Protein AF-0000000084703469 (afdb_homodimer)

Foldseek 3Di:
DDQALVVVCCQAPPCPRHPLVPDAAPEEAEAQYQYALVSQVVSQVVSVVRNYFYKYWHWDDFPVLQVVLAIAIEIAADPVVCVVCVVVNSSRHVHYDYQYHRSRRNVVVLVVLLVVLLLLVVLLVVQVVCVVVPHPQVVVLVVCCVDPNNDPCSVPVVVCVVVVNFAASPFLLSSLNSLVSSVVVCVVVVHDDVSSVVSSVLSVQLVVVPRRGTYPNSSNVSVCVVVVND/DDQALVVVCCQAPVCPRHPLVPDAAPEEAEAQYQYALVSQVVSQVVSVVRNYWYKYWHWDDFPVLQVVLAIAIEIAADPVVCVVCVVVNNSRHVHYDDQYHRSRRNLVVLVVLLVVLLLLVVLLVVQVVCVVVPHPQVVVLVVCCVDPNNDPCSVPVVVCVVVVNFAASPFLLSSLNSLVSSVVVCVVVVHDDVSSVVSSVLSVQLVVVPRRGTYPNSSNVSVCVVVVND

Secondary structure (DSSP, 8-state):
--SSHHHHHHHHH-TTTSHHHHPPTT-EEEE-S---HHHHHHHHHHHHTTT-EEEE--EESHHHHHHHT-EEEEEES-HHHHHHHHHHHHHHEEEEEEEESTTHHHHHHHHHHHHHHHHHHHHHHHHHHHHHTT--HHHHHHHHHTTTT-BHHHHHHHHHHHTT----SSBHHHHHHHHHHHHHHHHHTT---HHHHHHHHHHHHHHHTT-TTSBGGGHHHHHHHHTT--/--SSHHHHHHHHH-TTTSHHHHPPTT-EEEE-S---HHHHHHHHHHHHTTT-EEEE--EESHHHHHHHT-EEEEEES-HHHHHHHHHHHHHHEEEEEEEESTTHHHHHHHHHHHHHHHHHHHHHHHHHHHHHTT--HHHHHHHHHTTTT-BHHHHHHHHHHHTT----SSBHHHHHHHHHHHHHHHHHTT---HHHHHHHHHHHHHHHTT-TTSBGGGHHHHHHHHTT--

Organism: Hyaloperonospora arabidopsidis (strain Emoy2) (NCBI:txid559515)

Structure (mmCIF, N/CA/C/O backbone):
data_AF-0000000084703469-model_v1
#
loop_
_entity.id
_entity.type
_entity.pdbx_description
1 polymer '3-hydroxyisobutyrate dehydrogenase-like NAD-binding domain-containing protein'
#
loop_
_atom_site.group_PDB
_atom_site.id
_atom_site.type_symbol
_atom_site.label_atom_id
_atom_site.label_alt_id
_atom_site.label_comp_id
_atom_site.label_asym_id
_atom_site.label_entity_id
_atom_site.label_seq_id
_atom_site.pdbx_PDB_ins_code
_atom_site.Cartn_x
_atom_site.Cartn_y
_atom_site.Cartn_z
_atom_site.occupancy
_atom_site.B_iso_or_equiv
_atom_site.auth_seq_id
_atom_site.auth_comp_id
_atom_site.auth_asym_id
_atom_site.auth_atom_id
_atom_site.pdbx_PDB_model_num
ATOM 1 N N . MET A 1 1 ? -10.734 -20.391 -14.977 1 87.81 1 MET A N 1
ATOM 2 C CA . MET A 1 1 ? -10.188 -20.234 -13.633 1 87.81 1 MET A CA 1
ATOM 3 C C . MET A 1 1 ? -11.07 -20.922 -12.602 1 87.81 1 MET A C 1
ATOM 5 O O . MET A 1 1 ? -12.297 -20.75 -12.617 1 87.81 1 MET A O 1
ATOM 9 N N . VAL A 1 2 ? -10.492 -21.797 -11.867 1 88.62 2 VAL A N 1
ATOM 10 C CA . VAL A 1 2 ? -11.25 -22.422 -10.797 1 88.62 2 VAL A CA 1
ATOM 11 C C . VAL A 1 2 ? -10.852 -21.828 -9.453 1 88.62 2 VAL A C 1
ATOM 13 O O . VAL A 1 2 ? -10.008 -20.922 -9.391 1 88.62 2 VAL A O 1
ATOM 16 N N . GLY A 1 3 ? -11.477 -22.234 -8.359 1 87.69 3 GLY A N 1
ATOM 17 C CA . GLY A 1 3 ? -11.453 -21.469 -7.125 1 87.69 3 GLY A CA 1
ATOM 18 C C . GLY A 1 3 ? -10.25 -21.766 -6.254 1 87.69 3 GLY A C 1
ATOM 19 O O . GLY A 1 3 ? -9.602 -20.859 -5.73 1 87.69 3 GLY A O 1
ATOM 20 N N . TYR A 1 4 ? -9.938 -23.062 -6.125 1 94.44 4 TYR A N 1
ATOM 21 C CA . TYR A 1 4 ? -8.945 -23.484 -5.141 1 94.44 4 TYR A CA 1
ATOM 22 C C . TYR A 1 4 ? -7.918 -24.422 -5.77 1 94.44 4 TYR A C 1
ATOM 24 O O . TYR A 1 4 ? -8.172 -25.016 -6.812 1 94.44 4 TYR A O 1
ATOM 32 N N . PRO A 1 5 ? -6.785 -24.484 -5.129 1 96.56 5 PRO A N 1
ATOM 33 C CA . PRO A 1 5 ? -5.758 -25.406 -5.617 1 96.56 5 PRO A CA 1
ATOM 34 C C . PRO A 1 5 ? -6.281 -26.844 -5.781 1 96.56 5 PRO A C 1
ATOM 36 O O . PRO A 1 5 ? -5.922 -27.516 -6.746 1 96.56 5 PRO A O 1
ATOM 39 N N . SER A 1 6 ? -7.141 -27.25 -4.926 1 96.69 6 SER A N 1
ATOM 40 C CA . SER A 1 6 ? -7.699 -28.594 -5.016 1 96.69 6 SER A CA 1
ATOM 41 C C . SER A 1 6 ? -8.523 -28.781 -6.289 1 96.69 6 SER A C 1
ATOM 43 O O . SER A 1 6 ? -8.539 -29.859 -6.883 1 96.69 6 SER A O 1
ATOM 45 N N . ASP A 1 7 ? -9.203 -27.75 -6.688 1 96.75 7 ASP A N 1
ATOM 46 C CA . ASP A 1 7 ? -9.969 -27.781 -7.934 1 96.75 7 ASP A CA 1
ATOM 47 C C . ASP A 1 7 ? -9.039 -27.906 -9.141 1 96.75 7 ASP A C 1
ATOM 49 O O . ASP A 1 7 ? -9.32 -28.672 -10.07 1 96.75 7 ASP A O 1
ATOM 53 N N . VAL A 1 8 ? -7.969 -27.172 -9.102 1 97.44 8 VAL A N 1
ATOM 54 C CA . VAL A 1 8 ? -6.984 -27.219 -10.172 1 97.44 8 VAL A CA 1
ATOM 55 C C . VAL A 1 8 ? -6.426 -28.641 -10.289 1 97.44 8 VAL A C 1
ATOM 57 O O . VAL A 1 8 ? -6.359 -29.203 -11.391 1 97.44 8 VAL A O 1
ATOM 60 N N . LYS A 1 9 ? -6.039 -29.188 -9.172 1 97.38 9 LYS A N 1
ATOM 61 C CA . LYS A 1 9 ? -5.488 -30.531 -9.141 1 97.38 9 LYS A CA 1
ATOM 62 C C . LYS A 1 9 ? -6.461 -31.531 -9.758 1 97.38 9 LYS A C 1
ATOM 64 O O . LYS A 1 9 ? -6.078 -32.344 -10.602 1 97.38 9 LYS A O 1
ATOM 69 N N . SER A 1 10 ? -7.672 -31.438 -9.352 1 97.12 10 SER A N 1
ATOM 70 C CA . SER A 1 10 ? -8.688 -32.375 -9.828 1 97.12 10 SER A CA 1
ATOM 71 C C . SER A 1 10 ? -8.953 -32.188 -11.32 1 97.12 10 SER A C 1
ATOM 73 O O . SER A 1 10 ? -8.969 -33.156 -12.078 1 97.12 10 SER A O 1
ATOM 75 N N . VAL A 1 11 ? -9.156 -30.969 -11.758 1 97.44 11 VAL A N 1
ATOM 76 C CA . VAL A 1 11 ? -9.539 -30.641 -13.133 1 97.44 11 VAL A CA 1
ATOM 77 C C . VAL A 1 11 ? -8.406 -31.047 -14.086 1 97.44 11 VAL A C 1
ATOM 79 O O . VAL A 1 11 ? -8.664 -31.469 -15.211 1 97.44 11 VAL A O 1
ATOM 82 N N . VAL A 1 12 ? -7.188 -31.047 -13.641 1 97.56 12 VAL A N 1
ATOM 83 C CA . VAL A 1 12 ? -6.07 -31.281 -14.547 1 97.56 12 VAL A CA 1
ATOM 84 C C . VAL A 1 12 ? -5.582 -32.719 -14.406 1 97.56 12 VAL A C 1
ATOM 86 O O . VAL A 1 12 ? -5.352 -33.406 -15.406 1 97.56 12 VAL A O 1
ATOM 89 N N . LEU A 1 13 ? -5.555 -33.281 -13.156 1 97.25 13 LEU A N 1
ATOM 90 C CA . LEU A 1 13 ? -4.75 -34.469 -12.922 1 97.25 13 LEU A CA 1
ATOM 91 C C . LEU A 1 13 ? -5.637 -35.688 -12.664 1 97.25 13 LEU A C 1
ATOM 93 O O . LEU A 1 13 ? -5.148 -36.812 -12.617 1 97.25 13 LEU A O 1
ATOM 97 N N . ASP A 1 14 ? -6.926 -35.406 -12.398 1 96.56 14 ASP A N 1
ATOM 98 C CA . ASP A 1 14 ? -7.762 -36.562 -12.172 1 96.56 14 ASP A CA 1
ATOM 99 C C . ASP A 1 14 ? -7.52 -37.625 -13.242 1 96.56 14 ASP A C 1
ATOM 101 O O . ASP A 1 14 ? -7.574 -37.344 -14.438 1 96.56 14 ASP A O 1
ATOM 105 N N . PRO A 1 15 ? -7.277 -38.844 -12.836 1 94.19 15 PRO A N 1
ATOM 106 C CA . PRO A 1 15 ? -6.895 -39.875 -13.812 1 94.19 15 PRO A CA 1
ATOM 107 C C . PRO A 1 15 ? -8.031 -40.219 -14.773 1 94.19 15 PRO A C 1
ATOM 109 O O . PRO A 1 15 ? -7.777 -40.656 -15.906 1 94.19 15 PRO A O 1
ATOM 112 N N . ASP A 1 16 ? -9.25 -40.031 -14.344 1 94.88 16 ASP A N 1
ATOM 113 C CA . ASP A 1 16 ? -10.383 -40.469 -15.148 1 94.88 16 ASP A CA 1
AT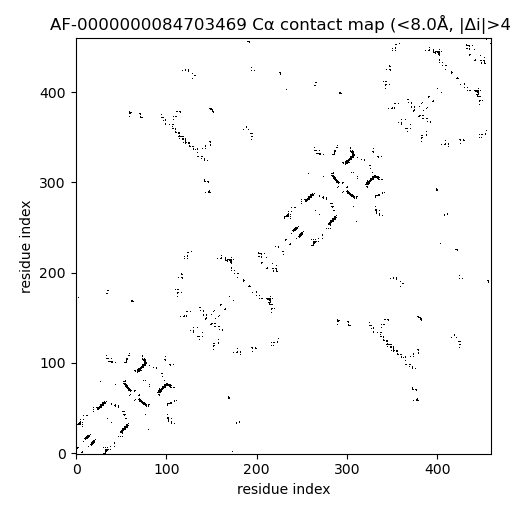OM 114 C C . ASP A 1 16 ? -11.023 -39.312 -15.883 1 94.88 16 ASP A C 1
ATOM 116 O O . ASP A 1 16 ? -11.438 -39.438 -17.047 1 94.88 16 ASP A O 1
ATOM 120 N N . SER A 1 17 ? -11.047 -38.188 -15.242 1 94.94 17 SER A N 1
ATOM 121 C CA . SER A 1 17 ? -11.836 -37.094 -15.805 1 94.94 17 SER A CA 1
ATOM 122 C C . SER A 1 17 ? -10.977 -35.844 -16.031 1 94.94 17 SER A C 1
ATOM 124 O O . SER A 1 17 ? -11.445 -34.844 -16.578 1 94.94 17 SER A O 1
ATOM 126 N N . GLY A 1 18 ? -9.734 -35.875 -15.633 1 96 18 GLY A N 1
ATOM 127 C CA . GLY A 1 18 ? -8.875 -34.719 -15.742 1 96 18 GLY A CA 1
ATOM 128 C C . GLY A 1 18 ? -8.508 -34.375 -17.172 1 96 18 GLY A C 1
ATOM 129 O O . GLY A 1 18 ? -8.555 -35.219 -18.047 1 96 18 GLY A O 1
ATOM 130 N N . LEU A 1 19 ? -8.125 -33.156 -17.406 1 97 19 LEU A N 1
ATOM 131 C CA . LEU A 1 19 ? -7.75 -32.688 -18.719 1 97 19 LEU A CA 1
ATOM 132 C C . LEU A 1 19 ? -6.605 -33.5 -19.312 1 97 19 LEU A C 1
ATOM 134 O O . LEU A 1 19 ? -6.621 -33.844 -20.484 1 97 19 LEU A O 1
ATOM 138 N N . LEU A 1 20 ? -5.625 -33.875 -18.516 1 95.62 20 LEU A N 1
ATOM 139 C CA . LEU A 1 20 ? -4.43 -34.562 -19 1 95.62 20 LEU A CA 1
ATOM 140 C C . LEU A 1 20 ? -4.773 -35.938 -19.531 1 95.62 20 LEU A C 1
ATOM 142 O O . LEU A 1 20 ? -4.109 -36.469 -20.438 1 95.62 20 LEU A O 1
ATOM 146 N N . SER A 1 21 ? -5.816 -36.531 -18.906 1 94.19 21 SER A N 1
ATOM 147 C CA . SER A 1 21 ? -6.191 -37.875 -19.328 1 94.19 21 SER A CA 1
ATOM 148 C C . SER A 1 21 ? -6.809 -37.875 -20.719 1 94.19 21 SER A C 1
ATOM 150 O O . SER A 1 21 ? -6.844 -38.906 -21.406 1 94.19 21 SER A O 1
ATOM 152 N N . ARG A 1 22 ? -7.172 -36.75 -21.188 1 94.06 22 ARG A N 1
ATOM 153 C CA . ARG A 1 22 ? -7.914 -36.688 -22.438 1 94.06 22 ARG A CA 1
ATOM 154 C C . ARG A 1 22 ? -7.164 -35.875 -23.484 1 94.06 22 ARG A C 1
ATOM 156 O O . ARG A 1 22 ? -7.535 -35.844 -24.656 1 94.06 22 ARG A O 1
ATOM 163 N N . MET A 1 23 ? -6.16 -35.219 -23.125 1 94.69 23 MET A N 1
ATOM 164 C CA . MET A 1 23 ? -5.438 -34.312 -24.016 1 94.69 23 MET A CA 1
ATOM 165 C C . MET A 1 23 ? -4.441 -35.062 -24.875 1 94.69 23 MET A C 1
ATOM 167 O O . MET A 1 23 ? -3.852 -36.062 -24.422 1 94.69 23 MET A O 1
ATOM 171 N N . LYS A 1 24 ? -4.273 -34.656 -26.109 1 95.25 24 LYS A N 1
ATOM 172 C CA . LYS A 1 24 ? -3.291 -35.219 -27.016 1 95.25 24 LYS A CA 1
ATOM 173 C C . LYS A 1 24 ? -1.94 -34.531 -26.875 1 95.25 24 LYS A C 1
ATOM 175 O O . LYS A 1 24 ? -1.877 -33.344 -26.516 1 95.25 24 LYS A O 1
ATOM 180 N N . ALA A 1 25 ? -0.906 -35.281 -27.25 1 96.56 25 ALA A N 1
ATOM 181 C CA . ALA A 1 25 ? 0.425 -34.688 -27.297 1 96.56 25 ALA A CA 1
ATOM 182 C C . ALA A 1 25 ? 0.429 -33.438 -28.172 1 96.56 25 ALA A C 1
ATOM 184 O O . ALA A 1 25 ? -0.226 -33.406 -29.219 1 96.56 25 ALA A O 1
ATOM 185 N N . GLY A 1 26 ? 1.101 -32.438 -27.656 1 97 26 GLY A N 1
ATOM 186 C CA . GLY A 1 26 ? 1.162 -31.172 -28.391 1 97 26 GLY A CA 1
ATOM 187 C C . GLY A 1 26 ? 0.208 -30.125 -27.844 1 97 26 GLY A C 1
ATOM 188 O O . GLY A 1 26 ? 0.34 -28.938 -28.156 1 97 26 GLY A O 1
ATOM 189 N N . GLY A 1 27 ? -0.707 -30.5 -27 1 97.62 27 GLY A N 1
ATOM 190 C CA . GLY A 1 27 ? -1.644 -29.578 -26.391 1 97.62 27 GLY A CA 1
ATOM 191 C C . GLY A 1 27 ? -1.009 -28.688 -25.344 1 97.62 27 GLY A C 1
ATOM 192 O O . GLY A 1 27 ? 0.115 -28.938 -24.906 1 97.62 27 GLY A O 1
ATOM 193 N N . ILE A 1 28 ? -1.686 -27.547 -25.031 1 98.31 28 ILE A N 1
ATOM 194 C CA . ILE A 1 28 ? -1.233 -26.609 -24 1 98.31 28 ILE A CA 1
ATOM 195 C C . ILE A 1 28 ? -2.361 -26.359 -23 1 98.31 28 ILE A C 1
ATOM 197 O O . ILE A 1 28 ? -3.477 -26.016 -23.391 1 98.31 28 ILE A O 1
ATOM 201 N N . ILE A 1 29 ? -2.107 -26.609 -21.734 1 98 29 ILE A N 1
ATOM 202 C CA . ILE A 1 29 ? -3.027 -26.266 -20.656 1 98 29 ILE A CA 1
ATOM 203 C C . ILE A 1 29 ? -2.561 -24.969 -19.969 1 98 29 ILE A C 1
ATOM 205 O O . ILE A 1 29 ? -1.396 -24.859 -19.578 1 98 29 ILE A O 1
ATOM 209 N N . VAL A 1 30 ? -3.428 -24.016 -19.891 1 98.44 30 VAL A N 1
ATOM 210 C CA . VAL A 1 30 ? -3.135 -22.766 -19.172 1 98.44 30 VAL A CA 1
ATOM 211 C C . VAL A 1 30 ? -4 -22.672 -17.922 1 98.44 30 VAL A C 1
ATOM 213 O O . VAL A 1 30 ? -5.227 -22.594 -18.016 1 98.44 30 VAL A O 1
ATOM 216 N N . ASP A 1 31 ? -3.357 -22.719 -16.766 1 98.19 31 ASP A N 1
ATOM 217 C CA . ASP A 1 31 ? -4.039 -22.531 -15.492 1 98.19 31 ASP A CA 1
ATOM 218 C C . ASP A 1 31 ? -3.945 -21.078 -15.031 1 98.19 31 ASP A C 1
ATOM 220 O O . ASP A 1 31 ? -2.861 -20.594 -14.695 1 98.19 31 ASP A O 1
ATOM 224 N N . MET A 1 32 ? -5.066 -20.391 -14.93 1 97.56 32 MET A N 1
ATOM 225 C CA . MET A 1 32 ? -5.043 -18.969 -14.547 1 97.56 32 MET A CA 1
ATOM 226 C C . MET A 1 32 ? -5.52 -18.797 -13.109 1 97.56 32 MET A C 1
ATOM 228 O O . MET A 1 32 ? -5.766 -17.672 -12.672 1 97.56 32 MET A O 1
ATOM 232 N N . THR A 1 33 ? -5.73 -19.922 -12.414 1 97.12 33 THR A N 1
ATOM 233 C CA . THR A 1 33 ? -6.121 -19.891 -11.008 1 97.12 33 THR A CA 1
ATOM 234 C C . THR A 1 33 ? -4.926 -19.547 -10.117 1 97.12 33 THR A C 1
ATOM 236 O O . THR A 1 33 ? -3.807 -20 -10.375 1 97.12 33 THR A O 1
ATOM 239 N N . THR A 1 34 ? -5.191 -18.641 -9.133 1 97 34 THR A N 1
ATOM 240 C CA . THR A 1 34 ? -4.176 -18.484 -8.102 1 97 34 THR A CA 1
ATOM 241 C C . THR A 1 34 ? -4.074 -19.734 -7.242 1 97 34 THR A C 1
ATOM 243 O O . THR A 1 34 ? -5.02 -20.094 -6.539 1 97 34 THR A O 1
ATOM 246 N N . SER A 1 35 ? -2.969 -20.406 -7.383 1 97.38 35 SER A N 1
ATOM 247 C CA . SER A 1 35 ? -2.715 -21.672 -6.691 1 97.38 35 SER A CA 1
ATOM 248 C C . SER A 1 35 ? -1.275 -21.734 -6.191 1 97.38 35 SER A C 1
ATOM 250 O O . SER A 1 35 ? -0.545 -20.75 -6.234 1 97.38 35 SER A O 1
ATOM 252 N N . GLU A 1 36 ? -0.898 -22.906 -5.648 1 98.31 36 GLU A N 1
ATOM 253 C CA . GLU A 1 36 ? 0.437 -23.078 -5.086 1 98.31 36 GLU A CA 1
ATOM 254 C C . GLU A 1 36 ? 1.481 -23.25 -6.184 1 98.31 36 GLU A C 1
ATOM 256 O O . GLU A 1 36 ? 1.266 -24 -7.145 1 98.31 36 GLU A O 1
ATOM 261 N N . PRO A 1 37 ? 2.648 -22.562 -6.02 1 98.69 37 PRO A N 1
ATOM 262 C CA . PRO A 1 37 ? 3.732 -22.766 -6.98 1 98.69 37 PRO A CA 1
ATOM 263 C C . PRO A 1 37 ? 4.113 -24.234 -7.137 1 98.69 37 PRO A C 1
ATOM 265 O O . PRO A 1 37 ? 4.367 -24.688 -8.25 1 98.69 37 PRO A O 1
ATOM 268 N N . ALA A 1 38 ? 4.109 -24.969 -6.09 1 98.31 38 ALA A N 1
ATOM 269 C CA . ALA A 1 38 ? 4.465 -26.391 -6.125 1 98.31 38 ALA A CA 1
ATOM 270 C C . ALA A 1 38 ? 3.465 -27.188 -6.957 1 98.31 38 ALA A C 1
ATOM 272 O O . ALA A 1 38 ? 3.834 -28.156 -7.625 1 98.31 38 ALA A O 1
ATOM 273 N N . LEU A 1 39 ? 2.205 -26.828 -6.875 1 98.5 39 LEU A N 1
ATOM 274 C CA . LEU A 1 39 ? 1.194 -27.5 -7.68 1 98.5 39 LEU A CA 1
ATOM 275 C C . LEU A 1 39 ? 1.434 -27.266 -9.164 1 98.5 39 LEU A C 1
ATOM 277 O O . LEU A 1 39 ? 1.283 -28.172 -9.977 1 98.5 39 LEU A O 1
ATOM 281 N N . ALA A 1 40 ? 1.776 -26.031 -9.539 1 98.69 40 ALA A N 1
ATOM 282 C CA . ALA A 1 40 ? 2.098 -25.719 -10.93 1 98.69 40 ALA A CA 1
ATOM 283 C C . ALA A 1 40 ? 3.246 -26.594 -11.43 1 98.69 40 ALA A C 1
ATOM 285 O O . ALA A 1 40 ? 3.207 -27.094 -12.555 1 98.69 40 ALA A O 1
ATOM 286 N N . LYS A 1 41 ? 4.254 -26.781 -10.609 1 98.69 41 LYS A N 1
ATOM 287 C CA . LYS A 1 41 ? 5.395 -27.625 -10.977 1 98.69 41 LYS A CA 1
ATOM 288 C C . LYS A 1 41 ? 4.977 -29.078 -11.117 1 98.69 41 LYS A C 1
ATOM 290 O O . LYS A 1 41 ? 5.422 -29.766 -12.039 1 98.69 41 LYS A O 1
ATOM 295 N N . LYS A 1 42 ? 4.18 -29.516 -10.172 1 98.56 42 LYS A N 1
ATOM 296 C CA . LYS A 1 42 ? 3.684 -30.891 -10.234 1 98.56 42 LYS A CA 1
ATOM 297 C C . LYS A 1 42 ? 2.92 -31.141 -11.523 1 98.56 42 LYS A C 1
ATOM 299 O O . LYS A 1 42 ? 3.111 -32.188 -12.172 1 98.56 42 LYS A O 1
ATOM 304 N N . ILE A 1 43 ? 2.074 -30.25 -11.844 1 98.5 43 ILE A N 1
ATOM 305 C CA . ILE A 1 43 ? 1.276 -30.359 -13.062 1 98.5 43 ILE A CA 1
ATOM 306 C C . ILE A 1 43 ? 2.193 -30.344 -14.281 1 98.5 43 ILE A C 1
ATOM 308 O O . ILE A 1 43 ? 2.012 -31.125 -15.211 1 98.5 43 ILE A O 1
ATOM 312 N N . TYR A 1 44 ? 3.139 -29.453 -14.273 1 98.62 44 TYR A N 1
ATOM 313 C CA . TYR A 1 44 ? 4.125 -29.359 -15.352 1 98.62 44 TYR A CA 1
ATOM 314 C C . TYR A 1 44 ? 4.824 -30.688 -15.562 1 98.62 44 TYR A C 1
ATOM 316 O O . TYR A 1 44 ? 4.91 -31.188 -16.688 1 98.62 44 TYR A O 1
ATOM 324 N N . ASP A 1 45 ? 5.305 -31.297 -14.492 1 98.62 45 ASP A N 1
ATOM 325 C CA . ASP A 1 45 ? 6.039 -32.562 -14.562 1 98.62 45 ASP A CA 1
ATOM 326 C C . ASP A 1 45 ? 5.152 -33.688 -15.094 1 98.62 45 ASP A C 1
ATOM 328 O O . ASP A 1 45 ? 5.582 -34.469 -15.938 1 98.62 45 ASP A O 1
ATOM 332 N N . ALA A 1 46 ? 3.955 -33.75 -14.641 1 98.19 46 ALA A N 1
ATOM 333 C CA . ALA A 1 46 ? 3.02 -34.781 -15.078 1 98.19 46 ALA A CA 1
ATOM 334 C C . ALA A 1 46 ? 2.668 -34.594 -16.562 1 98.19 46 ALA A C 1
ATOM 336 O O . ALA A 1 46 ? 2.586 -35.594 -17.297 1 98.19 46 ALA A O 1
ATOM 337 N N . ALA A 1 47 ? 2.434 -33.406 -16.953 1 98.38 47 ALA A N 1
ATOM 338 C CA . ALA A 1 47 ? 2.035 -33.094 -18.328 1 98.38 47 ALA A CA 1
ATOM 339 C C . ALA A 1 47 ? 3.172 -33.406 -19.297 1 98.38 47 ALA A C 1
ATOM 341 O O . ALA A 1 47 ? 2.938 -33.875 -20.422 1 98.38 47 ALA A O 1
ATOM 342 N N . LYS A 1 48 ? 4.34 -33.031 -18.875 1 97.38 48 LYS A N 1
ATOM 343 C CA . LYS A 1 48 ? 5.512 -33.281 -19.719 1 97.38 48 LYS A CA 1
ATOM 344 C C . LYS A 1 48 ? 5.633 -34.75 -20.109 1 97.38 48 LYS A C 1
ATOM 346 O O . LYS A 1 48 ? 6.02 -35.062 -21.234 1 97.38 48 LYS A O 1
ATOM 351 N N . LEU A 1 49 ? 5.297 -35.625 -19.219 1 96.81 49 LEU A N 1
ATOM 352 C CA . LEU A 1 49 ? 5.355 -37.062 -19.469 1 96.81 49 LEU A CA 1
ATOM 353 C C . LEU A 1 49 ? 4.391 -37.469 -20.578 1 96.81 49 LEU A C 1
ATOM 355 O O . LEU A 1 49 ? 4.586 -38.5 -21.25 1 96.81 49 LEU A O 1
ATOM 359 N N . LYS A 1 50 ? 3.422 -36.656 -20.859 1 96.25 50 LYS A N 1
ATOM 360 C CA . LYS A 1 50 ? 2.4 -36.969 -21.859 1 96.25 50 LYS A CA 1
ATOM 361 C C . LYS A 1 50 ? 2.594 -36.125 -23.109 1 96.25 50 LYS A C 1
ATOM 363 O O . LYS A 1 50 ? 1.742 -36.125 -24 1 96.25 50 LYS A O 1
ATOM 368 N N . GLY A 1 51 ? 3.662 -35.312 -23.078 1 97.69 51 GLY A N 1
ATOM 369 C CA . GLY A 1 51 ? 3.922 -34.438 -24.219 1 97.69 51 GLY A CA 1
ATOM 370 C C . GLY A 1 51 ? 2.988 -33.25 -24.281 1 97.69 51 GLY A C 1
ATOM 371 O O . GLY A 1 51 ? 2.723 -32.719 -25.359 1 97.69 51 GLY A O 1
ATOM 372 N N . VAL A 1 52 ? 2.406 -32.906 -23.172 1 98.38 52 VAL A N 1
ATOM 373 C CA . VAL A 1 52 ? 1.519 -31.75 -23.062 1 98.38 52 VAL A CA 1
ATOM 374 C C . VAL A 1 52 ? 2.236 -30.625 -22.328 1 98.38 52 VAL A C 1
ATOM 376 O O . VAL A 1 52 ? 2.953 -30.859 -21.359 1 98.38 52 VAL A O 1
ATOM 379 N N . SER A 1 53 ? 2.107 -29.359 -22.828 1 98.56 53 SER A N 1
ATOM 380 C CA . SER A 1 53 ? 2.682 -28.203 -22.172 1 98.56 53 SER A CA 1
ATOM 381 C C . SER A 1 53 ? 1.7 -27.594 -21.172 1 98.56 53 SER A C 1
ATOM 383 O O . SER A 1 53 ? 0.484 -27.703 -21.344 1 98.56 53 SER A O 1
ATOM 385 N N . THR A 1 54 ? 2.232 -27.031 -20.125 1 98.62 54 THR A N 1
ATOM 386 C CA . THR A 1 54 ? 1.385 -26.344 -19.156 1 98.62 54 THR A CA 1
ATOM 387 C C . THR A 1 54 ? 1.984 -25 -18.766 1 98.62 54 THR A C 1
ATOM 389 O O . THR A 1 54 ? 3.207 -24.844 -18.75 1 98.62 54 THR A O 1
ATOM 392 N N . LEU A 1 55 ? 1.106 -24 -18.531 1 98.81 55 LEU A N 1
ATOM 393 C CA . LEU A 1 55 ? 1.462 -22.672 -18.047 1 98.81 55 LEU A CA 1
ATOM 394 C C . LEU A 1 55 ? 0.647 -22.312 -16.812 1 98.81 55 LEU A C 1
ATOM 396 O O . LEU A 1 55 ? -0.557 -22.562 -16.766 1 98.81 55 LEU A O 1
ATOM 400 N N . ASP A 1 56 ? 1.309 -21.891 -15.75 1 98.81 56 ASP A N 1
ATOM 401 C CA . ASP A 1 56 ? 0.597 -21.141 -14.719 1 98.81 56 ASP A CA 1
ATOM 402 C C . ASP A 1 56 ? 0.596 -19.641 -15.031 1 98.81 56 ASP A C 1
ATOM 404 O O . ASP A 1 56 ? 1.657 -19.031 -15.156 1 98.81 56 ASP A O 1
ATOM 408 N N . ALA A 1 57 ? -0.608 -19.031 -15.078 1 98.62 57 ALA A N 1
ATOM 409 C CA . ALA A 1 57 ? -0.736 -17.656 -15.578 1 98.62 57 ALA A CA 1
ATOM 410 C C . ALA A 1 57 ? -1.76 -16.875 -14.773 1 98.62 57 ALA A C 1
ATOM 412 O O . ALA A 1 57 ? -2.73 -16.344 -15.328 1 98.62 57 ALA A O 1
ATOM 413 N N . PRO A 1 58 ? -1.446 -16.734 -13.477 1 98.5 58 PRO A N 1
ATOM 414 C CA . PRO A 1 58 ? -2.377 -15.922 -12.688 1 98.5 58 PRO A CA 1
ATOM 415 C C . PRO A 1 58 ? -2.434 -14.469 -13.156 1 98.5 58 PRO A C 1
ATOM 417 O O . PRO A 1 58 ? -1.583 -14.039 -13.938 1 98.5 58 PRO A O 1
ATOM 420 N N . VAL A 1 59 ? -3.523 -13.781 -12.711 1 97.44 59 VAL A N 1
ATOM 421 C CA . VAL A 1 59 ? -3.795 -12.461 -13.266 1 97.44 59 VAL A CA 1
ATOM 422 C C . VAL A 1 59 ? -3.986 -11.453 -12.133 1 97.44 59 VAL A C 1
ATOM 424 O O . VAL A 1 59 ? -4.211 -11.844 -10.977 1 97.44 59 VAL A O 1
ATOM 427 N N . SER A 1 60 ? -3.824 -10.203 -12.438 1 97.06 60 SER A N 1
ATOM 428 C CA . SER A 1 60 ? -4.129 -9.07 -11.562 1 97.06 60 SER A CA 1
ATOM 429 C C . SER A 1 60 ? -4.855 -7.965 -12.32 1 97.06 60 SER A C 1
ATOM 431 O O . SER A 1 60 ? -4.715 -7.848 -13.539 1 97.06 60 SER A O 1
ATOM 433 N N . GLY A 1 61 ? -5.672 -7.195 -11.648 1 92.81 61 GLY A N 1
ATOM 434 C CA . GLY A 1 61 ? -6.422 -6.113 -12.258 1 92.81 61 GLY A CA 1
ATOM 435 C C . GLY A 1 61 ? -7.875 -6.07 -11.82 1 92.81 61 GLY A C 1
ATOM 436 O O . GLY A 1 61 ? -8.586 -5.109 -12.117 1 92.81 61 GLY A O 1
ATOM 437 N N . GLY A 1 62 ? -8.289 -7.094 -11.125 1 85.31 62 GLY A N 1
ATOM 438 C CA . GLY A 1 62 ? -9.633 -7.137 -10.594 1 85.31 62 GLY A CA 1
ATOM 439 C C . GLY A 1 62 ? -10.695 -7.305 -11.664 1 85.31 62 GLY A C 1
ATOM 440 O O . GLY A 1 62 ? -10.383 -7.609 -12.812 1 85.31 62 GLY A O 1
ATOM 441 N N . ASP A 1 63 ? -11.938 -7.121 -11.188 1 86.25 63 ASP A N 1
ATOM 442 C CA . ASP A 1 63 ? -13.078 -7.273 -12.086 1 86.25 63 ASP A CA 1
ATOM 443 C C . ASP A 1 63 ? -13.078 -6.195 -13.164 1 86.25 63 ASP A C 1
ATOM 445 O O . ASP A 1 63 ? -13.438 -6.461 -14.312 1 86.25 63 ASP A O 1
ATOM 449 N N . VAL A 1 64 ? -12.57 -5.059 -12.812 1 84.88 64 VAL A N 1
ATOM 450 C CA . VAL A 1 64 ? -12.492 -3.957 -13.773 1 84.88 64 VAL A CA 1
ATOM 451 C C . VAL A 1 64 ? -11.484 -4.297 -14.867 1 84.88 64 VAL A C 1
ATOM 453 O O . VAL A 1 64 ? -11.781 -4.141 -16.062 1 84.88 64 VAL A O 1
ATOM 456 N N . GLY A 1 65 ? -10.32 -4.766 -14.492 1 89.56 65 GLY A N 1
ATOM 457 C CA . GLY A 1 65 ? -9.328 -5.168 -15.477 1 89.56 65 GLY A CA 1
ATOM 458 C C . GLY A 1 65 ? -9.805 -6.273 -16.391 1 89.56 65 GLY A C 1
ATOM 459 O O . GLY A 1 65 ? -9.516 -6.266 -17.594 1 89.56 65 GLY A O 1
ATOM 460 N N . ALA A 1 66 ? -10.539 -7.227 -15.828 1 89.81 66 ALA A N 1
ATOM 461 C CA . ALA A 1 66 ? -11.078 -8.328 -16.625 1 89.81 66 ALA A CA 1
ATOM 462 C C . ALA A 1 66 ? -12.086 -7.824 -17.656 1 89.81 66 ALA A C 1
ATOM 464 O O . ALA A 1 66 ? -12.039 -8.211 -18.828 1 89.81 66 ALA A O 1
ATOM 465 N N . ARG A 1 67 ? -13.008 -6.926 -17.156 1 91.44 67 ARG A N 1
ATOM 466 C CA . ARG A 1 67 ? -14.047 -6.375 -18.031 1 91.44 67 ARG A CA 1
ATOM 467 C C . ARG A 1 67 ? -13.438 -5.559 -19.156 1 91.44 67 ARG A C 1
ATOM 469 O O . ARG A 1 67 ? -13.891 -5.633 -20.312 1 91.44 67 ARG A O 1
ATOM 476 N N . ASP A 1 68 ? -12.312 -4.863 -18.859 1 94.38 68 ASP A N 1
ATOM 477 C CA . ASP A 1 68 ? -11.727 -3.918 -19.812 1 94.38 68 ASP A CA 1
ATOM 478 C C . ASP A 1 68 ? -10.602 -4.562 -20.609 1 94.38 68 ASP A C 1
ATOM 480 O O . ASP A 1 68 ? -9.969 -3.91 -21.438 1 94.38 68 ASP A O 1
ATOM 484 N N . ALA A 1 69 ? -10.336 -5.797 -20.375 1 96.38 69 ALA A N 1
ATOM 485 C CA . ALA A 1 69 ? -9.281 -6.551 -21.047 1 96.38 69 ALA A CA 1
ATOM 486 C C . ALA A 1 69 ? -7.922 -5.891 -20.844 1 96.38 69 ALA A C 1
ATOM 488 O O . ALA A 1 69 ? -7.16 -5.711 -21.797 1 96.38 69 ALA A O 1
ATOM 489 N N . THR A 1 70 ? -7.695 -5.488 -19.594 1 96 70 THR A N 1
ATOM 490 C CA . THR A 1 70 ? -6.449 -4.809 -19.266 1 96 70 THR A CA 1
ATOM 491 C C . THR A 1 70 ? -5.727 -5.527 -18.125 1 96 70 THR A C 1
ATOM 493 O O . THR A 1 70 ? -5.016 -4.902 -17.344 1 96 70 THR A O 1
ATOM 496 N N . LEU A 1 71 ? -5.918 -6.789 -18.031 1 97.06 71 LEU A N 1
ATOM 497 C CA . LEU A 1 71 ? -5.32 -7.562 -16.938 1 97.06 71 LEU A CA 1
ATOM 498 C C . LEU A 1 71 ? -3.799 -7.566 -17.047 1 97.06 71 LEU A C 1
ATOM 500 O O . LEU A 1 71 ? -3.25 -7.406 -18.141 1 97.06 71 LEU A O 1
ATOM 504 N N . SER A 1 72 ? -3.172 -7.637 -15.914 1 98.25 72 SER A N 1
ATOM 505 C CA . SER A 1 72 ? -1.77 -8.031 -15.828 1 98.25 72 SER A CA 1
ATOM 506 C C . SER A 1 72 ? -1.631 -9.539 -15.656 1 98.25 72 SER A C 1
ATOM 508 O O . SER A 1 72 ? -2.135 -10.109 -14.68 1 98.25 72 SER A O 1
ATOM 510 N N . ILE A 1 73 ? -0.978 -10.195 -16.594 1 98.62 73 ILE A N 1
ATOM 511 C CA . ILE A 1 73 ? -0.895 -11.648 -16.594 1 98.62 73 ILE A CA 1
ATOM 512 C C . ILE A 1 73 ? 0.552 -12.086 -16.375 1 98.62 73 ILE A C 1
ATOM 514 O O . ILE A 1 73 ? 1.456 -11.648 -17.094 1 98.62 73 ILE A O 1
ATOM 518 N N . MET A 1 74 ? 0.843 -12.898 -15.375 1 98.75 74 MET A N 1
ATOM 519 C CA . MET A 1 74 ? 2.148 -13.406 -14.969 1 98.75 74 MET A CA 1
ATOM 520 C C . MET A 1 74 ? 2.299 -14.875 -15.344 1 98.75 74 MET A C 1
ATOM 522 O O . MET A 1 74 ? 1.668 -15.75 -14.742 1 98.75 74 MET A O 1
ATOM 526 N N . VAL A 1 75 ? 3.191 -15.141 -16.266 1 98.81 75 VAL A N 1
ATOM 527 C CA . VAL A 1 75 ? 3.146 -16.469 -16.859 1 98.81 75 VAL A CA 1
ATOM 528 C C . VAL A 1 75 ? 4.398 -17.25 -16.469 1 98.81 75 VAL A C 1
ATOM 530 O O . VAL A 1 75 ? 5.52 -16.797 -16.703 1 98.81 75 VAL A O 1
ATOM 533 N N . GLY A 1 76 ? 4.219 -18.391 -15.875 1 98.81 76 GLY A N 1
ATOM 534 C CA . GLY A 1 76 ? 5.285 -19.359 -15.641 1 98.81 76 GLY A CA 1
ATOM 535 C C . GLY A 1 76 ? 5.199 -20.578 -16.531 1 98.81 76 GLY A C 1
ATOM 536 O O . GLY A 1 76 ? 4.105 -21.078 -16.812 1 98.81 76 GLY A O 1
ATOM 537 N N . GLY A 1 77 ? 6.289 -21.109 -16.984 1 98.75 77 GLY A N 1
ATOM 538 C CA . GLY A 1 77 ? 6.367 -22.266 -17.859 1 98.75 77 GLY A CA 1
ATOM 539 C C . GLY A 1 77 ? 7.426 -22.125 -18.938 1 98.75 77 GLY A C 1
ATOM 540 O O . GLY A 1 77 ? 8.211 -21.172 -18.922 1 98.75 77 GLY A O 1
ATOM 541 N N . ASP A 1 78 ? 7.43 -23.078 -19.859 1 98.69 78 ASP A N 1
ATOM 542 C CA . ASP A 1 78 ? 8.422 -23.078 -20.922 1 98.69 78 ASP A CA 1
ATOM 543 C C . ASP A 1 78 ? 8.148 -21.938 -21.906 1 98.69 78 ASP A C 1
ATOM 545 O O . ASP A 1 78 ? 6.996 -21.594 -22.156 1 98.69 78 ASP A O 1
ATOM 549 N N . VAL A 1 79 ? 9.188 -21.453 -22.547 1 98.31 79 VAL A N 1
ATOM 550 C CA . VAL A 1 79 ? 9.148 -20.266 -23.391 1 98.31 79 VAL A CA 1
ATOM 551 C C . VAL A 1 79 ? 8.289 -20.531 -24.625 1 98.31 79 VAL A C 1
ATOM 553 O O . VAL A 1 79 ? 7.508 -19.672 -25.047 1 98.31 79 VAL A O 1
ATOM 556 N N . ASP A 1 80 ? 8.398 -21.672 -25.188 1 98.25 80 ASP A N 1
ATOM 557 C CA . ASP A 1 80 ? 7.715 -21.953 -26.453 1 98.25 80 ASP A CA 1
ATOM 558 C C . ASP A 1 80 ? 6.199 -21.875 -26.297 1 98.25 80 ASP A C 1
ATOM 560 O O . ASP A 1 80 ? 5.531 -21.141 -27.031 1 98.25 80 ASP A O 1
ATOM 564 N N . PRO A 1 81 ? 5.637 -22.625 -25.312 1 98.5 81 PRO A N 1
ATOM 565 C CA . PRO A 1 81 ? 4.191 -22.484 -25.156 1 98.5 81 PRO A CA 1
ATOM 566 C C . PRO A 1 81 ? 3.77 -21.062 -24.766 1 98.5 81 PRO A C 1
ATOM 568 O O . PRO A 1 81 ? 2.66 -20.641 -25.094 1 98.5 81 PRO A O 1
ATOM 571 N N . VAL A 1 82 ? 4.625 -20.344 -24.062 1 98.56 82 VAL A N 1
ATOM 572 C CA . VAL A 1 82 ? 4.312 -18.953 -23.75 1 98.56 82 VAL A CA 1
ATOM 573 C C . VAL A 1 82 ? 4.164 -18.156 -25.047 1 98.56 82 VAL A C 1
ATOM 575 O O . VAL A 1 82 ? 3.209 -17.391 -25.203 1 98.56 82 VAL A O 1
ATOM 578 N N . TYR A 1 83 ? 5.062 -18.344 -25.938 1 97.75 83 TYR A N 1
ATOM 579 C CA . TYR A 1 83 ? 5.023 -17.656 -27.219 1 97.75 83 TYR A CA 1
ATOM 580 C C . TYR A 1 83 ? 3.762 -18.016 -28 1 97.75 83 TYR A C 1
ATOM 582 O O . TYR A 1 83 ? 3.104 -17.141 -28.562 1 97.75 83 TYR A O 1
ATOM 590 N N . VAL A 1 84 ? 3.451 -19.234 -28 1 97.81 84 VAL A N 1
ATOM 591 C CA . VAL A 1 84 ? 2.301 -19.75 -28.734 1 97.81 84 VAL A CA 1
ATOM 592 C C . VAL A 1 84 ? 1.016 -19.156 -28.172 1 97.81 84 VAL A C 1
ATOM 594 O O . VAL A 1 84 ? 0.074 -18.859 -28.922 1 97.81 84 VAL A O 1
ATOM 597 N N . THR A 1 85 ? 0.95 -18.969 -26.906 1 98.25 85 THR A N 1
ATOM 598 C CA . THR A 1 85 ? -0.288 -18.562 -26.234 1 98.25 85 THR A CA 1
ATOM 599 C C . THR A 1 85 ? -0.381 -17.047 -26.125 1 98.25 85 THR A C 1
ATOM 601 O O . THR A 1 85 ? -1.424 -16.516 -25.734 1 98.25 85 THR A O 1
ATOM 604 N N . MET A 1 86 ? 0.64 -16.281 -26.5 1 98 86 MET A N 1
ATOM 605 C CA . MET A 1 86 ? 0.741 -14.844 -26.297 1 98 86 MET A CA 1
ATOM 606 C C . MET A 1 86 ? -0.425 -14.117 -26.953 1 98 86 MET A C 1
ATOM 608 O O . MET A 1 86 ? -1.01 -13.203 -26.375 1 98 86 MET A O 1
ATOM 612 N N . PRO A 1 87 ? -0.86 -14.484 -28.203 1 97.88 87 PRO A N 1
ATOM 613 C CA . PRO A 1 87 ? -1.99 -13.789 -28.812 1 97.88 87 PRO A CA 1
ATOM 614 C C . PRO A 1 87 ? -3.279 -13.922 -28.016 1 97.88 87 PRO A C 1
ATOM 616 O O . PRO A 1 87 ? -4.105 -13.008 -28.016 1 97.88 87 PRO A O 1
ATOM 619 N N . PHE A 1 88 ? -3.398 -15.039 -27.344 1 97.62 88 PHE A N 1
ATOM 620 C CA . PHE A 1 88 ? -4.59 -15.258 -26.531 1 97.62 88 PHE A CA 1
ATOM 621 C C . PHE A 1 88 ? -4.523 -14.461 -25.234 1 97.62 88 PHE A C 1
ATOM 623 O O . PHE A 1 88 ? -5.527 -13.898 -24.797 1 97.62 88 PHE A O 1
ATOM 630 N N . PHE A 1 89 ? -3.311 -14.406 -24.609 1 98.06 89 PHE A N 1
ATOM 631 C CA . PHE A 1 89 ? -3.123 -13.57 -23.422 1 98.06 89 PHE A CA 1
ATOM 632 C C . PHE A 1 89 ? -3.393 -12.109 -23.75 1 98.06 89 PHE A C 1
ATOM 634 O O . PHE A 1 89 ? -3.996 -11.391 -22.953 1 98.06 89 PHE A O 1
ATOM 641 N N . SER A 1 90 ? -3.029 -11.656 -24.906 1 96.81 90 SER A N 1
ATOM 642 C CA . SER A 1 90 ? -3.074 -10.25 -25.297 1 96.81 90 SER A CA 1
ATOM 643 C C . SER A 1 90 ? -4.512 -9.766 -25.453 1 96.81 90 SER A C 1
ATOM 645 O O . SER A 1 90 ? -4.785 -8.57 -25.344 1 96.81 90 SER A O 1
ATOM 647 N N . VAL A 1 91 ? -5.441 -10.664 -25.688 1 96.88 91 VAL A N 1
ATOM 648 C CA . VAL A 1 91 ? -6.84 -10.281 -25.828 1 96.88 91 VAL A CA 1
ATOM 649 C C . VAL A 1 91 ? -7.457 -10.047 -24.453 1 96.88 91 VAL A C 1
ATOM 651 O O . VAL A 1 91 ? -8.469 -9.352 -24.328 1 96.88 91 VAL A O 1
ATOM 654 N N . MET A 1 92 ? -6.793 -10.562 -23.406 1 96.5 92 MET A N 1
ATOM 655 C CA . MET A 1 92 ? -7.352 -10.508 -22.062 1 96.5 92 MET A CA 1
ATOM 656 C C . MET A 1 92 ? -6.625 -9.469 -21.203 1 96.5 92 MET A C 1
ATOM 658 O O . MET A 1 92 ? -7.18 -8.969 -20.219 1 96.5 92 MET A O 1
ATOM 662 N N . GLY A 1 93 ? -5.344 -9.242 -21.609 1 96.75 93 GLY A N 1
ATOM 663 C CA . GLY A 1 93 ? -4.512 -8.406 -20.75 1 96.75 93 GLY A CA 1
ATOM 664 C C . GLY A 1 93 ? -3.668 -7.414 -21.531 1 96.75 93 GLY A C 1
ATOM 665 O O . GLY A 1 93 ? -3.398 -7.613 -22.719 1 96.75 93 GLY A O 1
ATOM 666 N N . LYS A 1 94 ? -3.305 -6.305 -20.844 1 96.06 94 LYS A N 1
ATOM 667 C CA . LYS A 1 94 ? -2.457 -5.281 -21.453 1 96.06 94 LYS A CA 1
ATOM 668 C C . LYS A 1 94 ? -0.986 -5.52 -21.125 1 96.06 94 LYS A C 1
ATOM 670 O O . LYS A 1 94 ? -0.104 -5.152 -21.906 1 96.06 94 LYS A O 1
ATOM 675 N N . THR A 1 95 ? -0.757 -6.121 -20.016 1 97.62 95 THR A N 1
ATOM 676 C CA . THR A 1 95 ? 0.597 -6.465 -19.594 1 97.62 95 THR A CA 1
ATOM 677 C C . THR A 1 95 ? 0.727 -7.969 -19.375 1 97.62 95 THR A C 1
ATOM 679 O O . THR A 1 95 ? 0.105 -8.523 -18.469 1 97.62 95 THR A O 1
ATOM 682 N N . VAL A 1 96 ? 1.481 -8.648 -20.25 1 97.94 96 VAL A N 1
ATOM 683 C CA . VAL A 1 96 ? 1.74 -10.078 -20.156 1 97.94 96 VAL A CA 1
ATOM 684 C C . VAL A 1 96 ? 3.244 -10.328 -20.078 1 97.94 96 VAL A C 1
ATOM 686 O O . VAL A 1 96 ? 3.996 -9.93 -20.969 1 97.94 96 VAL A O 1
ATOM 689 N N . ARG A 1 97 ? 3.682 -10.969 -19.031 1 97.81 97 ARG A N 1
ATOM 690 C CA . ARG A 1 97 ? 5.117 -11.18 -18.875 1 97.81 97 ARG A CA 1
ATOM 691 C C . ARG A 1 97 ? 5.422 -12.641 -18.547 1 97.81 97 ARG A C 1
ATOM 693 O O . ARG A 1 97 ? 4.707 -13.273 -17.781 1 97.81 97 ARG A O 1
ATOM 700 N N . HIS A 1 98 ? 6.457 -13.164 -19.25 1 98.62 98 HIS A N 1
ATOM 701 C CA . HIS A 1 98 ? 7.016 -14.469 -18.891 1 98.62 98 HIS A CA 1
ATOM 702 C C . HIS A 1 98 ? 7.914 -14.359 -17.656 1 98.62 98 HIS A C 1
ATOM 704 O O . HIS A 1 98 ? 8.93 -13.664 -17.688 1 98.62 98 HIS A O 1
ATOM 710 N N . MET A 1 99 ? 7.594 -15.133 -16.609 1 98.69 99 MET A N 1
ATOM 711 C CA . MET A 1 99 ? 8.219 -14.922 -15.312 1 98.69 99 MET A CA 1
ATOM 712 C C . MET A 1 99 ? 9.266 -15.992 -15.023 1 98.69 99 MET A C 1
ATOM 714 O O . MET A 1 99 ? 10 -15.898 -14.039 1 98.69 99 MET A O 1
ATOM 718 N N . GLY A 1 100 ? 9.297 -17 -15.812 1 98.5 100 GLY A N 1
ATOM 719 C CA . GLY A 1 100 ? 10.227 -18.094 -15.578 1 98.5 100 GLY A CA 1
ATOM 720 C C . GLY A 1 100 ? 9.594 -19.453 -15.75 1 98.5 100 GLY A C 1
ATOM 721 O O . GLY A 1 100 ? 8.633 -19.609 -16.516 1 98.5 100 GLY A O 1
ATOM 722 N N . HIS A 1 101 ? 10.188 -20.484 -15.156 1 98.31 101 HIS A N 1
ATOM 723 C CA . HIS A 1 101 ? 9.734 -21.859 -15.289 1 98.31 101 HIS A CA 1
ATOM 724 C C . HIS A 1 101 ? 8.422 -22.078 -14.547 1 98.31 101 HIS A C 1
ATOM 726 O O . HIS A 1 101 ? 7.91 -21.172 -13.898 1 98.31 101 HIS A O 1
ATOM 732 N N . ALA A 1 102 ? 7.875 -23.297 -14.68 1 98.75 102 ALA A N 1
ATOM 733 C CA . ALA A 1 102 ? 6.621 -23.641 -14.016 1 98.75 102 ALA A CA 1
ATOM 734 C C . ALA A 1 102 ? 6.66 -23.266 -12.539 1 98.75 102 ALA A C 1
ATOM 736 O O . ALA A 1 102 ? 7.617 -23.594 -11.828 1 98.75 102 ALA A O 1
ATOM 737 N N . GLY A 1 103 ? 5.676 -22.594 -12.086 1 98.81 103 GLY A N 1
ATOM 738 C CA . GLY A 1 103 ? 5.605 -22.109 -10.719 1 98.81 103 GLY A CA 1
ATOM 739 C C . GLY A 1 103 ? 5.93 -20.641 -10.586 1 98.81 103 GLY A C 1
ATOM 740 O O . GLY A 1 103 ? 5.473 -19.969 -9.648 1 98.81 103 GLY A O 1
ATOM 741 N N . ALA A 1 104 ? 6.613 -20.062 -11.516 1 98.88 104 ALA A N 1
ATOM 742 C CA . ALA A 1 104 ? 7.062 -18.672 -11.422 1 98.88 104 ALA A CA 1
ATOM 743 C C . ALA A 1 104 ? 5.887 -17.703 -11.523 1 98.88 104 ALA A C 1
ATOM 745 O O . ALA A 1 104 ? 5.891 -16.641 -10.898 1 98.88 104 ALA A O 1
ATOM 746 N N . GLY A 1 105 ? 4.918 -18.031 -12.367 1 98.88 105 GLY A N 1
ATOM 747 C CA . GLY A 1 105 ? 3.711 -17.219 -12.391 1 98.88 105 GLY A CA 1
ATOM 748 C C . GLY A 1 105 ? 3.025 -17.141 -11.047 1 98.88 105 GLY A C 1
ATOM 749 O O . GLY A 1 105 ? 2.627 -16.047 -10.617 1 98.88 105 GLY A O 1
ATOM 750 N N . GLN A 1 106 ? 2.959 -18.25 -10.367 1 98.88 106 GLN A N 1
ATOM 751 C CA . GLN A 1 106 ? 2.324 -18.312 -9.055 1 98.88 106 GLN A CA 1
ATOM 752 C C . GLN A 1 106 ? 3.152 -17.562 -8.008 1 98.88 106 GLN A C 1
ATOM 754 O O . GLN A 1 106 ? 2.602 -16.875 -7.148 1 98.88 106 GLN A O 1
ATOM 759 N N . HIS A 1 107 ? 4.484 -17.688 -8.047 1 98.94 107 HIS A N 1
ATOM 760 C CA . HIS A 1 107 ? 5.324 -16.922 -7.133 1 98.94 107 HIS A CA 1
ATOM 761 C C . HIS A 1 107 ? 5.129 -15.422 -7.332 1 98.94 107 HIS A C 1
ATOM 763 O O . HIS A 1 107 ? 5.082 -14.664 -6.359 1 98.94 107 HIS A O 1
ATOM 769 N N . THR A 1 108 ? 5.031 -15.016 -8.586 1 98.94 108 THR A N 1
ATOM 770 C CA . THR A 1 108 ? 4.812 -13.602 -8.867 1 98.94 108 THR A CA 1
ATOM 771 C C . THR A 1 108 ? 3.467 -13.141 -8.32 1 98.94 108 THR A C 1
ATOM 773 O O . THR A 1 108 ? 3.352 -12.039 -7.781 1 98.94 108 THR A O 1
ATOM 776 N N . LYS A 1 109 ? 2.477 -13.977 -8.477 1 98.88 109 LYS A N 1
ATOM 777 C CA . LYS A 1 109 ? 1.159 -13.664 -7.934 1 98.88 109 LYS A CA 1
ATOM 778 C C . LYS A 1 109 ? 1.213 -13.516 -6.418 1 98.88 109 LYS A C 1
ATOM 780 O O . LYS A 1 109 ? 0.501 -12.688 -5.844 1 98.88 109 LYS A O 1
ATOM 785 N N . MET A 1 110 ? 2.006 -14.375 -5.754 1 98.94 110 MET A N 1
ATOM 786 C CA . MET A 1 110 ? 2.141 -14.242 -4.305 1 98.94 110 MET A CA 1
ATOM 787 C C . MET A 1 110 ? 2.754 -12.898 -3.936 1 98.94 110 MET A C 1
ATOM 789 O O . MET A 1 110 ? 2.318 -12.25 -2.979 1 98.94 110 MET A O 1
ATOM 793 N N . MET A 1 111 ? 3.773 -12.461 -4.68 1 98.94 111 MET A N 1
ATOM 794 C CA . MET A 1 111 ? 4.312 -11.117 -4.477 1 98.94 111 MET A CA 1
ATOM 795 C C . MET A 1 111 ? 3.221 -10.062 -4.641 1 98.94 111 MET A C 1
ATOM 797 O O . MET A 1 111 ? 3.119 -9.141 -3.83 1 98.94 111 MET A O 1
ATOM 801 N N . ASN A 1 112 ? 2.449 -10.234 -5.684 1 98.88 112 ASN A N 1
ATOM 802 C CA . ASN A 1 112 ? 1.337 -9.336 -5.965 1 98.88 112 ASN A CA 1
ATOM 803 C C . ASN A 1 112 ? 0.379 -9.242 -4.777 1 98.88 112 ASN A C 1
ATOM 805 O O . ASN A 1 112 ? -0.027 -8.148 -4.387 1 98.88 112 ASN A O 1
ATOM 809 N N . GLN A 1 113 ? 0.049 -10.367 -4.211 1 98.88 113 GLN A N 1
ATOM 810 C CA . GLN A 1 113 ? -0.92 -10.422 -3.123 1 98.88 113 GLN A CA 1
ATOM 811 C C . GLN A 1 113 ? -0.335 -9.836 -1.839 1 98.88 113 GLN A C 1
ATOM 813 O O . GLN A 1 113 ? -1.056 -9.234 -1.037 1 98.88 113 GLN A O 1
ATOM 818 N N . ILE A 1 114 ? 0.972 -10.047 -1.607 1 98.94 114 ILE A N 1
ATOM 819 C CA . ILE A 1 114 ? 1.656 -9.438 -0.474 1 98.94 114 ILE A CA 1
ATOM 820 C C . ILE A 1 114 ? 1.526 -7.918 -0.553 1 98.94 114 ILE A C 1
ATOM 822 O O . ILE A 1 114 ? 1.181 -7.266 0.436 1 98.94 114 ILE A O 1
ATOM 826 N N . LEU A 1 115 ? 1.735 -7.344 -1.73 1 98.94 115 LEU A N 1
ATOM 827 C CA . LEU A 1 115 ? 1.642 -5.91 -1.966 1 98.94 115 LEU A CA 1
ATOM 828 C C . LEU A 1 115 ? 0.229 -5.406 -1.691 1 98.94 115 LEU A C 1
ATOM 830 O O . LEU A 1 115 ? 0.046 -4.406 -0.99 1 98.94 115 LEU A O 1
ATOM 834 N N . ILE A 1 116 ? -0.762 -6.105 -2.18 1 98.81 116 ILE A N 1
ATOM 835 C CA . ILE A 1 116 ? -2.148 -5.668 -2.064 1 98.81 116 ILE A CA 1
ATOM 836 C C . ILE A 1 116 ? -2.594 -5.742 -0.606 1 98.81 116 ILE A C 1
ATOM 838 O O . ILE A 1 116 ? -3.279 -4.844 -0.114 1 98.81 116 ILE A O 1
ATOM 842 N N . ALA A 1 117 ? -2.164 -6.773 0.094 1 98.81 117 ALA A N 1
ATOM 843 C CA . ALA A 1 117 ? -2.656 -7.059 1.439 1 98.81 117 ALA A CA 1
ATOM 844 C C . ALA A 1 117 ? -2.264 -5.953 2.414 1 98.81 117 ALA A C 1
ATOM 846 O O . ALA A 1 117 ? -3.117 -5.398 3.107 1 98.81 117 ALA A O 1
ATOM 847 N N . THR A 1 118 ? -1.001 -5.605 2.43 1 98.62 118 THR A N 1
ATOM 848 C CA . THR A 1 118 ? -0.534 -4.586 3.361 1 98.62 118 THR A CA 1
ATOM 849 C C . THR A 1 118 ? -1.031 -3.205 2.943 1 98.62 118 THR A C 1
ATOM 851 O O . THR A 1 118 ? -1.335 -2.365 3.795 1 98.62 118 THR A O 1
ATOM 854 N N . ASN A 1 119 ? -1.097 -2.969 1.657 1 98.81 119 ASN A N 1
ATOM 855 C CA . ASN A 1 119 ? -1.607 -1.696 1.157 1 98.81 119 ASN A CA 1
ATOM 856 C C . ASN A 1 119 ? -3.051 -1.46 1.597 1 98.81 119 ASN A C 1
ATOM 858 O O . ASN A 1 119 ? -3.416 -0.341 1.96 1 98.81 119 ASN A O 1
ATOM 862 N N . MET A 1 120 ? -3.863 -2.49 1.612 1 98.88 120 MET A N 1
ATOM 863 C CA . MET A 1 120 ? -5.27 -2.361 1.982 1 98.88 120 MET A CA 1
ATOM 864 C C . MET A 1 120 ? -5.414 -1.988 3.453 1 98.88 120 MET A C 1
ATOM 866 O O . MET A 1 120 ? -6.328 -1.253 3.826 1 98.88 120 MET A O 1
ATOM 870 N N . ILE A 1 121 ? -4.492 -2.523 4.297 1 98.88 121 ILE A N 1
ATOM 871 C CA . ILE A 1 121 ? -4.508 -2.094 5.691 1 98.88 121 ILE A CA 1
ATOM 872 C C . ILE A 1 121 ? -4.387 -0.574 5.766 1 98.88 121 ILE A C 1
ATOM 874 O O . ILE A 1 121 ? -5.164 0.084 6.457 1 98.88 121 ILE A O 1
ATOM 878 N N . GLY A 1 122 ? -3.395 -0.042 4.996 1 98.88 122 GLY A N 1
ATOM 879 C CA . GLY A 1 122 ? -3.178 1.396 4.996 1 98.88 122 GLY A CA 1
ATOM 880 C C . GLY A 1 122 ? -4.371 2.178 4.473 1 98.88 122 GLY A C 1
ATOM 881 O O . GLY A 1 122 ? -4.723 3.223 5.02 1 98.88 122 GLY A O 1
ATOM 882 N N . VAL A 1 123 ? -5.016 1.658 3.424 1 98.94 123 VAL A N 1
ATOM 883 C CA . VAL A 1 123 ? -6.18 2.314 2.84 1 98.94 123 VAL A CA 1
ATOM 884 C C . VAL A 1 123 ? -7.285 2.434 3.887 1 98.94 123 VAL A C 1
ATOM 886 O O . VAL A 1 123 ? -7.809 3.525 4.125 1 98.94 123 VAL A O 1
ATOM 889 N N . VAL A 1 124 ? -7.586 1.394 4.562 1 98.94 124 VAL A N 1
ATOM 890 C CA . VAL A 1 124 ? -8.695 1.358 5.512 1 98.94 124 VAL A CA 1
ATOM 891 C C . VAL A 1 124 ? -8.344 2.203 6.738 1 98.94 124 VAL A C 1
ATOM 893 O O . VAL A 1 124 ? -9.164 2.998 7.203 1 98.94 124 VAL A O 1
ATOM 896 N N . GLU A 1 125 ? -7.102 2.053 7.254 1 98.94 125 GLU A N 1
ATOM 897 C CA . GLU A 1 125 ? -6.68 2.846 8.406 1 98.94 125 GLU A CA 1
ATOM 898 C C . GLU A 1 125 ? -6.652 4.336 8.078 1 98.94 125 GLU A C 1
ATOM 900 O O . GLU A 1 125 ? -7.027 5.168 8.898 1 98.94 125 GLU A O 1
ATOM 905 N N . GLY A 1 126 ? -6.137 4.637 6.852 1 98.94 126 GLY A N 1
ATOM 906 C CA . GLY A 1 126 ? -6.148 6.023 6.418 1 98.94 126 GLY A CA 1
ATOM 907 C C . GLY A 1 126 ? -7.539 6.621 6.359 1 98.94 126 GLY A C 1
ATOM 908 O O . GLY A 1 126 ? -7.75 7.758 6.785 1 98.94 126 GLY A O 1
ATOM 909 N N . LEU A 1 127 ? -8.5 5.859 5.871 1 98.88 127 LEU A N 1
ATOM 910 C CA . LEU A 1 127 ? -9.875 6.324 5.77 1 98.88 127 LEU A CA 1
ATOM 911 C C . LEU A 1 127 ? -10.492 6.5 7.152 1 98.88 127 LEU A C 1
ATOM 913 O O . LEU A 1 127 ? -11.227 7.461 7.387 1 98.88 127 LEU A O 1
ATOM 917 N N . LEU A 1 128 ? -10.234 5.551 8.055 1 98.81 128 LEU A N 1
ATOM 918 C CA . LEU A 1 128 ? -10.727 5.68 9.422 1 98.81 128 LEU A CA 1
ATOM 919 C C . LEU A 1 128 ? -10.18 6.945 10.078 1 98.81 128 LEU A C 1
ATOM 921 O O . LEU A 1 128 ? -10.922 7.684 10.727 1 98.81 128 LEU A O 1
ATOM 925 N N . TYR A 1 129 ? -8.906 7.207 9.898 1 98.94 129 TYR A N 1
ATOM 926 C CA . TYR A 1 129 ? -8.273 8.406 10.445 1 98.94 129 TYR A CA 1
ATOM 927 C C . TYR A 1 129 ? -8.922 9.664 9.883 1 98.94 129 TYR A C 1
ATOM 929 O O . TYR A 1 129 ? -9.242 10.594 10.633 1 98.94 129 TYR A O 1
ATOM 937 N N . ALA A 1 130 ? -9.039 9.656 8.539 1 98.75 130 ALA A N 1
ATOM 938 C CA . ALA A 1 130 ? -9.617 10.82 7.871 1 98.75 130 ALA A CA 1
ATOM 939 C C . ALA A 1 130 ? -11.023 11.109 8.398 1 98.75 130 ALA A C 1
ATOM 941 O O . ALA A 1 130 ? -11.359 12.258 8.688 1 98.75 130 ALA A O 1
ATOM 942 N N . ARG A 1 131 ? -11.781 10.086 8.547 1 97.81 131 ARG A N 1
ATOM 943 C CA . ARG A 1 131 ? -13.148 10.234 9.047 1 97.81 131 ARG A CA 1
ATOM 944 C C . ARG A 1 131 ? -13.156 10.781 10.469 1 97.81 131 ARG A C 1
ATOM 946 O O . ARG A 1 131 ? -13.867 11.742 10.766 1 97.81 131 ARG A O 1
ATOM 953 N N . LYS A 1 132 ? -12.383 10.203 11.305 1 98 132 LYS A N 1
ATOM 954 C CA . LYS A 1 132 ? -12.367 10.578 12.719 1 98 132 LYS A CA 1
ATOM 955 C C . LYS A 1 132 ? -11.82 11.992 12.906 1 98 132 LYS A C 1
ATOM 957 O O . LYS A 1 132 ? -12.203 12.68 13.852 1 98 132 LYS A O 1
ATOM 962 N N . SER A 1 133 ? -10.945 12.406 11.992 1 98.12 133 SER A N 1
ATOM 963 C CA . SER A 1 133 ? -10.328 13.719 12.102 1 98.12 133 SER A CA 1
ATOM 964 C C . SER A 1 133 ? -11.195 14.805 11.469 1 98.12 133 SER A C 1
ATOM 966 O O . SER A 1 133 ? -10.828 15.977 11.461 1 98.12 133 SER A O 1
ATOM 968 N N . GLY A 1 134 ? -12.273 14.43 10.82 1 97.75 134 GLY A N 1
ATOM 969 C CA . GLY A 1 134 ? -13.242 15.398 10.32 1 97.75 134 GLY A CA 1
ATOM 970 C C . GLY A 1 134 ? -12.93 15.883 8.922 1 97.75 134 GLY A C 1
ATOM 971 O O . GLY A 1 134 ? -13.469 16.906 8.477 1 97.75 134 GLY A 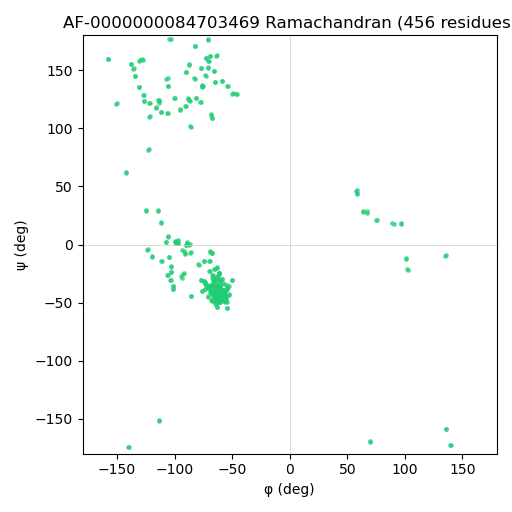O 1
ATOM 972 N N . LEU A 1 135 ? -12.156 15.188 8.242 1 98.56 135 LEU A N 1
ATOM 973 C CA . LEU A 1 135 ? -11.805 15.57 6.875 1 98.56 135 LEU A CA 1
ATOM 974 C C . LEU A 1 135 ? -12.938 15.242 5.91 1 98.56 135 LEU A C 1
ATOM 976 O O . LEU A 1 135 ? -13.742 14.344 6.176 1 98.56 135 LEU A O 1
ATOM 980 N N . ASP A 1 136 ? -13.008 16.031 4.812 1 97.88 136 ASP A N 1
ATOM 981 C CA . ASP A 1 136 ? -13.742 15.555 3.641 1 97.88 136 ASP A CA 1
ATOM 982 C C . ASP A 1 136 ? -13.047 14.367 2.992 1 97.88 136 ASP A C 1
ATOM 984 O O . ASP A 1 136 ? -12.039 14.531 2.293 1 97.88 136 ASP A O 1
ATOM 988 N N . ILE A 1 137 ? -13.656 13.281 3.15 1 97.88 137 ILE A N 1
ATOM 989 C CA . ILE A 1 137 ? -12.969 12.031 2.84 1 97.88 137 ILE A CA 1
ATOM 990 C C . ILE A 1 137 ? -12.719 11.938 1.336 1 97.88 137 ILE A C 1
ATOM 992 O O . ILE A 1 137 ? -11.656 11.492 0.904 1 97.88 137 ILE A O 1
ATOM 996 N N . GLU A 1 138 ? -13.656 12.32 0.537 1 97.12 138 GLU A N 1
ATOM 997 C CA . GLU A 1 138 ? -13.492 12.258 -0.913 1 97.12 138 GLU A CA 1
ATOM 998 C C . GLU A 1 138 ? -12.391 13.203 -1.387 1 97.12 138 GLU A C 1
ATOM 1000 O O . GLU A 1 138 ? -11.594 12.836 -2.254 1 97.12 138 GLU A O 1
ATOM 1005 N N . GLU A 1 139 ? -12.344 14.391 -0.824 1 97.25 139 GLU A N 1
ATOM 1006 C CA . GLU A 1 139 ? -11.273 15.32 -1.149 1 97.25 139 GLU A CA 1
ATOM 1007 C C . GLU A 1 139 ? -9.914 14.781 -0.701 1 97.25 139 GLU A C 1
ATOM 1009 O O . GLU A 1 139 ? -8.914 14.953 -1.396 1 97.25 139 GLU A O 1
ATOM 1014 N N . ALA A 1 140 ? -9.945 14.172 0.475 1 98.62 140 ALA A N 1
ATOM 1015 C CA . ALA A 1 140 ? -8.711 13.578 0.987 1 98.62 140 ALA A CA 1
ATOM 1016 C C . ALA A 1 140 ? -8.203 12.477 0.064 1 98.62 140 ALA A C 1
ATOM 1018 O O . ALA A 1 140 ? -7.008 12.414 -0.244 1 98.62 140 ALA A O 1
ATOM 1019 N N . ILE A 1 141 ? -9.109 11.609 -0.43 1 98.69 141 ILE A N 1
ATOM 1020 C CA . ILE A 1 141 ? -8.742 10.531 -1.349 1 98.69 141 ILE A CA 1
ATOM 1021 C C . ILE A 1 141 ? -8.125 11.133 -2.615 1 98.69 141 ILE A C 1
ATOM 1023 O O . ILE A 1 141 ? -7.094 10.656 -3.092 1 98.69 141 ILE A O 1
ATOM 1027 N N . ARG A 1 142 ? -8.695 12.164 -3.133 1 97.56 142 ARG A N 1
ATOM 1028 C CA . ARG A 1 142 ? -8.227 12.789 -4.367 1 97.56 142 ARG A CA 1
ATOM 1029 C C . ARG A 1 142 ? -6.805 13.305 -4.215 1 97.56 142 ARG A C 1
ATOM 1031 O O . ARG A 1 142 ? -5.949 13.047 -5.062 1 97.56 142 ARG A O 1
ATOM 1038 N N . VAL A 1 143 ? -6.566 14.016 -3.17 1 98.19 143 VAL A N 1
ATOM 1039 C CA . VAL A 1 143 ? -5.285 14.695 -3.039 1 98.19 143 VAL A CA 1
ATOM 1040 C C . VAL A 1 143 ? -4.188 13.688 -2.727 1 98.19 143 VAL A C 1
ATOM 1042 O O . VAL A 1 143 ? -3.076 13.781 -3.252 1 98.19 143 VAL A O 1
ATOM 1045 N N . VAL A 1 144 ? -4.453 12.648 -1.882 1 98.5 144 VAL A N 1
ATOM 1046 C CA . VAL A 1 144 ? -3.408 11.695 -1.524 1 98.5 144 VAL A CA 1
ATOM 1047 C C . VAL A 1 144 ? -3.123 10.773 -2.707 1 98.5 144 VAL A C 1
ATOM 1049 O O . VAL A 1 144 ? -1.988 10.328 -2.898 1 98.5 144 VAL A O 1
ATOM 1052 N N . SER A 1 145 ? -4.176 10.461 -3.527 1 98.25 145 SER A N 1
ATOM 1053 C CA . SER A 1 145 ? -4.016 9.594 -4.691 1 98.25 145 SER A CA 1
ATOM 1054 C C . SER A 1 145 ? -3.102 10.234 -5.734 1 98.25 145 SER A C 1
ATOM 1056 O O . SER A 1 145 ? -2.494 9.539 -6.547 1 98.25 145 SER A O 1
ATOM 1058 N N . ALA A 1 146 ? -2.941 11.547 -5.688 1 97 146 ALA A N 1
ATOM 1059 C CA . ALA A 1 146 ? -2.184 12.281 -6.695 1 97 146 ALA A CA 1
ATOM 1060 C C . ALA A 1 146 ? -0.718 12.414 -6.289 1 97 146 ALA A C 1
ATOM 1062 O O . ALA A 1 146 ? 0.115 12.859 -7.086 1 97 146 ALA A O 1
ATOM 1063 N N . GLY A 1 147 ? -0.375 12.023 -5.098 1 96.69 147 GLY A N 1
ATOM 1064 C CA . GLY A 1 147 ? 0.982 12.133 -4.586 1 96.69 147 GLY A CA 1
ATOM 1065 C C . GLY A 1 147 ? 1.636 10.789 -4.344 1 96.69 147 GLY A C 1
ATOM 1066 O O . GLY A 1 147 ? 1.312 9.805 -5.016 1 96.69 147 GLY A O 1
ATOM 1067 N N . ALA A 1 148 ? 2.561 10.719 -3.387 1 96.75 148 ALA A N 1
ATOM 1068 C CA . ALA A 1 148 ? 3.387 9.539 -3.133 1 96.75 148 ALA A CA 1
ATOM 1069 C C . ALA A 1 148 ? 2.582 8.445 -2.438 1 96.75 148 ALA A C 1
ATOM 1071 O O . ALA A 1 148 ? 3.008 7.293 -2.391 1 96.75 148 ALA A O 1
ATOM 1072 N N . ALA A 1 149 ? 1.415 8.773 -1.922 1 98.38 149 ALA A N 1
ATOM 1073 C CA . ALA A 1 149 ? 0.558 7.785 -1.274 1 98.38 149 ALA A CA 1
ATOM 1074 C C . ALA A 1 149 ? -0.345 7.094 -2.291 1 98.38 149 ALA A C 1
ATOM 1076 O O . ALA A 1 149 ? -1.122 6.203 -1.936 1 98.38 149 ALA A O 1
ATOM 1077 N N . GLY A 1 150 ? -0.214 7.484 -3.537 1 98.25 150 GLY A N 1
ATOM 1078 C CA . GLY A 1 150 ? -1.068 6.945 -4.586 1 98.25 150 GLY A CA 1
ATOM 1079 C C . GLY A 1 150 ? -0.866 5.461 -4.812 1 98.25 150 GLY A C 1
ATOM 1080 O O . GLY A 1 150 ? 0.263 4.969 -4.773 1 98.25 150 GLY A O 1
ATOM 1081 N N . SER A 1 151 ? -1.962 4.77 -5.027 1 98.5 151 SER A N 1
ATOM 1082 C CA . SER A 1 151 ? -1.998 3.352 -5.367 1 98.5 151 SER A CA 1
ATOM 1083 C C . SER A 1 151 ? -3.303 2.984 -6.066 1 98.5 151 SER A C 1
ATOM 1085 O O . SER A 1 151 ? -4.281 3.732 -6 1 98.5 151 SER A O 1
ATOM 1087 N N . TRP A 1 152 ? -3.277 1.871 -6.773 1 97.5 152 TRP A N 1
ATOM 1088 C CA . TRP A 1 152 ? -4.508 1.335 -7.348 1 97.5 152 TRP A CA 1
ATOM 1089 C C . TRP A 1 152 ? -5.59 1.193 -6.281 1 97.5 152 TRP A C 1
ATOM 1091 O O . TRP A 1 152 ? -6.742 1.561 -6.504 1 97.5 152 TRP A O 1
ATOM 1101 N N . SER A 1 153 ? -5.234 0.7 -5.105 1 98 153 SER A N 1
ATOM 1102 C CA . SER A 1 153 ? -6.18 0.38 -4.039 1 98 153 SER A CA 1
ATOM 1103 C C . SER A 1 153 ? -6.887 1.633 -3.535 1 98 153 SER A C 1
ATOM 1105 O O . SER A 1 153 ? -8.109 1.649 -3.408 1 98 153 SER A O 1
ATOM 1107 N N . ILE A 1 154 ? -6.148 2.717 -3.23 1 98.69 154 ILE A N 1
ATOM 1108 C CA . ILE A 1 154 ? -6.805 3.914 -2.719 1 98.69 154 ILE A CA 1
ATOM 1109 C C . ILE A 1 154 ? -7.656 4.547 -3.816 1 98.69 154 ILE A C 1
AT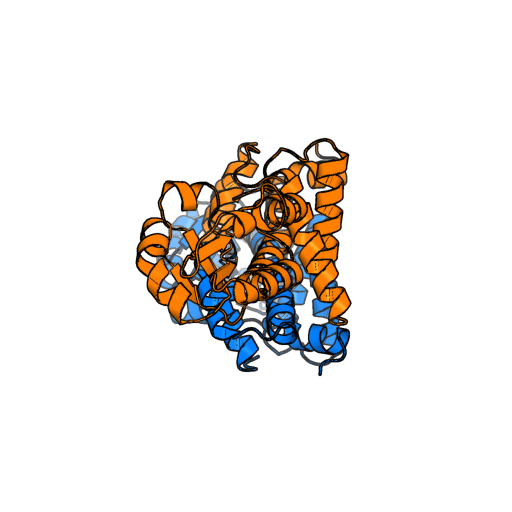OM 1111 O O . ILE A 1 154 ? -8.766 5.027 -3.553 1 98.69 154 ILE A O 1
ATOM 1115 N N . SER A 1 155 ? -7.191 4.48 -5.027 1 97.12 155 SER A N 1
ATOM 1116 C CA . SER A 1 155 ? -7.887 5.117 -6.141 1 97.12 155 SER A CA 1
ATOM 1117 C C . SER A 1 155 ? -9.148 4.344 -6.52 1 97.12 155 SER A C 1
ATOM 1119 O O . SER A 1 155 ? -10.148 4.941 -6.91 1 97.12 155 SER A O 1
ATOM 1121 N N . ASN A 1 156 ? -9.125 3.043 -6.387 1 94.25 156 ASN A N 1
ATOM 1122 C CA . ASN A 1 156 ? -10.234 2.242 -6.891 1 94.25 156 ASN A CA 1
ATOM 1123 C C . ASN A 1 156 ? -11.141 1.762 -5.762 1 94.25 156 ASN A C 1
ATOM 1125 O O . ASN A 1 156 ? -12.344 1.588 -5.953 1 94.25 156 ASN A O 1
ATOM 1129 N N . MET A 1 157 ? -10.531 1.564 -4.602 1 96.62 157 MET A N 1
ATOM 1130 C CA . MET A 1 157 ? -11.305 0.975 -3.514 1 96.62 157 MET A CA 1
ATOM 1131 C C . MET A 1 157 ? -11.711 2.037 -2.496 1 96.62 157 MET A C 1
ATOM 1133 O O . MET A 1 157 ? -12.672 1.851 -1.744 1 96.62 157 MET A O 1
ATOM 1137 N N . GLY A 1 158 ? -10.977 3.162 -2.422 1 97.75 158 GLY A N 1
ATOM 1138 C CA . GLY A 1 158 ? -11.258 4.199 -1.442 1 97.75 158 GLY A CA 1
ATOM 1139 C C . GLY A 1 158 ? -12.695 4.688 -1.494 1 97.75 158 GLY A C 1
ATOM 1140 O O . GLY A 1 158 ? -13.414 4.637 -0.491 1 97.75 158 GLY A O 1
ATOM 1141 N N . SER A 1 159 ? -13.094 5.102 -2.686 1 96.31 159 SER A N 1
ATOM 1142 C CA . SER A 1 159 ? -14.445 5.645 -2.844 1 96.31 159 SER A CA 1
ATOM 1143 C C . SER A 1 159 ? -15.5 4.574 -2.596 1 96.31 159 SER A C 1
ATOM 1145 O O . SER A 1 159 ? -16.578 4.867 -2.066 1 96.31 159 SER A O 1
ATOM 1147 N N . ARG A 1 160 ? -15.258 3.32 -3.01 1 96.5 160 ARG A N 1
ATOM 1148 C CA . ARG A 1 160 ? -16.188 2.223 -2.756 1 96.5 160 ARG A CA 1
ATOM 1149 C C . ARG A 1 160 ? -16.422 2.037 -1.261 1 96.5 160 ARG A C 1
ATOM 1151 O O . ARG A 1 160 ? -17.547 1.843 -0.824 1 96.5 160 ARG A O 1
ATOM 1158 N N . ILE A 1 161 ? -15.352 2.102 -0.539 1 98.5 161 ILE A N 1
ATOM 1159 C CA . ILE A 1 161 ? -15.422 1.915 0.906 1 98.5 161 ILE A CA 1
ATOM 1160 C C . ILE A 1 161 ? -16.266 3.029 1.528 1 98.5 161 ILE A C 1
ATOM 1162 O O . ILE A 1 161 ? -17.125 2.77 2.375 1 98.5 161 ILE A O 1
ATOM 1166 N N . VAL A 1 162 ? -16.016 4.273 1.105 1 97.56 162 VAL A N 1
ATOM 1167 C CA . VAL A 1 162 ? -16.719 5.438 1.635 1 97.56 162 VAL A CA 1
ATOM 1168 C C . VAL A 1 162 ? -18.219 5.305 1.371 1 97.56 162 VAL A C 1
ATOM 1170 O O . VAL A 1 162 ? -19.047 5.676 2.215 1 97.56 162 VAL A O 1
ATOM 1173 N N . LYS A 1 163 ? -18.562 4.711 0.24 1 97.75 163 LYS A N 1
ATOM 1174 C CA . LYS A 1 163 ? -19.969 4.551 -0.162 1 97.75 163 LYS A CA 1
ATOM 1175 C C . LYS A 1 163 ? -20.547 3.252 0.383 1 97.75 163 LYS A C 1
ATOM 1177 O O . LYS A 1 163 ? -21.672 2.881 0.043 1 97.75 163 LYS A O 1
ATOM 1182 N N . ARG A 1 164 ? -19.812 2.5 1.121 1 97.94 164 ARG A N 1
ATOM 1183 C CA . ARG A 1 164 ? -20.219 1.233 1.73 1 97.94 164 ARG A CA 1
ATOM 1184 C C . ARG A 1 164 ? -20.547 0.192 0.667 1 97.94 164 ARG A C 1
ATOM 1186 O O . ARG A 1 164 ? -21.484 -0.594 0.827 1 97.94 164 ARG A O 1
ATOM 1193 N N . ASP A 1 165 ? -19.891 0.381 -0.446 1 98.06 165 ASP A N 1
ATOM 1194 C CA . ASP A 1 165 ? -19.969 -0.625 -1.501 1 98.06 165 ASP A CA 1
ATOM 1195 C C . ASP A 1 165 ? -18.922 -1.723 -1.294 1 98.06 165 ASP A C 1
ATOM 1197 O O . ASP A 1 165 ? -17.766 -1.555 -1.655 1 98.06 165 ASP A O 1
ATOM 1201 N N . PHE A 1 166 ? -19.406 -2.91 -0.765 1 98.19 166 PHE A N 1
ATOM 1202 C CA . PHE A 1 166 ? -18.484 -4.012 -0.468 1 98.19 166 PHE A CA 1
ATOM 1203 C C . PHE A 1 166 ? -18.734 -5.184 -1.413 1 98.19 166 PHE A C 1
ATOM 1205 O O . PHE A 1 166 ? -18.344 -6.316 -1.119 1 98.19 166 PHE A O 1
ATOM 1212 N N . ASP A 1 167 ? -19.422 -4.891 -2.561 1 96.5 167 ASP A N 1
ATOM 1213 C CA . ASP A 1 167 ? -19.578 -5.918 -3.586 1 96.5 167 ASP A CA 1
ATOM 1214 C C . ASP A 1 167 ? -18.219 -6.414 -4.078 1 96.5 167 ASP A C 1
ATOM 1216 O O . ASP A 1 167 ? -17.297 -5.621 -4.262 1 96.5 167 ASP A O 1
ATOM 1220 N N . PRO A 1 168 ? -18.172 -7.707 -4.301 1 94.81 168 PRO A N 1
ATOM 1221 C CA . PRO A 1 168 ? -16.859 -8.289 -4.547 1 94.81 168 PRO A CA 1
ATOM 1222 C C . PRO A 1 168 ? -16.391 -8.102 -5.992 1 94.81 168 PRO A C 1
ATOM 1224 O O . PRO A 1 168 ? -17.156 -8.352 -6.926 1 94.81 168 PRO A O 1
ATOM 1227 N N . GLY A 1 169 ? -15.281 -7.566 -6.152 1 89.94 169 GLY A N 1
ATOM 1228 C CA . GLY A 1 169 ? -14.453 -7.832 -7.312 1 89.94 169 GLY A CA 1
ATOM 1229 C C . GLY A 1 169 ? -13.461 -8.961 -7.09 1 89.94 169 GLY A C 1
ATOM 1230 O O . GLY A 1 169 ? -13 -9.586 -8.047 1 89.94 169 GLY A O 1
ATOM 1231 N N . PHE A 1 170 ? -13.172 -9.125 -5.898 1 93.69 170 PHE A N 1
ATOM 1232 C CA . PHE A 1 170 ? -12.305 -10.164 -5.344 1 93.69 170 PHE A CA 1
ATOM 1233 C C . PHE A 1 170 ? -12.734 -10.516 -3.924 1 93.69 170 PHE A C 1
ATOM 1235 O O . PHE A 1 170 ? -12.703 -9.672 -3.029 1 93.69 170 PHE A O 1
ATOM 1242 N N . PHE A 1 171 ? -13.062 -11.789 -3.691 1 96.81 171 PHE A N 1
ATOM 1243 C CA . PHE A 1 171 ? -13.641 -12.219 -2.422 1 96.81 171 PHE A CA 1
ATOM 1244 C C . PHE A 1 171 ? -12.578 -12.234 -1.325 1 96.81 171 PHE A C 1
ATOM 1246 O O . PHE A 1 171 ? -11.438 -12.617 -1.562 1 96.81 171 PHE A O 1
ATOM 1253 N N . VAL A 1 172 ? -13.039 -11.898 -0.112 1 98.62 172 VAL A N 1
ATOM 1254 C CA . VAL A 1 172 ? -12.203 -12.023 1.079 1 98.62 172 VAL A CA 1
ATOM 1255 C C . VAL A 1 172 ? -11.727 -13.461 1.224 1 98.62 172 VAL A C 1
ATOM 1257 O O . VAL A 1 172 ? -10.547 -13.711 1.5 1 98.62 172 VAL A O 1
ATOM 1260 N N . ASP A 1 173 ? -12.602 -14.422 0.993 1 98.44 173 ASP A N 1
ATOM 1261 C CA . ASP A 1 173 ? -12.242 -15.828 1.121 1 98.44 173 ASP A CA 1
ATOM 1262 C C . ASP A 1 173 ? -11.094 -16.188 0.182 1 98.44 173 ASP A C 1
ATOM 1264 O O . ASP A 1 173 ? -10.172 -16.922 0.569 1 98.44 173 ASP A O 1
ATOM 1268 N N . HIS A 1 174 ? -11.164 -15.734 -1.021 1 97.75 174 HIS A N 1
ATOM 1269 C CA . HIS A 1 174 ? -10.109 -16.016 -1.985 1 97.75 174 HIS A CA 1
ATOM 1270 C C . HIS A 1 174 ? -8.82 -15.297 -1.609 1 97.75 174 HIS A C 1
ATOM 1272 O O . HIS A 1 174 ? -7.723 -15.828 -1.82 1 97.75 174 HIS A O 1
ATOM 1278 N N . PHE A 1 175 ? -8.984 -14.117 -1.067 1 98.62 175 PHE A N 1
ATOM 1279 C CA . PHE A 1 175 ? -7.812 -13.352 -0.651 1 98.62 175 PHE A CA 1
ATOM 1280 C C . PHE A 1 175 ? -7.109 -14.039 0.517 1 98.62 175 PHE A C 1
ATOM 1282 O O . PHE A 1 175 ? -5.879 -14.078 0.572 1 98.62 175 PHE A O 1
ATOM 1289 N N . LEU A 1 176 ? -7.918 -14.531 1.439 1 98.81 176 LEU A N 1
ATOM 1290 C CA . LEU A 1 176 ? -7.371 -15.305 2.551 1 98.81 176 LEU A CA 1
ATOM 1291 C C . LEU A 1 176 ? -6.613 -16.531 2.043 1 98.81 176 LEU A C 1
ATOM 1293 O O . LEU A 1 176 ? -5.531 -16.844 2.539 1 98.81 176 LEU A O 1
ATOM 1297 N N . LYS A 1 177 ? -7.176 -17.188 1.085 1 98.44 177 LYS A N 1
ATOM 1298 C CA . LYS A 1 177 ? -6.492 -18.312 0.454 1 98.44 177 LYS A CA 1
ATOM 1299 C C . LYS A 1 177 ? -5.145 -17.891 -0.123 1 98.44 177 LYS A C 1
ATOM 1301 O O . LYS A 1 177 ? -4.129 -18.547 0.104 1 98.44 177 LYS A O 1
ATOM 1306 N N . ASP A 1 178 ? -5.105 -16.812 -0.853 1 98.69 178 ASP A N 1
ATOM 1307 C CA . ASP A 1 178 ? -3.877 -16.344 -1.489 1 98.69 178 ASP A CA 1
ATOM 1308 C C . ASP A 1 178 ? -2.828 -15.969 -0.446 1 98.69 178 ASP A C 1
ATOM 1310 O O . ASP A 1 178 ? -1.655 -16.328 -0.582 1 98.69 178 ASP A O 1
ATOM 1314 N N . MET A 1 179 ? -3.268 -15.234 0.573 1 98.88 179 MET A N 1
ATOM 1315 C CA . MET A 1 179 ? -2.332 -14.867 1.632 1 98.88 179 MET A CA 1
ATOM 1316 C C . MET A 1 179 ? -1.799 -16.109 2.344 1 98.88 179 MET A C 1
ATOM 1318 O O . MET A 1 179 ? -0.63 -16.141 2.732 1 98.88 179 MET A O 1
ATOM 1322 N N . GLY A 1 180 ? -2.688 -17.047 2.529 1 98.81 180 GLY A N 1
ATOM 1323 C CA . GLY A 1 180 ? -2.256 -18.297 3.117 1 98.81 180 GLY A CA 1
ATOM 1324 C C . GLY A 1 180 ? -1.19 -19.016 2.299 1 98.81 180 GLY A C 1
ATOM 1325 O O . GLY A 1 180 ? -0.208 -19.516 2.852 1 98.81 180 GLY A O 1
ATOM 1326 N N . ILE A 1 181 ? -1.322 -19.078 1.011 1 98.81 181 ILE A N 1
ATOM 1327 C CA . ILE A 1 181 ? -0.331 -19.672 0.12 1 98.81 181 ILE A CA 1
ATOM 1328 C C . ILE A 1 181 ? 0.988 -18.906 0.235 1 98.81 181 ILE A C 1
ATOM 1330 O O . ILE A 1 181 ? 2.055 -19.516 0.355 1 98.81 181 ILE A O 1
ATOM 1334 N N . ALA A 1 182 ? 0.924 -17.578 0.229 1 98.88 182 ALA A N 1
ATOM 1335 C CA . ALA A 1 182 ? 2.127 -16.75 0.328 1 98.88 182 ALA A CA 1
ATOM 1336 C C . ALA A 1 182 ? 2.861 -17.016 1.641 1 98.88 182 ALA A C 1
ATOM 1338 O O . ALA A 1 182 ? 4.09 -17.141 1.658 1 98.88 182 ALA A O 1
ATOM 1339 N N . LEU A 1 183 ? 2.105 -17.094 2.736 1 98.94 183 LEU A N 1
ATOM 1340 C CA . LEU A 1 183 ? 2.709 -17.328 4.043 1 98.94 183 LEU A CA 1
ATOM 1341 C C . LEU A 1 183 ? 3.32 -18.719 4.113 1 98.94 183 LEU A C 1
ATOM 1343 O O . LEU A 1 183 ? 4.395 -18.906 4.691 1 98.94 183 LEU A O 1
ATOM 1347 N N . LYS A 1 184 ? 2.639 -19.688 3.559 1 98.81 184 LYS A N 1
ATOM 1348 C CA . LYS A 1 184 ? 3.17 -21.047 3.516 1 98.81 184 LYS A CA 1
ATOM 1349 C C . LYS A 1 184 ? 4.48 -21.109 2.732 1 98.81 184 LYS A C 1
ATOM 1351 O O . LYS A 1 184 ? 5.445 -21.734 3.17 1 98.81 184 LYS A O 1
ATOM 1356 N N . GLU A 1 185 ? 4.523 -20.5 1.563 1 98.75 185 GLU A N 1
ATOM 1357 C CA . GLU A 1 185 ? 5.738 -20.453 0.759 1 98.75 185 GLU A CA 1
ATOM 1358 C C . GLU A 1 185 ? 6.852 -19.719 1.489 1 98.75 185 GLU A C 1
ATOM 1360 O O . GLU A 1 185 ? 8.016 -20.125 1.444 1 98.75 185 GLU A O 1
ATOM 1365 N N . ALA A 1 186 ? 6.508 -18.609 2.127 1 98.81 186 ALA A N 1
ATOM 1366 C CA . ALA A 1 186 ? 7.488 -17.859 2.906 1 98.81 186 ALA A CA 1
ATOM 1367 C C . ALA A 1 186 ? 8.094 -18.719 4.008 1 98.81 186 ALA A C 1
ATOM 1369 O O . ALA A 1 186 ? 9.312 -18.688 4.227 1 98.81 186 ALA A O 1
ATOM 1370 N N . LYS A 1 187 ? 7.27 -19.453 4.672 1 98.5 187 LYS A N 1
ATOM 1371 C CA . LYS A 1 187 ? 7.746 -20.344 5.719 1 98.5 187 LYS A CA 1
ATOM 1372 C C . LYS A 1 187 ? 8.734 -21.375 5.16 1 98.5 187 LYS A C 1
ATOM 1374 O O . LYS A 1 187 ? 9.789 -21.609 5.758 1 98.5 187 LYS A O 1
ATOM 1379 N N . LYS A 1 188 ? 8.406 -21.922 4.016 1 98.06 188 LYS A N 1
ATOM 1380 C CA . LYS A 1 188 ? 9.289 -22.875 3.363 1 98.06 188 LYS A CA 1
ATOM 1381 C C . LYS A 1 188 ? 10.656 -22.266 3.078 1 98.06 188 LYS A C 1
ATOM 1383 O O . LYS A 1 188 ? 11.68 -22.953 3.107 1 98.06 188 LYS A O 1
ATOM 1388 N N . MET A 1 189 ? 10.672 -21.031 2.883 1 97.62 189 MET A N 1
ATOM 1389 C CA . MET A 1 189 ? 11.898 -20.312 2.508 1 97.62 189 MET A CA 1
ATOM 1390 C C . MET A 1 189 ? 12.547 -19.672 3.727 1 97.62 189 MET A C 1
ATOM 1392 O O . MET A 1 189 ? 13.5 -18.906 3.592 1 97.62 189 MET A O 1
ATOM 1396 N N . ASN A 1 190 ? 12.016 -19.875 4.938 1 97.88 190 ASN A N 1
ATOM 1397 C CA . ASN A 1 190 ? 12.492 -19.266 6.176 1 97.88 190 ASN A CA 1
ATOM 1398 C C . ASN A 1 190 ? 12.461 -17.75 6.094 1 97.88 190 ASN A C 1
ATOM 1400 O O . ASN A 1 190 ? 13.445 -17.078 6.406 1 97.88 190 ASN A O 1
ATOM 1404 N N . LEU A 1 191 ? 11.359 -17.266 5.625 1 98.5 191 LEU A N 1
ATOM 1405 C CA . LEU A 1 191 ? 11.156 -15.828 5.434 1 98.5 191 LEU A CA 1
ATOM 1406 C C . LEU A 1 191 ? 10.031 -15.312 6.328 1 98.5 191 LEU A C 1
ATOM 1408 O O . LEU A 1 191 ? 8.891 -15.766 6.215 1 98.5 191 LEU A O 1
ATOM 1412 N N . SER A 1 192 ? 10.367 -14.414 7.238 1 98.69 192 SER A N 1
ATOM 1413 C CA . SER A 1 192 ? 9.383 -13.766 8.102 1 98.69 192 SER A CA 1
ATOM 1414 C C . SER A 1 192 ? 8.789 -12.531 7.426 1 98.69 192 SER A C 1
ATOM 1416 O O . SER A 1 192 ? 9.523 -11.641 6.996 1 98.69 192 SER A O 1
ATOM 1418 N N . LEU A 1 193 ? 7.469 -12.516 7.301 1 98.81 193 LEU A N 1
ATOM 1419 C CA . LEU A 1 193 ? 6.742 -11.398 6.695 1 98.81 193 LEU A CA 1
ATOM 1420 C C . LEU A 1 193 ? 5.715 -10.828 7.664 1 98.81 193 LEU A C 1
ATOM 1422 O O . LEU A 1 193 ? 4.52 -11.125 7.559 1 98.81 193 LEU A O 1
ATOM 1426 N N . PRO A 1 194 ? 6.129 -9.961 8.594 1 98.88 194 PRO A N 1
ATOM 1427 C CA . PRO A 1 194 ? 5.219 -9.461 9.625 1 98.88 194 PRO A CA 1
ATOM 1428 C C . PRO A 1 194 ? 4.051 -8.664 9.039 1 98.88 194 PRO A C 1
ATOM 1430 O O . PRO A 1 194 ? 2.936 -8.727 9.562 1 98.88 194 PRO A O 1
ATOM 1433 N N . GLY A 1 195 ? 4.262 -7.906 7.988 1 98.88 195 GLY A N 1
ATOM 1434 C CA . GLY A 1 195 ? 3.182 -7.168 7.359 1 98.88 195 GLY A CA 1
ATOM 1435 C C . GLY A 1 195 ? 2.096 -8.062 6.793 1 98.88 195 GLY A C 1
ATOM 1436 O O . GLY A 1 195 ? 0.91 -7.852 7.062 1 98.88 195 GLY A O 1
ATOM 1437 N N . LEU A 1 196 ? 2.51 -9.07 6.016 1 98.94 196 LEU A N 1
ATOM 1438 C CA . LEU A 1 196 ? 1.55 -10.016 5.457 1 98.94 196 LEU A CA 1
ATOM 1439 C C . LEU A 1 196 ? 0.823 -10.773 6.566 1 98.94 196 LEU A C 1
ATOM 1441 O O . LEU A 1 196 ? -0.375 -11.047 6.453 1 98.94 196 LEU A O 1
ATOM 1445 N N . SER A 1 197 ? 1.565 -11.156 7.598 1 98.94 197 SER A N 1
ATOM 1446 C CA . SER A 1 197 ? 0.97 -11.867 8.719 1 98.94 197 SER A CA 1
ATOM 1447 C C . SER A 1 197 ? -0.125 -11.039 9.383 1 98.94 197 SER A C 1
ATOM 1449 O O . SER A 1 197 ? -1.185 -11.57 9.734 1 98.94 197 SER A O 1
ATOM 1451 N N . LEU A 1 198 ? 0.121 -9.789 9.578 1 98.94 198 LEU A N 1
ATOM 1452 C CA . LEU A 1 198 ? -0.889 -8.914 10.156 1 98.94 198 LEU A CA 1
ATOM 1453 C C . LEU A 1 198 ? -2.111 -8.812 9.25 1 98.94 198 LEU A C 1
ATOM 1455 O O . LEU A 1 198 ? -3.248 -8.891 9.719 1 98.94 198 LEU A O 1
ATOM 1459 N N . ALA A 1 199 ? -1.887 -8.617 7.977 1 98.94 199 ALA A N 1
ATOM 1460 C CA . ALA A 1 199 ? -2.998 -8.539 7.031 1 98.94 199 ALA A CA 1
ATOM 1461 C C . ALA A 1 199 ? -3.854 -9.805 7.086 1 98.94 199 ALA A C 1
ATOM 1463 O O . ALA A 1 199 ? -5.082 -9.727 7.141 1 98.94 199 ALA A O 1
ATOM 1464 N N . HIS A 1 200 ? -3.158 -10.938 7.051 1 98.94 200 HIS A N 1
ATOM 1465 C CA . HIS A 1 200 ? -3.854 -12.219 7.09 1 98.94 200 HIS A CA 1
ATOM 1466 C C . HIS A 1 200 ? -4.754 -12.32 8.32 1 98.94 200 HIS A C 1
ATOM 1468 O O . HIS A 1 200 ? -5.91 -12.727 8.211 1 98.94 200 HIS A O 1
ATOM 1474 N N . GLN A 1 201 ? -4.277 -11.914 9.477 1 98.88 201 GLN A N 1
ATOM 1475 C CA . GLN A 1 201 ? -5.051 -11.992 10.711 1 98.88 201 GLN A CA 1
ATOM 1476 C C . GLN A 1 201 ? -6.254 -11.055 10.672 1 98.88 201 GLN A C 1
ATOM 1478 O O . GLN A 1 201 ? -7.332 -11.398 11.164 1 98.88 201 GLN A O 1
ATOM 1483 N N . LEU A 1 202 ? -6.082 -9.891 10.141 1 98.94 202 LEU A N 1
ATOM 1484 C CA . LEU A 1 202 ? -7.184 -8.938 10.047 1 98.94 202 LEU A CA 1
ATOM 1485 C C . LEU A 1 202 ? -8.266 -9.445 9.102 1 98.94 202 LEU A C 1
ATOM 1487 O O . LEU A 1 202 ? -9.461 -9.258 9.359 1 98.94 202 LEU A O 1
ATOM 1491 N N . TYR A 1 203 ? -7.859 -10.094 8.039 1 98.94 203 TYR A N 1
ATOM 1492 C CA . TYR A 1 203 ? -8.852 -10.633 7.117 1 98.94 203 TYR A CA 1
ATOM 1493 C C . TYR A 1 203 ? -9.523 -11.875 7.699 1 98.94 203 TYR A C 1
ATOM 1495 O O . TYR A 1 203 ? -10.68 -12.164 7.391 1 98.94 203 TYR A O 1
ATOM 1503 N N . VAL A 1 204 ? -8.781 -12.641 8.516 1 98.88 204 VAL A N 1
ATOM 1504 C CA . VAL A 1 204 ? -9.438 -13.711 9.266 1 98.88 204 VAL A CA 1
ATOM 1505 C C . VAL A 1 204 ? -10.578 -13.141 10.102 1 98.88 204 VAL A C 1
ATOM 1507 O O . VAL A 1 204 ? -11.648 -13.742 10.203 1 98.88 204 VAL A O 1
ATOM 1510 N N . ALA A 1 205 ? -10.344 -12 10.656 1 98.81 205 ALA A N 1
ATOM 1511 C CA . ALA A 1 205 ? -11.391 -11.328 11.43 1 98.81 205 ALA A CA 1
ATOM 1512 C C . ALA A 1 205 ? -12.586 -10.984 10.555 1 98.81 205 ALA A C 1
ATOM 1514 O O . ALA A 1 205 ? -13.734 -11.125 10.977 1 98.81 205 ALA A O 1
ATOM 1515 N N . VAL A 1 206 ? -12.344 -10.484 9.328 1 98.88 206 VAL A N 1
ATOM 1516 C CA . VAL A 1 206 ? -13.43 -10.18 8.406 1 98.88 206 VAL A CA 1
ATOM 1517 C C . VAL A 1 206 ? -14.289 -11.43 8.18 1 98.88 206 VAL A C 1
ATOM 1519 O O . VAL A 1 206 ? -15.516 -11.367 8.258 1 98.88 206 VAL A O 1
ATOM 1522 N N . LYS A 1 207 ? -13.609 -12.531 7.887 1 98.81 207 LYS A N 1
ATOM 1523 C CA . LYS A 1 207 ? -14.305 -13.789 7.652 1 98.81 207 LYS A CA 1
ATOM 1524 C C . LYS A 1 207 ? -15.055 -14.25 8.898 1 98.81 207 LYS A C 1
ATOM 1526 O O . LYS A 1 207 ? -16.203 -14.695 8.805 1 98.81 207 LYS A O 1
ATOM 1531 N N . ALA A 1 208 ? -14.43 -14.125 10.07 1 98.56 208 ALA A N 1
ATOM 1532 C CA . ALA A 1 208 ? -15.039 -14.531 11.336 1 98.56 208 ALA A CA 1
ATOM 1533 C C . ALA A 1 208 ? -16.312 -13.742 11.609 1 98.56 208 ALA A C 1
ATOM 1535 O O . ALA A 1 208 ? -17.234 -14.242 12.258 1 98.56 208 ALA A O 1
ATOM 1536 N N . GLN A 1 209 ? -16.438 -12.625 11.078 1 98.38 209 GLN A N 1
ATOM 1537 C CA . GLN A 1 209 ? -17.594 -11.75 11.258 1 98.38 209 GLN A CA 1
ATOM 1538 C C . GLN A 1 209 ? -18.656 -12.023 10.211 1 98.38 209 GLN A C 1
ATOM 1540 O O . GLN A 1 209 ? -19.672 -11.328 10.156 1 98.38 209 GLN A O 1
ATOM 1545 N N . GLY A 1 210 ? -18.406 -12.969 9.312 1 98.44 210 GLY A N 1
ATOM 1546 C CA . GLY A 1 210 ? -19.422 -13.43 8.375 1 98.44 210 GLY A CA 1
ATOM 1547 C C . GLY A 1 210 ? -19.328 -12.758 7.02 1 98.44 210 GLY A C 1
ATOM 1548 O O . GLY A 1 210 ? -20.281 -12.797 6.238 1 98.44 210 GLY A O 1
ATOM 1549 N N . HIS A 1 211 ? -18.141 -12.133 6.727 1 98.62 211 HIS A N 1
ATOM 1550 C CA . HIS A 1 211 ? -18.062 -11.312 5.52 1 98.62 211 HIS A CA 1
ATOM 1551 C C . HIS A 1 211 ? -17.094 -11.914 4.512 1 98.62 211 HIS A C 1
ATOM 1553 O O . HIS A 1 211 ? -16.438 -11.188 3.766 1 98.62 211 HIS A O 1
ATOM 1559 N N . GLY A 1 212 ? -16.938 -13.242 4.52 1 98.56 212 GLY A N 1
ATOM 1560 C CA . GLY A 1 212 ? -16.016 -13.945 3.645 1 98.56 212 GLY A CA 1
ATOM 1561 C C . GLY A 1 212 ? -16.344 -13.781 2.172 1 98.56 212 GLY A C 1
ATOM 1562 O O . GLY A 1 212 ? -15.445 -13.836 1.323 1 98.56 212 GLY A O 1
ATOM 1563 N N . ARG A 1 213 ? -17.625 -13.531 1.811 1 98.19 213 ARG A N 1
ATOM 1564 C CA . ARG A 1 213 ? -18.031 -13.469 0.414 1 98.19 213 ARG A CA 1
ATOM 1565 C C . ARG A 1 213 ? -18.125 -12.023 -0.064 1 98.19 213 ARG A C 1
ATOM 1567 O O . ARG A 1 213 ? -18.516 -11.773 -1.205 1 98.19 213 ARG A O 1
ATOM 1574 N N . LEU A 1 214 ? -17.781 -11.055 0.81 1 98.5 214 LEU A N 1
ATOM 1575 C CA . LEU A 1 214 ? -17.672 -9.664 0.397 1 98.5 214 LEU A CA 1
ATOM 1576 C C . LEU A 1 214 ? -16.312 -9.391 -0.255 1 98.5 214 LEU A C 1
ATOM 1578 O O . LEU A 1 214 ? -15.453 -10.281 -0.302 1 98.5 214 LEU A O 1
ATOM 1582 N N . GLY A 1 215 ? -16.203 -8.195 -0.833 1 97.81 215 GLY A N 1
ATOM 1583 C CA . GLY A 1 215 ? -14.945 -7.781 -1.416 1 97.81 215 GLY A CA 1
ATOM 1584 C C . GLY A 1 215 ? -13.867 -7.512 -0.379 1 97.81 215 GLY A C 1
ATOM 1585 O O . GLY A 1 215 ? -14.172 -7.332 0.803 1 97.81 215 GLY A O 1
ATOM 1586 N N . THR A 1 216 ? -12.648 -7.488 -0.808 1 98 216 THR A N 1
ATOM 1587 C CA . THR A 1 216 ? -11.516 -7.336 0.092 1 98 216 THR A CA 1
ATOM 1588 C C . THR A 1 216 ? -11.586 -6.008 0.839 1 98 216 THR A C 1
ATOM 1590 O O . THR A 1 216 ? -11.07 -5.883 1.949 1 98 216 THR A O 1
ATOM 1593 N N . GLN A 1 217 ? -12.273 -5.004 0.27 1 98.31 217 GLN A N 1
ATOM 1594 C CA . GLN A 1 217 ? -12.414 -3.703 0.917 1 98.31 217 GLN A CA 1
ATOM 1595 C C . GLN A 1 217 ? -13.305 -3.801 2.156 1 98.31 217 GLN A C 1
ATOM 1597 O O . GLN A 1 217 ? -13.375 -2.859 2.949 1 98.31 217 GLN A O 1
ATOM 1602 N N . ALA A 1 218 ? -13.914 -4.961 2.414 1 98.75 218 ALA A N 1
ATOM 1603 C CA . ALA A 1 218 ? -14.711 -5.199 3.617 1 98.75 218 ALA A CA 1
ATOM 1604 C C . ALA A 1 218 ? -13.828 -5.215 4.863 1 98.75 218 ALA A C 1
ATOM 1606 O O . ALA A 1 218 ? -14.328 -5.227 5.988 1 98.75 218 ALA A O 1
ATOM 1607 N N . LEU A 1 219 ? -12.547 -5.172 4.66 1 98.88 219 LEU A N 1
ATOM 1608 C CA . LEU A 1 219 ? -11.633 -4.984 5.781 1 98.88 219 LEU A CA 1
ATOM 1609 C C . LEU A 1 219 ? -12.055 -3.799 6.641 1 98.88 219 LEU A C 1
ATOM 1611 O O . LEU A 1 219 ? -11.867 -3.811 7.859 1 98.88 219 LEU A O 1
ATOM 1615 N N . MET A 1 220 ? -12.664 -2.805 6.055 1 98.88 220 MET A N 1
ATOM 1616 C CA . MET A 1 220 ? -13.172 -1.633 6.766 1 98.88 220 MET A CA 1
ATOM 1617 C C . MET A 1 220 ? -14.133 -2.043 7.875 1 98.88 220 MET A C 1
ATOM 1619 O O . MET A 1 220 ? -14.078 -1.502 8.984 1 98.88 220 MET A O 1
ATOM 1623 N N . ILE A 1 221 ? -14.992 -3.062 7.586 1 98.5 221 ILE A N 1
ATOM 1624 C CA . ILE A 1 221 ? -15.992 -3.506 8.555 1 98.5 221 ILE A CA 1
ATOM 1625 C C . ILE A 1 221 ? -15.297 -4.062 9.797 1 98.5 221 ILE A C 1
ATOM 1627 O O . ILE A 1 221 ? -15.656 -3.723 10.922 1 98.5 221 ILE A O 1
ATOM 1631 N N . ALA A 1 222 ? -14.273 -4.84 9.594 1 98.38 222 ALA A N 1
ATOM 1632 C CA . ALA A 1 222 ? -13.555 -5.453 10.703 1 98.38 222 ALA A CA 1
ATOM 1633 C C . ALA A 1 222 ? -12.82 -4.398 11.531 1 98.38 222 ALA A C 1
ATOM 1635 O O . ALA A 1 222 ? -12.797 -4.477 12.758 1 98.38 222 ALA A O 1
ATOM 1636 N N . LEU A 1 223 ? -12.242 -3.414 10.859 1 98.62 223 LEU A N 1
ATOM 1637 C CA . LEU A 1 223 ? -11.477 -2.416 11.594 1 98.62 223 LEU A CA 1
ATOM 1638 C C . LEU A 1 223 ?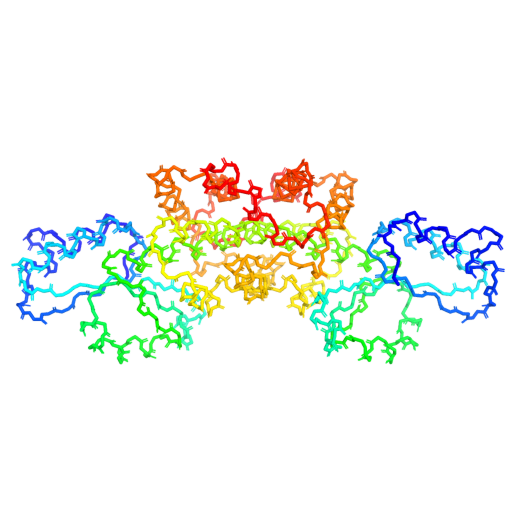 -12.398 -1.423 12.289 1 98.62 223 LEU A C 1
ATOM 1640 O O . LEU A 1 223 ? -12.062 -0.893 13.352 1 98.62 223 LEU A O 1
ATOM 1644 N N . GLU A 1 224 ? -13.562 -1.173 11.719 1 98.44 224 GLU A N 1
ATOM 1645 C CA . GLU A 1 224 ? -14.57 -0.393 12.43 1 98.44 224 GLU A CA 1
ATOM 1646 C C . GLU A 1 224 ? -15 -1.092 13.719 1 98.44 224 GLU A C 1
ATOM 1648 O O . GLU A 1 224 ? -15.148 -0.448 14.758 1 98.44 224 GLU A O 1
ATOM 1653 N N . GLN A 1 225 ? -15.195 -2.41 13.609 1 97.94 225 GLN A N 1
ATOM 1654 C CA . GLN A 1 225 ? -15.562 -3.182 14.789 1 97.94 225 GLN A CA 1
ATOM 1655 C C . GLN A 1 225 ? -14.445 -3.162 15.828 1 97.94 225 GLN A C 1
ATOM 1657 O O . GLN A 1 225 ? -14.711 -2.996 17.016 1 97.94 225 GLN A O 1
ATOM 1662 N N . LEU A 1 226 ? -13.258 -3.32 15.359 1 97.5 226 LEU A N 1
ATOM 1663 C CA . LEU A 1 226 ? -12.094 -3.271 16.234 1 97.5 226 LEU A CA 1
ATOM 1664 C C . LEU A 1 226 ? -12.031 -1.94 16.984 1 97.5 226 LEU A C 1
ATOM 1666 O O . LEU A 1 226 ? -11.641 -1.893 18.141 1 97.5 226 LEU A O 1
ATOM 1670 N N . ASN A 1 227 ? -12.492 -0.848 16.312 1 98 227 ASN A N 1
ATOM 1671 C CA . ASN A 1 227 ? -12.367 0.498 16.859 1 98 227 ASN A CA 1
ATOM 1672 C C . ASN A 1 227 ? -13.672 0.956 17.516 1 98 227 ASN A C 1
ATOM 1674 O O . ASN A 1 227 ? -13.781 2.104 17.953 1 98 227 ASN A O 1
ATOM 1678 N N . GLY A 1 228 ? -14.695 0.13 17.547 1 96.31 228 GLY A N 1
ATOM 1679 C CA . GLY A 1 228 ? -15.961 0.428 18.203 1 96.31 228 GLY A CA 1
ATOM 1680 C C . GLY A 1 228 ? -16.734 1.537 17.531 1 96.31 228 GLY A C 1
ATOM 1681 O O . GLY A 1 228 ? -17.406 2.328 18.188 1 96.31 228 GLY A O 1
ATOM 1682 N N . THR A 1 229 ? -16.594 1.726 16.266 1 90.38 229 THR A N 1
ATOM 1683 C CA . THR A 1 229 ? -17.25 2.828 15.586 1 90.38 229 THR A CA 1
ATOM 1684 C C . THR A 1 229 ? -18.469 2.326 14.812 1 90.38 229 THR A C 1
ATOM 1686 O O . THR A 1 229 ? -19.281 3.121 14.336 1 90.38 229 THR A O 1
ATOM 1689 N N . LYS A 1 230 ? -18.516 1.107 14.57 1 77.81 230 LYS A N 1
ATOM 1690 C CA . LYS A 1 230 ? -19.719 0.511 14.008 1 77.81 230 LYS A CA 1
ATOM 1691 C C . LYS A 1 230 ? -19.953 -0.889 14.562 1 77.81 230 LYS A C 1
ATOM 1693 O O . LYS A 1 230 ? -19.016 -1.591 14.914 1 77.81 230 LYS A O 1
ATOM 1698 N N . MET B 1 1 ? 10.234 25.172 4.508 1 88.31 1 MET B N 1
ATOM 1699 C CA . MET B 1 1 ? 9.922 23.984 5.293 1 88.31 1 MET B CA 1
ATOM 1700 C C . MET B 1 1 ? 11.016 23.703 6.316 1 88.31 1 MET B C 1
ATOM 1702 O O . MET B 1 1 ? 12.203 23.734 5.984 1 88.31 1 MET B O 1
ATOM 1706 N N . VAL B 1 2 ? 10.625 23.641 7.531 1 88.94 2 VAL B N 1
ATOM 1707 C CA . VAL B 1 2 ? 11.594 23.281 8.562 1 88.94 2 VAL B CA 1
ATOM 1708 C C . VAL B 1 2 ? 11.367 21.844 9.008 1 88.94 2 VAL B C 1
ATOM 1710 O O . VAL B 1 2 ? 10.484 21.156 8.484 1 88.94 2 VAL B O 1
ATOM 1713 N N . GLY B 1 3 ? 12.195 21.312 9.898 1 87.88 3 GLY B N 1
ATOM 1714 C CA . GLY B 1 3 ? 12.305 19.875 10.086 1 87.88 3 GLY B CA 1
ATOM 1715 C C . GLY B 1 3 ? 11.281 19.312 11.062 1 87.88 3 GLY B C 1
ATOM 1716 O O . GLY B 1 3 ? 10.664 18.281 10.789 1 87.88 3 GLY B O 1
ATOM 1717 N N . TYR B 1 4 ? 11.102 20.016 12.18 1 94.44 4 TYR B N 1
ATOM 1718 C CA . TYR B 1 4 ? 10.312 19.469 13.273 1 94.44 4 TYR B CA 1
ATOM 1719 C C . TYR B 1 4 ? 9.266 20.469 13.758 1 94.44 4 TYR B C 1
ATOM 1721 O O . TYR B 1 4 ? 9.398 21.672 13.523 1 94.44 4 TYR B O 1
ATOM 1729 N N . PRO B 1 5 ? 8.258 19.938 14.398 1 96.5 5 PRO B N 1
ATOM 1730 C CA . PRO B 1 5 ? 7.242 20.828 14.953 1 96.5 5 PRO B CA 1
ATOM 1731 C C . PRO B 1 5 ? 7.836 21.906 15.867 1 96.5 5 PRO B C 1
ATOM 1733 O O . PRO B 1 5 ? 7.387 23.047 15.844 1 96.5 5 PRO B O 1
ATOM 1736 N N . SER B 1 6 ? 8.844 21.578 16.578 1 96.62 6 SER B N 1
ATOM 1737 C CA . SER B 1 6 ? 9.484 22.547 17.469 1 96.62 6 SER B CA 1
ATOM 1738 C C . SER B 1 6 ? 10.109 23.688 16.672 1 96.62 6 SER B C 1
ATOM 1740 O O . SER B 1 6 ? 10.117 24.844 17.125 1 96.62 6 SER B O 1
ATOM 1742 N N . ASP B 1 7 ? 10.633 23.391 15.523 1 96.81 7 ASP B N 1
ATOM 1743 C CA . ASP B 1 7 ? 11.188 24.422 14.656 1 96.81 7 ASP B CA 1
ATOM 1744 C C . ASP B 1 7 ? 10.102 25.359 14.148 1 96.81 7 ASP B C 1
ATOM 1746 O O . ASP B 1 7 ? 10.289 26.578 14.117 1 96.81 7 ASP B O 1
ATOM 1750 N N . VAL B 1 8 ? 8.992 24.781 13.781 1 97.44 8 VAL B N 1
ATOM 1751 C CA . VAL B 1 8 ? 7.863 25.562 13.305 1 97.44 8 VAL B CA 1
ATOM 1752 C C . VAL B 1 8 ? 7.402 26.516 14.406 1 97.44 8 VAL B C 1
ATOM 1754 O O . VAL B 1 8 ? 7.211 27.719 14.156 1 97.44 8 VAL B O 1
ATOM 1757 N N . LYS B 1 9 ? 7.242 25.984 15.594 1 97.38 9 LYS B N 1
ATOM 1758 C CA . LYS B 1 9 ? 6.805 26.781 16.734 1 97.38 9 LYS B CA 1
ATOM 1759 C C . LYS B 1 9 ? 7.742 27.969 16.953 1 97.38 9 LYS B C 1
ATOM 1761 O O . LYS B 1 9 ? 7.293 29.109 17.109 1 97.38 9 LYS B O 1
ATOM 1766 N N . SER B 1 10 ? 8.984 27.672 16.938 1 97.12 10 SER B N 1
ATOM 1767 C CA . SER B 1 10 ? 9.984 28.719 17.203 1 97.12 10 SER B CA 1
ATOM 1768 C C . SER B 1 10 ? 10 29.75 16.078 1 97.12 10 SER B C 1
ATOM 1770 O O . SER B 1 10 ? 9.969 30.953 16.359 1 97.12 10 SER B O 1
ATOM 1772 N N . VAL B 1 11 ? 10.039 29.328 14.844 1 97.44 11 VAL B N 1
ATOM 1773 C CA . VAL B 1 11 ? 10.172 30.203 13.688 1 97.44 11 VAL B CA 1
ATOM 1774 C C . VAL B 1 11 ? 8.945 31.094 13.57 1 97.44 11 VAL B C 1
ATOM 1776 O O . VAL B 1 11 ? 9.047 32.25 13.141 1 97.44 11 VAL B O 1
ATOM 1779 N N . VAL B 1 12 ? 7.809 30.672 14.039 1 97.62 12 VAL B N 1
ATOM 1780 C CA . VAL B 1 12 ? 6.582 31.438 13.828 1 97.62 12 VAL B CA 1
ATOM 1781 C C . VAL B 1 12 ? 6.23 32.219 15.102 1 97.62 12 VAL B C 1
ATOM 1783 O O . VAL B 1 12 ? 5.898 33.406 15.039 1 97.62 12 VAL B O 1
ATOM 1786 N N . LEU B 1 13 ? 6.445 31.625 16.312 1 97.25 13 LEU B N 1
ATOM 1787 C CA . LEU B 1 13 ? 5.773 32.156 17.5 1 97.25 13 LEU B CA 1
ATOM 1788 C C . LEU B 1 13 ? 6.777 32.781 18.453 1 97.25 13 LEU B C 1
ATOM 1790 O O . LEU B 1 13 ? 6.387 33.438 19.422 1 97.25 13 LEU B O 1
ATOM 1794 N N . ASP B 1 14 ? 8.07 32.469 18.188 1 96.5 14 ASP B N 1
ATOM 1795 C CA . ASP B 1 14 ? 9.016 33.125 19.094 1 96.5 14 ASP B CA 1
ATOM 1796 C C . ASP B 1 14 ? 8.688 34.594 19.281 1 96.5 14 ASP B C 1
ATOM 1798 O O . ASP B 1 14 ? 8.523 35.344 18.312 1 96.5 14 ASP B O 1
ATOM 1802 N N . PRO B 1 15 ? 8.602 35.062 20.516 1 94.12 15 PRO B N 1
ATOM 1803 C CA . PRO B 1 15 ? 8.141 36.438 20.75 1 94.12 15 PRO B CA 1
ATOM 1804 C C . PRO B 1 15 ? 9.133 37.469 20.234 1 94.12 15 PRO B C 1
ATOM 1806 O O . PRO B 1 15 ? 8.734 38.594 19.906 1 94.12 15 PRO B O 1
ATOM 1809 N N . ASP B 1 16 ? 10.391 37.094 20.172 1 94.81 16 ASP B N 1
ATOM 1810 C CA . ASP B 1 16 ? 11.414 38.094 19.828 1 94.81 16 ASP B CA 1
ATOM 1811 C C . ASP B 1 16 ? 11.844 37.969 18.359 1 94.81 16 ASP B C 1
ATOM 1813 O 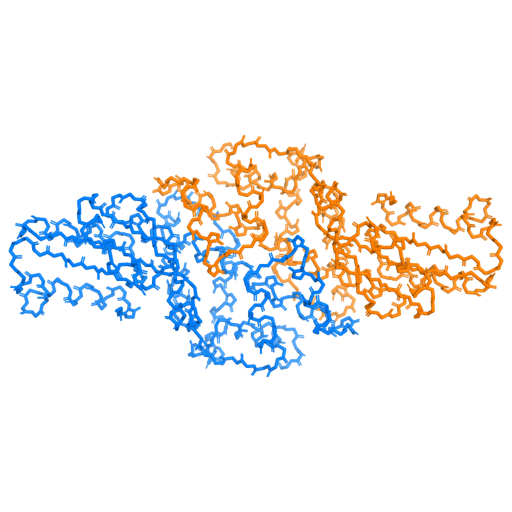O . ASP B 1 16 ? 12.078 38.969 17.688 1 94.81 16 ASP B O 1
ATOM 1817 N N . SER B 1 17 ? 11.883 36.75 17.891 1 94.88 17 SER B N 1
ATOM 1818 C CA . SER B 1 17 ? 12.492 36.531 16.578 1 94.88 17 SER B CA 1
ATOM 1819 C C . SER B 1 17 ? 11.516 35.844 15.633 1 94.88 17 SER B C 1
ATOM 1821 O O . SER B 1 17 ? 11.82 35.656 14.453 1 94.88 17 SER B O 1
ATOM 1823 N N . GLY B 1 18 ? 10.359 35.469 16.094 1 95.94 18 GLY B N 1
ATOM 1824 C CA . GLY B 1 18 ? 9.406 34.719 15.273 1 95.94 18 GLY B CA 1
ATOM 1825 C C . GLY B 1 18 ? 8.789 35.594 14.18 1 95.94 18 GLY B C 1
ATOM 1826 O O . GLY B 1 18 ? 8.766 36.812 14.289 1 95.94 18 GLY B O 1
ATOM 1827 N N . LEU B 1 19 ? 8.305 34.969 13.172 1 97.06 19 LEU B N 1
ATOM 1828 C CA . LEU B 1 19 ? 7.695 35.656 12.031 1 97.06 19 LEU B CA 1
ATOM 1829 C C . LEU B 1 19 ? 6.539 36.531 12.477 1 97.06 19 LEU B C 1
ATOM 1831 O O . LEU B 1 19 ? 6.395 37.656 12 1 97.06 19 LEU B O 1
ATOM 1835 N N . LEU B 1 20 ? 5.719 36.125 13.406 1 95.62 20 LEU B N 1
ATOM 1836 C CA . LEU B 1 20 ? 4.516 36.812 13.82 1 95.62 20 LEU B CA 1
ATOM 1837 C C . LEU B 1 20 ? 4.879 38.156 14.492 1 95.62 20 LEU B C 1
ATOM 1839 O O . LEU B 1 20 ? 4.121 39.125 14.414 1 95.62 20 LEU B O 1
ATOM 1843 N N . SER B 1 21 ? 6.035 38.125 15.172 1 94.06 21 SER B N 1
ATOM 1844 C CA . SER B 1 21 ? 6.438 39.344 15.883 1 94.06 21 SER B CA 1
ATOM 1845 C C . SER B 1 21 ? 6.828 40.438 14.906 1 94.06 21 SER B C 1
ATOM 1847 O O . SER B 1 21 ? 6.84 41.625 15.266 1 94.06 21 SER B O 1
ATOM 1849 N N . ARG B 1 22 ? 7.031 40.094 13.695 1 93.94 22 ARG B N 1
ATOM 1850 C CA . ARG B 1 22 ? 7.562 41.062 12.75 1 93.94 22 ARG B CA 1
ATOM 1851 C C . ARG B 1 22 ? 6.598 41.281 11.594 1 93.94 22 ARG B C 1
ATOM 1853 O O . ARG B 1 22 ? 6.777 42.219 10.797 1 93.94 22 ARG B O 1
ATOM 1860 N N . MET B 1 23 ? 5.625 40.5 11.469 1 94.62 23 MET B N 1
ATOM 1861 C CA . MET B 1 23 ? 4.703 40.562 10.336 1 94.62 23 MET B CA 1
ATOM 1862 C C . MET B 1 23 ? 3.646 41.625 10.539 1 94.62 23 MET B C 1
ATOM 1864 O O . MET B 1 23 ? 3.207 41.875 11.664 1 94.62 23 MET B O 1
ATOM 1868 N N . LYS B 1 24 ? 3.268 42.312 9.492 1 95.25 24 LYS B N 1
ATOM 1869 C CA . LYS B 1 24 ? 2.199 43.312 9.516 1 95.25 24 LYS B CA 1
ATOM 1870 C C . LYS B 1 24 ? 0.839 42.656 9.273 1 95.25 24 LYS B C 1
ATOM 1872 O O . LYS B 1 24 ? 0.747 41.625 8.617 1 95.25 24 LYS B O 1
ATOM 1877 N N . ALA B 1 25 ? -0.179 43.344 9.805 1 96.5 25 ALA B N 1
ATOM 1878 C CA . ALA B 1 25 ? -1.542 42.906 9.523 1 96.5 25 ALA B CA 1
ATOM 1879 C C . ALA B 1 25 ? -1.778 42.781 8.023 1 96.5 25 ALA B C 1
ATOM 1881 O O . ALA B 1 25 ? -1.301 43.594 7.238 1 96.5 25 ALA B O 1
ATOM 1882 N N . GLY B 1 26 ? -2.434 41.688 7.676 1 97 26 GLY B N 1
ATOM 1883 C CA . GLY B 1 26 ? -2.703 41.438 6.27 1 97 26 GLY B CA 1
ATOM 1884 C C . GLY B 1 26 ? -1.759 40.438 5.648 1 97 26 GLY B C 1
ATOM 1885 O O . GLY B 1 26 ? -2.029 39.906 4.566 1 97 26 GLY B O 1
ATOM 1886 N N . GLY B 1 27 ? -0.695 40.094 6.32 1 97.62 27 GLY B N 1
ATOM 1887 C CA . GLY B 1 27 ? 0.25 39.094 5.832 1 97.62 27 GLY B CA 1
ATOM 1888 C C . GLY B 1 27 ? -0.279 37.688 5.906 1 97.62 27 GLY B C 1
ATOM 1889 O O . GLY B 1 27 ? -1.299 37.438 6.551 1 97.62 27 GLY B O 1
ATOM 1890 N N . ILE B 1 28 ? 0.355 36.781 5.113 1 98.31 28 ILE B N 1
ATOM 1891 C CA . ILE B 1 28 ? -0.001 35.344 5.117 1 98.31 28 ILE B CA 1
ATOM 1892 C C . ILE B 1 28 ? 1.246 34.5 5.367 1 98.31 28 ILE B C 1
ATOM 1894 O O . ILE B 1 28 ? 2.258 34.656 4.68 1 98.31 28 ILE B O 1
ATOM 1898 N N . ILE B 1 29 ? 1.207 33.688 6.387 1 98 29 ILE B N 1
ATOM 1899 C CA . ILE B 1 29 ? 2.254 32.688 6.652 1 98 29 ILE B CA 1
ATOM 1900 C C . ILE B 1 29 ? 1.806 31.312 6.168 1 98 29 ILE B C 1
ATOM 1902 O O . ILE B 1 29 ? 0.71 30.859 6.504 1 98 29 ILE B O 1
ATOM 1906 N N . VAL B 1 30 ? 2.602 30.688 5.348 1 98.44 30 VAL B N 1
ATOM 1907 C CA . VAL B 1 30 ? 2.33 29.328 4.883 1 98.44 30 VAL B CA 1
ATOM 1908 C C . VAL B 1 30 ? 3.369 28.375 5.457 1 98.44 30 VAL B C 1
ATOM 1910 O O . VAL B 1 30 ? 4.559 28.484 5.156 1 98.44 30 VAL B O 1
ATOM 1913 N N . ASP B 1 31 ? 2.922 27.484 6.301 1 98.25 31 ASP B N 1
ATOM 1914 C CA . ASP B 1 31 ? 3.775 26.438 6.852 1 98.25 31 ASP B CA 1
ATOM 1915 C C . ASP B 1 31 ? 3.645 25.141 6.047 1 98.25 31 ASP B C 1
ATOM 1917 O O . ASP B 1 31 ? 2.592 24.5 6.062 1 98.25 31 ASP B O 1
ATOM 1921 N N . MET B 1 32 ? 4.711 24.703 5.402 1 97.56 32 MET B N 1
ATOM 1922 C CA . MET B 1 32 ? 4.645 23.5 4.57 1 97.56 32 MET B CA 1
ATOM 1923 C C . MET B 1 32 ? 5.328 22.328 5.254 1 97.56 32 MET B C 1
ATOM 1925 O O . MET B 1 32 ? 5.566 21.297 4.629 1 97.56 32 MET B O 1
ATOM 1929 N N . THR B 1 33 ? 5.719 22.516 6.508 1 97.25 33 THR B N 1
ATOM 1930 C CA . THR B 1 33 ? 6.32 21.469 7.309 1 97.25 33 THR B CA 1
ATOM 1931 C C . THR B 1 33 ? 5.258 20.484 7.789 1 97.25 33 THR B C 1
ATOM 1933 O O . THR B 1 33 ? 4.145 20.875 8.141 1 97.25 33 THR B O 1
ATOM 1936 N N . THR B 1 34 ? 5.609 19.156 7.676 1 97.06 34 THR B N 1
ATOM 1937 C CA . THR B 1 34 ? 4.754 18.188 8.352 1 97.06 34 THR B CA 1
ATOM 1938 C C . THR B 1 34 ? 4.883 18.328 9.867 1 97.06 34 THR B C 1
ATOM 1940 O O . THR B 1 34 ? 5.953 18.078 10.43 1 97.06 34 THR B O 1
ATOM 1943 N N . SER B 1 35 ? 3.824 18.766 10.461 1 97.44 35 SER B N 1
ATOM 1944 C CA . SER B 1 35 ? 3.775 19.016 11.898 1 97.44 35 SER B CA 1
ATOM 1945 C C . SER B 1 35 ? 2.441 18.578 12.492 1 97.44 35 SER B C 1
ATOM 1947 O O . SER B 1 35 ? 1.643 17.922 11.82 1 97.44 35 SER B O 1
ATOM 1949 N N . GLU B 1 36 ? 2.244 18.875 13.781 1 98.31 36 GLU B N 1
ATOM 1950 C CA . GLU B 1 36 ? 1.027 18.453 14.477 1 98.31 36 GLU B CA 1
ATOM 1951 C C . GLU B 1 36 ? -0.156 19.344 14.078 1 98.31 36 GLU B C 1
ATOM 1953 O O . GLU B 1 36 ? -0.034 20.562 14.016 1 98.31 36 GLU B O 1
ATOM 1958 N N . PRO B 1 37 ? -1.326 18.688 13.836 1 98.69 37 PRO B N 1
ATOM 1959 C CA . PRO B 1 37 ? -2.525 19.484 13.562 1 98.69 37 PRO B CA 1
ATOM 1960 C C . PRO B 1 37 ? -2.811 20.516 14.648 1 98.69 37 PRO B C 1
ATOM 1962 O O . PRO B 1 37 ? -3.199 21.641 14.344 1 98.69 37 PRO B O 1
ATOM 1965 N N . ALA B 1 38 ? -2.598 20.203 15.875 1 98.31 38 ALA B N 1
ATOM 1966 C CA . ALA B 1 38 ? -2.844 21.109 16.984 1 98.31 38 ALA B CA 1
ATOM 1967 C C . ALA B 1 38 ? -1.925 22.312 16.922 1 98.31 38 ALA B C 1
ATOM 1969 O O . ALA B 1 38 ? -2.316 23.422 17.312 1 98.31 38 ALA B O 1
ATOM 1970 N N . LEU B 1 39 ? -0.707 22.109 16.484 1 98.5 39 LEU B N 1
ATOM 1971 C CA . LEU B 1 39 ? 0.215 23.234 16.344 1 98.5 39 LEU B CA 1
ATOM 1972 C C . LEU B 1 39 ? -0.27 24.203 15.273 1 98.5 39 LEU B C 1
ATOM 1974 O O . LEU B 1 39 ? -0.177 25.422 15.445 1 98.5 39 LEU B O 1
ATOM 1978 N N . ALA B 1 40 ? -0.756 23.672 14.156 1 98.69 40 ALA B N 1
ATOM 1979 C CA . ALA B 1 40 ? -1.313 24.516 13.102 1 98.69 40 ALA B CA 1
ATOM 1980 C C . ALA B 1 40 ? -2.457 25.375 13.641 1 98.69 40 ALA B C 1
ATOM 1982 O O . ALA B 1 40 ? -2.557 26.562 13.312 1 98.69 40 ALA B O 1
ATOM 1983 N N . LYS B 1 41 ? -3.303 24.812 14.461 1 98.69 41 LYS B N 1
ATOM 1984 C CA . LYS B 1 41 ? -4.418 25.531 15.055 1 98.69 41 LYS B CA 1
ATOM 1985 C C . LYS B 1 41 ? -3.92 26.609 16.016 1 98.69 41 LYS B C 1
ATOM 1987 O O . LYS B 1 41 ? -4.449 27.719 16.047 1 98.69 41 LYS B O 1
ATOM 1992 N N . LYS B 1 42 ? -2.965 26.219 16.828 1 98.56 42 LYS B N 1
ATOM 1993 C CA . LYS B 1 42 ? -2.377 27.172 17.766 1 98.56 42 LYS B CA 1
ATOM 1994 C C . LYS B 1 42 ? -1.808 28.391 17.031 1 98.56 42 LYS B C 1
ATOM 1996 O O . LYS B 1 42 ? -2.016 29.531 17.453 1 98.56 42 LYS B O 1
ATOM 2001 N N . ILE B 1 43 ? -1.092 28.109 16 1 98.5 43 ILE B N 1
ATOM 2002 C CA . ILE B 1 43 ? -0.488 29.172 15.203 1 98.5 43 ILE B CA 1
ATOM 2003 C C . ILE B 1 43 ? -1.583 30.031 14.57 1 98.5 43 ILE B C 1
ATOM 2005 O O . ILE B 1 43 ? -1.488 31.266 14.57 1 98.5 43 ILE B O 1
ATOM 2009 N N . TYR B 1 44 ? -2.576 29.406 14.047 1 98.69 44 TYR B N 1
ATOM 2010 C CA . TYR B 1 44 ? -3.719 30.094 13.461 1 98.69 44 TYR B CA 1
ATOM 2011 C C . TYR B 1 44 ? -4.34 31.062 14.461 1 98.69 44 TYR B C 1
ATOM 2013 O O . TYR B 1 44 ? -4.562 32.219 14.148 1 98.69 44 TYR B O 1
ATOM 2021 N N . ASP B 1 45 ? -4.605 30.578 15.672 1 98.62 45 ASP B N 1
ATOM 2022 C CA . ASP B 1 45 ? -5.242 31.391 16.703 1 98.62 45 ASP B CA 1
ATOM 2023 C C . ASP B 1 45 ? -4.367 32.594 17.094 1 98.62 45 ASP B C 1
ATOM 2025 O O . ASP B 1 45 ? -4.863 33.688 17.25 1 98.62 45 ASP B O 1
ATOM 2029 N N . ALA B 1 46 ? -3.115 32.344 17.234 1 98.19 46 ALA B N 1
ATOM 2030 C CA . ALA B 1 46 ? -2.182 33.406 17.609 1 98.19 46 ALA B CA 1
ATOM 2031 C C . ALA B 1 46 ? -2.082 34.469 16.5 1 98.19 46 ALA B C 1
ATOM 2033 O O . ALA B 1 46 ? -2.043 35.656 16.766 1 98.19 46 ALA B O 1
ATOM 2034 N N . ALA B 1 47 ? -2.004 34 15.297 1 98.38 47 ALA B N 1
ATOM 2035 C CA . ALA B 1 47 ? -1.849 34.906 14.148 1 98.38 47 ALA B CA 1
ATOM 2036 C C . ALA B 1 47 ? -3.1 35.75 13.938 1 98.38 47 ALA B C 1
ATOM 2038 O O . ALA B 1 47 ? -3.008 36.938 13.562 1 98.38 47 ALA B O 1
ATOM 2039 N N . LYS B 1 48 ? -4.203 35.125 14.125 1 97.44 48 LYS B N 1
ATOM 2040 C CA . LYS B 1 48 ? -5.477 35.812 13.961 1 97.44 48 LYS B CA 1
ATOM 2041 C C . LYS B 1 48 ? -5.543 37.062 14.859 1 97.44 48 LYS B C 1
ATOM 2043 O O . LYS B 1 48 ? -6.078 38.094 14.453 1 97.44 48 LYS B O 1
ATOM 2048 N N . LEU B 1 49 ? -5.008 36.969 16.047 1 96.81 49 LEU B N 1
ATOM 2049 C CA . LEU B 1 49 ? -4.996 38.062 17 1 96.81 49 LEU B CA 1
ATOM 2050 C C . LEU B 1 49 ? -4.191 39.25 16.453 1 96.81 49 LEU B C 1
ATOM 2052 O O . LEU B 1 49 ? -4.418 40.406 16.844 1 96.81 49 LEU B O 1
ATOM 2056 N N . LYS B 1 50 ? -3.35 39.031 15.516 1 96.25 50 LYS B N 1
ATOM 2057 C CA . LYS B 1 50 ? -2.479 40.062 14.961 1 96.25 50 LYS B CA 1
ATOM 2058 C C . LYS B 1 50 ? -2.93 40.469 13.555 1 96.25 50 LYS B C 1
ATOM 2060 O O . LYS B 1 50 ? -2.234 41.219 12.867 1 96.25 50 LYS B O 1
ATOM 2065 N N . GLY B 1 51 ? -4.035 39.844 13.133 1 97.69 51 GLY B N 1
ATOM 2066 C CA . GLY B 1 51 ? -4.531 40.156 11.797 1 97.69 51 GLY B CA 1
ATOM 2067 C C . GLY B 1 51 ? -3.711 39.5 10.703 1 97.69 51 GLY B C 1
ATOM 2068 O O . GLY B 1 51 ? -3.658 40 9.578 1 97.69 51 GLY B O 1
ATOM 2069 N N . VAL B 1 52 ? -2.992 38.469 11.031 1 98.38 52 VAL B N 1
ATOM 2070 C CA . VAL B 1 52 ? -2.186 37.719 10.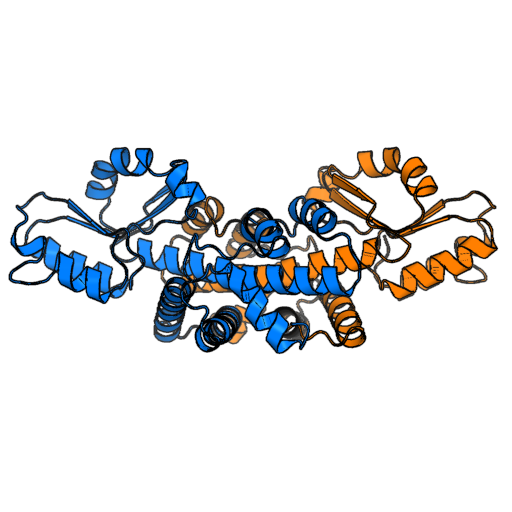078 1 98.38 52 VAL B CA 1
ATOM 2071 C C . VAL B 1 52 ? -2.863 36.375 9.773 1 98.38 52 VAL B C 1
ATOM 2073 O O . VAL B 1 52 ? -3.393 35.719 10.68 1 98.38 52 VAL B O 1
ATOM 2076 N N . SER B 1 53 ? -2.906 35.969 8.484 1 98.56 53 SER B N 1
ATOM 2077 C CA . SER B 1 53 ? -3.455 34.656 8.094 1 98.56 53 SER B CA 1
ATOM 2078 C C . SER B 1 53 ? -2.379 33.594 8.094 1 98.56 53 SER B C 1
ATOM 2080 O O . SER B 1 53 ? -1.2 33.875 7.879 1 98.56 53 SER B O 1
ATOM 2082 N N . THR B 1 54 ? -2.779 32.375 8.398 1 98.62 54 THR B N 1
ATOM 2083 C CA . THR B 1 54 ? -1.844 31.266 8.344 1 98.62 54 THR B CA 1
ATOM 2084 C C . THR B 1 54 ? -2.475 30.078 7.648 1 98.62 54 THR B C 1
ATOM 2086 O O . THR B 1 54 ? -3.688 29.859 7.727 1 98.62 54 THR B O 1
ATOM 2089 N N . LEU B 1 55 ? -1.648 29.328 6.898 1 98.81 55 LEU B N 1
ATOM 2090 C CA . LEU B 1 55 ? -2.023 28.078 6.234 1 98.81 55 LEU B CA 1
ATOM 2091 C C . LEU B 1 55 ? -1.057 26.953 6.598 1 98.81 55 LEU B C 1
ATOM 2093 O O . LEU B 1 55 ? 0.158 27.172 6.637 1 98.81 55 LEU B O 1
ATOM 2097 N N . ASP B 1 56 ? -1.58 25.828 7.039 1 98.81 56 ASP B N 1
ATOM 2098 C CA . ASP B 1 56 ? -0.774 24.609 6.996 1 98.81 56 ASP B CA 1
ATOM 2099 C C . ASP B 1 56 ? -0.935 23.891 5.66 1 98.81 56 ASP B C 1
ATOM 2101 O O . ASP B 1 56 ? -2.047 23.516 5.281 1 98.81 56 ASP B O 1
ATOM 2105 N N . ALA B 1 57 ? 0.201 23.609 4.973 1 98.69 57 ALA B N 1
ATOM 2106 C CA . ALA B 1 57 ? 0.146 23.141 3.596 1 98.69 57 ALA B CA 1
ATOM 2107 C C . ALA B 1 57 ? 1.223 22.094 3.338 1 98.69 57 ALA B C 1
ATOM 2109 O O . ALA B 1 57 ? 2.051 22.25 2.438 1 98.69 57 ALA B O 1
ATOM 2110 N N . PRO B 1 58 ? 1.102 20.984 4.09 1 98.5 58 PRO B N 1
ATOM 2111 C CA . PRO B 1 58 ? 2.082 19.938 3.814 1 98.5 58 PRO B CA 1
ATOM 2112 C C . PRO B 1 58 ? 1.959 19.359 2.402 1 98.5 58 PRO B C 1
ATOM 2114 O O . PRO B 1 58 ? 0.969 19.625 1.713 1 98.5 58 PRO B O 1
ATOM 2117 N N . VAL B 1 59 ? 3.061 18.672 1.985 1 97.38 59 VAL B N 1
ATOM 2118 C CA . VAL B 1 59 ? 3.146 18.266 0.586 1 97.38 59 VAL B CA 1
ATOM 2119 C C . VAL B 1 59 ? 3.434 16.766 0.495 1 97.38 59 VAL B C 1
ATOM 2121 O O . VAL B 1 59 ? 3.855 16.156 1.475 1 97.38 59 VAL B O 1
ATOM 2124 N N . SER B 1 60 ? 3.127 16.188 -0.634 1 97 60 SER B N 1
ATOM 2125 C CA . SER B 1 60 ? 3.479 14.828 -1.004 1 97 60 SER B CA 1
ATOM 2126 C C . SER B 1 60 ? 4.004 14.758 -2.434 1 97 60 SER B C 1
ATOM 2128 O O . SER B 1 60 ? 3.682 15.609 -3.26 1 97 60 SER B O 1
ATOM 2130 N N . GLY B 1 61 ? 4.859 13.789 -2.723 1 92.75 61 GLY B N 1
ATOM 2131 C CA . GLY B 1 61 ? 5.43 13.625 -4.047 1 92.75 61 GLY B CA 1
ATOM 2132 C C . GLY B 1 61 ? 6.926 13.375 -4.023 1 92.75 61 GLY B C 1
ATOM 2133 O O . GLY B 1 61 ? 7.52 13.031 -5.051 1 92.75 61 GLY B O 1
ATOM 2134 N N . GLY B 1 62 ? 7.512 13.531 -2.879 1 85.31 62 GLY B N 1
ATOM 2135 C CA . GLY B 1 62 ? 8.93 13.25 -2.715 1 85.31 62 GLY B CA 1
ATOM 2136 C C . GLY B 1 62 ? 9.82 14.25 -3.426 1 85.31 62 GLY B C 1
ATOM 2137 O O . GLY B 1 62 ? 9.359 15.305 -3.857 1 85.31 62 GLY B O 1
ATOM 2138 N N . ASP B 1 63 ? 11.102 13.859 -3.459 1 86.12 63 ASP B N 1
ATOM 2139 C CA . ASP B 1 63 ? 12.102 14.719 -4.09 1 86.12 63 ASP B CA 1
ATOM 2140 C C . ASP B 1 63 ? 11.844 14.852 -5.59 1 86.12 63 ASP B C 1
ATOM 2142 O O . ASP B 1 63 ? 12.047 15.922 -6.168 1 86.12 63 ASP B O 1
ATOM 2146 N N . VAL B 1 64 ? 11.312 13.828 -6.152 1 84.62 64 VAL B N 1
ATOM 2147 C CA . VAL B 1 64 ? 11 13.836 -7.578 1 84.62 64 VAL B CA 1
ATOM 2148 C C . VAL B 1 64 ? 9.867 14.828 -7.852 1 84.62 64 VAL B C 1
ATOM 2150 O O . VAL B 1 64 ? 9.961 15.656 -8.758 1 84.62 64 VAL B O 1
ATOM 2153 N N . GLY B 1 65 ? 8.805 14.75 -7.09 1 89.5 65 GLY B N 1
ATOM 2154 C CA . GLY B 1 65 ? 7.703 15.688 -7.242 1 89.5 65 GLY B CA 1
ATOM 2155 C C . GLY B 1 65 ? 8.117 17.141 -7.051 1 89.5 65 GLY B C 1
ATOM 2156 O O . GLY B 1 65 ? 7.633 18.016 -7.758 1 89.5 65 GLY B O 1
ATOM 2157 N N . ALA B 1 66 ? 9 17.375 -6.078 1 89.62 66 ALA B N 1
ATOM 2158 C CA . ALA B 1 66 ? 9.484 18.719 -5.816 1 89.62 66 ALA B CA 1
ATOM 2159 C C . ALA B 1 66 ? 10.281 19.25 -7 1 89.62 66 ALA B C 1
ATOM 2161 O O . ALA B 1 66 ? 10.078 20.391 -7.434 1 89.62 66 ALA B O 1
ATOM 2162 N N . ARG B 1 67 ? 11.188 18.375 -7.527 1 91.19 67 ARG B N 1
ATOM 2163 C CA . ARG B 1 67 ? 12.039 18.766 -8.656 1 91.19 67 ARG B CA 1
ATOM 2164 C C . ARG B 1 67 ? 11.203 19.062 -9.891 1 91.19 67 ARG B C 1
ATOM 2166 O O . ARG B 1 67 ? 11.484 20.016 -10.617 1 91.19 67 ARG B O 1
ATOM 2173 N N . ASP B 1 68 ? 10.086 18.312 -10.055 1 94.19 68 ASP B N 1
ATOM 2174 C CA . ASP B 1 68 ? 9.297 18.391 -11.281 1 94.19 68 ASP B CA 1
ATOM 2175 C C . ASP B 1 68 ? 8.109 19.328 -11.109 1 94.19 68 ASP B C 1
ATOM 2177 O O . ASP B 1 68 ? 7.305 19.5 -12.023 1 94.19 68 ASP B O 1
ATOM 2181 N N . ALA B 1 69 ? 7.98 19.922 -9.977 1 96.31 69 ALA B N 1
ATOM 2182 C CA . ALA B 1 69 ? 6.891 20.844 -9.656 1 96.31 69 ALA B CA 1
ATOM 2183 C C . ALA B 1 69 ? 5.535 20.156 -9.812 1 96.31 69 ALA B C 1
ATOM 2185 O O . ALA B 1 69 ? 4.621 20.719 -10.422 1 96.31 69 ALA B O 1
ATOM 2186 N N . THR B 1 70 ? 5.484 18.938 -9.312 1 95.88 70 THR B N 1
ATOM 2187 C CA . THR B 1 70 ? 4.258 18.156 -9.43 1 95.88 70 THR B CA 1
ATOM 2188 C C . THR B 1 70 ? 3.775 17.688 -8.055 1 95.88 70 THR B C 1
ATOM 2190 O O . THR B 1 70 ? 3.148 16.641 -7.938 1 95.88 70 THR B O 1
ATOM 2193 N N . LEU B 1 71 ? 4.074 18.438 -7.062 1 97.06 71 LEU B N 1
ATOM 2194 C CA . LEU B 1 71 ? 3.711 18.047 -5.703 1 97.06 71 LEU B CA 1
ATOM 2195 C C . LEU B 1 71 ? 2.195 18.031 -5.527 1 97.06 71 LEU B C 1
ATOM 2197 O O . LEU B 1 71 ? 1.474 18.719 -6.25 1 97.06 71 LEU B O 1
ATOM 2201 N N . SER B 1 72 ? 1.756 17.156 -4.66 1 98.25 72 SER B N 1
ATOM 2202 C CA . SER B 1 72 ? 0.417 17.25 -4.09 1 98.25 72 SER B CA 1
ATOM 2203 C C . SER B 1 72 ? 0.419 18.062 -2.803 1 98.25 72 SER B C 1
ATOM 2205 O O . SER B 1 72 ? 1.112 17.719 -1.843 1 98.25 72 SER B O 1
ATOM 2207 N N . ILE B 1 73 ? -0.318 19.156 -2.791 1 98.62 73 ILE B N 1
ATOM 2208 C CA . ILE B 1 73 ? -0.293 20.078 -1.667 1 98.62 73 ILE B CA 1
ATOM 2209 C C . ILE B 1 73 ? -1.65 20.078 -0.968 1 98.62 73 ILE B C 1
ATOM 2211 O O . ILE B 1 73 ? -2.686 20.281 -1.607 1 98.62 73 ILE B O 1
ATOM 2215 N N . MET B 1 74 ? -1.721 19.812 0.32 1 98.75 74 MET B N 1
ATOM 2216 C CA . MET B 1 74 ? -2.904 19.734 1.172 1 98.75 74 MET B CA 1
ATOM 2217 C C . MET B 1 74 ? -3.006 20.953 2.082 1 98.75 74 MET B C 1
ATOM 2219 O O . MET B 1 74 ? -2.223 21.094 3.023 1 98.75 74 MET B O 1
ATOM 2223 N N . VAL B 1 75 ? -4.008 21.75 1.854 1 98.81 75 VAL B N 1
ATOM 2224 C CA . VAL B 1 75 ? -3.961 23.062 2.488 1 98.81 75 VAL B CA 1
ATOM 2225 C C . VAL B 1 75 ? -5.074 23.188 3.527 1 98.81 75 VAL B C 1
ATOM 2227 O O . VAL B 1 75 ? -6.25 22.969 3.213 1 98.81 75 VAL B O 1
ATOM 2230 N N . GLY B 1 76 ? -4.719 23.453 4.746 1 98.81 76 GLY B N 1
ATOM 2231 C CA . GLY B 1 76 ? -5.664 23.812 5.793 1 98.81 76 GLY B CA 1
ATOM 2232 C C . GLY B 1 76 ? -5.629 25.281 6.152 1 98.81 76 GLY B C 1
ATOM 2233 O O . GLY B 1 76 ? -4.559 25.891 6.195 1 98.81 76 GLY B O 1
ATOM 2234 N N . GLY B 1 77 ? -6.734 25.891 6.453 1 98.75 77 GLY B N 1
ATOM 2235 C CA . GLY B 1 77 ? -6.863 27.297 6.801 1 98.75 77 GLY B CA 1
ATOM 2236 C C . GLY B 1 77 ? -8.086 27.953 6.188 1 98.75 77 GLY B C 1
ATOM 2237 O O . GLY B 1 77 ? -8.93 27.281 5.594 1 98.75 77 GLY B O 1
ATOM 2238 N N . ASP B 1 78 ? -8.148 29.281 6.367 1 98.69 78 ASP B N 1
ATOM 2239 C CA . ASP B 1 78 ? -9.297 30.016 5.848 1 98.69 78 ASP B CA 1
ATOM 2240 C C . ASP B 1 78 ? -9.266 30.078 4.32 1 98.69 78 ASP B C 1
ATOM 2242 O O . ASP B 1 78 ? -8.195 30.125 3.715 1 98.69 78 ASP B O 1
ATOM 2246 N N . VAL B 1 79 ? -10.422 30.188 3.705 1 98.38 79 VAL B N 1
ATOM 2247 C CA . VAL B 1 79 ? -10.609 30.078 2.262 1 98.38 79 VAL B CA 1
ATOM 2248 C C . VAL B 1 79 ? -9.938 31.25 1.561 1 98.38 79 VAL B C 1
ATOM 2250 O O . VAL B 1 79 ? -9.289 31.078 0.521 1 98.38 79 VAL B O 1
ATOM 2253 N N . ASP B 1 80 ? -10.047 32.406 2.1 1 98.25 80 ASP B N 1
ATOM 2254 C CA . ASP B 1 80 ? -9.555 33.594 1.419 1 98.25 80 ASP B CA 1
ATOM 2255 C C . ASP B 1 80 ? -8.039 33.531 1.222 1 98.25 80 ASP B C 1
ATOM 2257 O O . ASP B 1 80 ? -7.551 33.688 0.103 1 98.25 80 ASP B O 1
ATOM 2261 N N . PRO B 1 81 ? -7.285 33.312 2.312 1 98.56 81 PRO B N 1
ATOM 2262 C CA . PRO B 1 81 ? -5.84 33.188 2.092 1 98.56 81 PRO B CA 1
ATOM 2263 C C . PRO B 1 81 ? -5.473 32.031 1.179 1 98.56 81 PRO B C 1
ATOM 2265 O O . PRO B 1 81 ? -4.461 32.094 0.474 1 98.56 81 PRO B O 1
ATOM 2268 N N . VAL B 1 82 ? -6.254 30.969 1.201 1 98.56 82 VAL B N 1
ATOM 2269 C CA . VAL B 1 82 ? -6 29.859 0.283 1 98.56 82 VAL B CA 1
ATOM 2270 C C . VAL B 1 82 ? -6.113 30.359 -1.159 1 98.56 82 VAL B C 1
ATOM 2272 O O . VAL B 1 82 ? -5.254 30.062 -1.991 1 98.56 82 VAL B O 1
ATOM 2275 N N . TYR B 1 83 ? -7.125 31.094 -1.429 1 97.75 83 TYR B N 1
ATOM 2276 C CA . TYR B 1 83 ? -7.34 31.641 -2.764 1 97.75 83 TYR B CA 1
ATOM 2277 C C . TYR B 1 83 ? -6.191 32.562 -3.168 1 97.75 83 TYR B C 1
ATOM 2279 O O . TYR B 1 83 ? -5.695 32.469 -4.293 1 97.75 83 TYR B O 1
ATOM 2287 N N . VAL B 1 84 ? -5.789 33.375 -2.268 1 97.81 84 VAL B N 1
ATOM 2288 C CA . VAL B 1 84 ? -4.738 34.344 -2.527 1 97.81 84 VAL B CA 1
ATOM 2289 C C . VAL B 1 84 ? -3.426 33.625 -2.828 1 97.81 84 VAL B C 1
ATOM 2291 O O . VAL B 1 84 ? -2.637 34.062 -3.66 1 97.81 84 VAL B O 1
ATOM 2294 N N . THR B 1 85 ? -3.182 32.531 -2.199 1 98.25 85 THR B N 1
ATOM 2295 C CA . THR B 1 85 ? -1.888 31.859 -2.281 1 98.25 85 THR B CA 1
ATOM 2296 C C . THR B 1 85 ? -1.893 30.797 -3.385 1 98.25 85 THR B C 1
ATOM 2298 O O . THR B 1 85 ? -0.847 30.234 -3.719 1 98.25 85 THR B O 1
ATOM 2301 N N . MET B 1 86 ? -3.018 30.531 -4.047 1 98.06 86 MET B N 1
ATOM 2302 C CA . MET B 1 86 ? -3.195 29.438 -5.004 1 98.06 86 MET B CA 1
ATOM 2303 C C . MET B 1 86 ? -2.203 29.562 -6.156 1 98.06 86 MET B C 1
ATOM 2305 O O . MET B 1 86 ? -1.604 28.578 -6.574 1 98.06 86 MET B O 1
ATOM 2309 N N . PRO B 1 87 ? -1.938 30.797 -6.727 1 97.81 87 PRO B N 1
ATOM 2310 C CA . PRO B 1 87 ? -0.973 30.891 -7.82 1 97.81 87 PRO B CA 1
ATOM 2311 C C . PRO B 1 87 ? 0.431 30.453 -7.418 1 97.81 87 PRO B C 1
ATOM 2313 O O . PRO B 1 87 ? 1.18 29.922 -8.242 1 97.81 87 PRO B O 1
ATOM 2316 N N . PHE B 1 88 ? 0.734 30.672 -6.152 1 97.62 88 PHE B N 1
ATOM 2317 C CA . PHE B 1 88 ? 2.051 30.281 -5.668 1 97.62 88 PHE B CA 1
ATOM 2318 C C . PHE B 1 88 ? 2.125 28.766 -5.465 1 97.62 88 PHE B C 1
ATOM 2320 O O . PHE B 1 88 ? 3.139 28.141 -5.777 1 97.62 88 PHE B O 1
ATOM 2327 N N . PHE B 1 89 ? 1.026 28.156 -4.926 1 98.06 89 PHE B N 1
ATOM 2328 C CA . PHE B 1 89 ? 0.963 26.703 -4.797 1 98.06 89 PHE B CA 1
ATOM 2329 C C . PHE B 1 89 ? 1.068 26.031 -6.16 1 98.06 89 PHE B C 1
ATOM 2331 O O . PHE B 1 89 ? 1.734 25.016 -6.305 1 98.06 89 PHE B O 1
ATOM 2338 N N . SER B 1 90 ? 0.499 26.609 -7.164 1 96.75 90 SER B N 1
ATOM 2339 C CA . SER B 1 90 ? 0.376 26.016 -8.492 1 96.75 90 SER B CA 1
ATOM 2340 C C . SER B 1 90 ? 1.729 25.938 -9.188 1 96.75 90 SER B C 1
ATOM 2342 O O . SER B 1 90 ? 1.927 25.109 -10.078 1 96.75 90 SER B O 1
ATOM 2344 N N . VAL B 1 91 ? 2.67 26.75 -8.805 1 96.81 91 VAL B N 1
ATOM 2345 C CA . VAL B 1 91 ? 3.996 26.719 -9.414 1 96.81 91 VAL B CA 1
ATOM 2346 C C . VAL B 1 91 ? 4.805 25.578 -8.828 1 96.81 91 VAL B C 1
ATOM 2348 O O . VAL B 1 91 ? 5.77 25.109 -9.438 1 96.81 91 VAL B O 1
ATOM 2351 N N . MET B 1 92 ? 4.359 25.047 -7.664 1 96.44 92 MET B N 1
ATOM 2352 C CA . MET B 1 92 ? 5.117 24.016 -6.949 1 96.44 92 MET B CA 1
ATOM 2353 C C . MET B 1 92 ? 4.465 22.656 -7.098 1 96.44 92 MET B C 1
ATOM 2355 O O . MET B 1 92 ? 5.125 21.625 -6.938 1 96.44 92 MET B O 1
ATOM 2359 N N . GLY B 1 93 ? 3.127 22.703 -7.332 1 96.69 93 GLY B N 1
ATOM 2360 C CA . GLY B 1 93 ? 2.385 21.453 -7.312 1 96.69 93 GLY B CA 1
ATOM 2361 C C . GLY B 1 93 ? 1.358 21.359 -8.43 1 96.69 93 GLY B C 1
ATOM 2362 O O . GLY B 1 93 ? 0.927 22.375 -8.977 1 96.69 93 GLY B O 1
ATOM 2363 N N . LYS B 1 94 ? 1.022 20.109 -8.797 1 96.06 94 LYS B N 1
ATOM 2364 C CA . LYS B 1 94 ? 0.018 19.859 -9.828 1 96.06 94 LYS B CA 1
ATOM 2365 C C . LYS B 1 94 ? -1.361 19.641 -9.211 1 96.06 94 LYS B C 1
ATOM 2367 O O . LYS B 1 94 ? -2.381 19.938 -9.844 1 96.06 94 LYS B O 1
ATOM 2372 N N . THR B 1 95 ? -1.366 19.172 -8.016 1 97.62 95 THR B N 1
ATOM 2373 C CA . THR B 1 95 ? -2.607 18.953 -7.281 1 97.62 95 THR B CA 1
ATOM 2374 C C . THR B 1 95 ? -2.59 19.734 -5.969 1 97.62 95 THR B C 1
ATOM 2376 O O . THR B 1 95 ? -1.799 19.438 -5.07 1 97.62 95 THR B O 1
ATOM 2379 N N . VAL B 1 96 ? -3.418 20.797 -5.879 1 97.88 96 VAL B N 1
ATOM 2380 C CA . VAL B 1 96 ? -3.553 21.625 -4.684 1 97.88 96 VAL B CA 1
ATOM 2381 C C . VAL B 1 96 ? -5.004 21.609 -4.203 1 97.88 96 VAL B C 1
ATOM 2383 O O . VAL B 1 96 ? -5.914 21.984 -4.949 1 97.88 96 VAL B O 1
ATOM 2386 N N . ARG B 1 97 ? -5.23 21.188 -2.992 1 97.88 97 ARG B N 1
ATOM 2387 C CA . ARG B 1 97 ? -6.602 21.094 -2.504 1 97.88 97 ARG B CA 1
ATOM 2388 C C . ARG B 1 97 ? -6.746 21.766 -1.141 1 97.88 97 ARG B C 1
ATOM 2390 O O . ARG B 1 97 ? -5.875 21.625 -0.279 1 97.88 97 ARG B O 1
ATOM 2397 N N . HIS B 1 98 ? -7.828 22.547 -1.009 1 98.62 98 HIS B N 1
ATOM 2398 C CA . HIS B 1 98 ? -8.227 23.078 0.295 1 98.62 98 HIS B CA 1
ATOM 2399 C C . HIS B 1 98 ? -8.93 22 1.121 1 98.62 98 HIS B C 1
ATOM 2401 O O . HIS B 1 98 ? -9.984 21.5 0.729 1 98.62 98 HIS B O 1
ATOM 2407 N N . MET B 1 99 ? -8.398 21.703 2.318 1 98.69 99 MET B N 1
ATOM 2408 C CA . MET B 1 99 ? -8.828 20.531 3.061 1 98.69 99 MET B CA 1
ATOM 2409 C C . MET B 1 99 ? -9.734 20.922 4.227 1 98.69 99 MET B C 1
ATOM 2411 O O . MET B 1 99 ? -10.312 20.047 4.887 1 98.69 99 MET B O 1
ATOM 2415 N N . GLY B 1 100 ? -9.812 22.156 4.508 1 98.5 100 GLY B N 1
ATOM 2416 C CA . GLY B 1 100 ? -10.609 22.609 5.637 1 98.5 100 GLY B CA 1
ATOM 2417 C C . GLY B 1 100 ? -9.914 23.656 6.477 1 98.5 100 GLY B C 1
ATOM 2418 O O . GLY B 1 100 ? -9.07 24.406 5.973 1 98.5 100 GLY B O 1
ATOM 2419 N N . HIS B 1 101 ? -10.328 23.828 7.73 1 98.38 101 HIS B N 1
ATOM 2420 C CA . HIS B 1 101 ? -9.797 24.844 8.625 1 98.38 101 HIS B CA 1
ATOM 2421 C C . HIS B 1 101 ? -8.375 24.516 9.055 1 98.38 101 HIS B C 1
ATOM 2423 O O . HIS B 1 101 ? -7.832 23.469 8.68 1 98.38 101 HIS B O 1
ATOM 2429 N N . ALA B 1 102 ? -7.77 25.422 9.82 1 98.75 102 ALA B N 1
ATOM 2430 C CA . ALA B 1 102 ? -6.406 25.234 10.305 1 98.75 102 ALA B CA 1
ATOM 2431 C C . ALA B 1 102 ? -6.242 23.859 10.945 1 98.75 102 ALA B C 1
ATOM 2433 O O . ALA B 1 102 ? -7.047 23.453 11.789 1 98.75 102 ALA B O 1
ATOM 2434 N N . GLY B 1 103 ? -5.25 23.156 10.547 1 98.81 103 GLY B N 1
ATOM 2435 C CA . GLY B 1 103 ? -5.004 21.797 11.023 1 98.81 103 GLY B CA 1
ATOM 2436 C C . GLY B 1 103 ? -5.418 20.734 10.031 1 98.81 103 GLY B C 1
ATOM 2437 O O . GLY B 1 103 ? -4.875 19.625 10.031 1 98.81 103 GLY B O 1
ATOM 2438 N N . ALA B 1 104 ? -6.285 21.016 9.117 1 98.88 104 ALA B N 1
ATOM 2439 C CA . ALA B 1 104 ? -6.816 20.031 8.18 1 98.88 104 ALA B CA 1
ATOM 2440 C C . ALA B 1 104 ? -5.746 19.578 7.191 1 98.88 104 ALA B C 1
ATOM 2442 O O . ALA B 1 104 ? -5.73 18.422 6.773 1 98.88 104 ALA B O 1
ATOM 2443 N N . GLY B 1 105 ? -4.895 20.516 6.77 1 98.88 105 GLY B N 1
ATOM 2444 C CA . GLY B 1 105 ? -3.768 20.109 5.941 1 98.88 105 GLY B CA 1
ATOM 2445 C C . GLY B 1 105 ? -2.889 19.062 6.609 1 98.88 105 GLY B C 1
ATOM 2446 O O . GLY B 1 105 ? -2.512 18.062 5.98 1 98.88 105 GLY B O 1
ATOM 2447 N N . GLN B 1 106 ? -2.637 19.266 7.867 1 98.88 106 GLN B N 1
ATOM 2448 C CA . GLN B 1 106 ? -1.804 18.344 8.633 1 98.88 106 GLN B CA 1
ATOM 2449 C C . GLN B 1 106 ? -2.512 17 8.852 1 98.88 106 GLN B C 1
ATOM 2451 O O . GLN B 1 106 ? -1.887 15.945 8.773 1 98.88 106 GLN B O 1
ATOM 2456 N N . HIS B 1 107 ? -3.816 17.016 9.133 1 98.94 107 HIS B N 1
ATOM 2457 C CA . HIS B 1 107 ? -4.559 15.758 9.25 1 98.94 107 HIS B CA 1
ATOM 2458 C C . HIS B 1 107 ? -4.512 14.969 7.949 1 98.94 107 HIS B C 1
ATOM 2460 O O . HIS B 1 107 ? -4.371 13.742 7.969 1 98.94 107 HIS B O 1
ATOM 2466 N N . THR B 1 108 ? -4.645 15.68 6.832 1 98.94 108 THR B N 1
ATOM 2467 C CA . THR B 1 108 ? -4.574 15.008 5.543 1 98.94 108 THR B CA 1
ATOM 2468 C C . THR B 1 108 ? -3.195 14.383 5.324 1 98.94 108 THR B C 1
ATOM 2470 O O . THR B 1 108 ? -3.082 13.281 4.797 1 98.94 108 THR B O 1
ATOM 2473 N N . LYS B 1 109 ? -2.182 15.109 5.707 1 98.88 109 LYS B N 1
ATOM 2474 C CA . LYS B 1 109 ? -0.822 14.594 5.602 1 98.88 109 LYS B CA 1
ATOM 2475 C C . LYS B 1 109 ? -0.652 13.328 6.441 1 98.88 109 LYS B C 1
ATOM 2477 O O . LYS B 1 109 ? 0.077 12.414 6.055 1 98.88 109 LYS B O 1
ATOM 2482 N N . MET B 1 110 ? -1.267 13.312 7.637 1 98.94 110 MET B N 1
ATOM 2483 C CA . MET B 1 110 ? -1.185 12.109 8.461 1 98.94 110 MET B CA 1
ATOM 2484 C C . MET B 1 110 ? -1.832 10.922 7.758 1 98.94 110 MET B C 1
ATOM 2486 O O . MET B 1 110 ? -1.305 9.812 7.797 1 98.94 110 MET B O 1
ATOM 2490 N N . MET B 1 111 ? -2.984 11.141 7.117 1 98.94 111 MET B N 1
ATOM 2491 C CA . MET B 1 111 ? -3.582 10.086 6.301 1 98.94 111 MET B CA 1
ATOM 2492 C C . MET B 1 111 ? -2.611 9.617 5.223 1 98.94 111 MET B C 1
ATOM 2494 O O . MET B 1 111 ? -2.451 8.414 5.008 1 98.94 111 MET B O 1
ATOM 2498 N N . ASN B 1 112 ? -2 10.586 4.578 1 98.88 112 ASN B N 1
ATOM 2499 C CA . ASN B 1 112 ? -1.016 10.305 3.539 1 98.88 112 ASN B CA 1
ATOM 2500 C C . ASN B 1 112 ? 0.107 9.406 4.059 1 98.88 112 ASN B C 1
ATOM 2502 O O . ASN B 1 112 ? 0.489 8.438 3.4 1 98.88 112 ASN B O 1
ATOM 2506 N N . GLN B 1 113 ? 0.601 9.719 5.223 1 98.88 113 GLN B N 1
ATOM 2507 C CA . GLN B 1 113 ? 1.729 8.992 5.789 1 98.88 113 GLN B CA 1
ATOM 2508 C C . GLN B 1 113 ? 1.311 7.59 6.23 1 98.88 113 GLN B C 1
ATOM 2510 O O . GLN B 1 113 ? 2.102 6.648 6.16 1 98.88 113 GLN B O 1
ATOM 2515 N N . ILE B 1 114 ? 0.075 7.453 6.746 1 98.94 114 ILE B N 1
ATOM 2516 C CA . ILE B 1 114 ? -0.467 6.145 7.09 1 98.94 114 ILE B CA 1
ATOM 2517 C C . ILE B 1 114 ? -0.462 5.242 5.855 1 98.94 114 ILE B C 1
ATOM 2519 O O . ILE B 1 114 ? -0.014 4.098 5.918 1 98.94 114 ILE B O 1
ATOM 2523 N N . LEU B 1 115 ? -0.895 5.762 4.715 1 98.94 115 LEU B N 1
ATOM 2524 C CA . LEU B 1 115 ? -0.946 5.027 3.453 1 98.94 115 LEU B CA 1
ATOM 2525 C C . LEU B 1 115 ? 0.451 4.602 3.016 1 98.94 115 LEU B C 1
ATOM 2527 O O . LEU B 1 115 ? 0.667 3.441 2.658 1 98.94 115 LEU B O 1
ATOM 2531 N N . ILE B 1 116 ? 1.4 5.504 3.092 1 98.81 116 ILE B N 1
ATOM 2532 C CA . ILE B 1 116 ? 2.752 5.238 2.609 1 98.81 116 ILE B CA 1
ATOM 2533 C C . ILE B 1 116 ? 3.424 4.199 3.504 1 98.81 116 ILE B C 1
ATOM 2535 O O . ILE B 1 116 ? 4.105 3.297 3.014 1 98.81 116 ILE B O 1
ATOM 2539 N N . ALA B 1 117 ? 3.197 4.305 4.801 1 98.81 117 ALA B N 1
ATOM 2540 C CA . ALA B 1 117 ? 3.914 3.49 5.781 1 98.81 117 ALA B CA 1
ATOM 2541 C C . ALA B 1 117 ? 3.592 2.008 5.605 1 98.81 117 ALA B C 1
ATOM 2543 O O . ALA B 1 117 ? 4.496 1.181 5.48 1 98.81 117 ALA B O 1
ATOM 2544 N N . THR B 1 118 ? 2.324 1.69 5.551 1 98.62 118 THR B N 1
ATOM 2545 C CA . THR B 1 118 ? 1.927 0.293 5.422 1 98.62 118 THR B CA 1
ATOM 2546 C C . THR B 1 118 ? 2.248 -0.237 4.027 1 98.62 118 THR B C 1
ATOM 2548 O O . THR B 1 118 ? 2.615 -1.403 3.871 1 98.62 118 THR B O 1
ATOM 2551 N N . ASN B 1 119 ? 2.094 0.591 3.033 1 98.81 119 ASN B N 1
ATOM 2552 C CA . ASN B 1 119 ? 2.422 0.196 1.668 1 98.81 119 ASN B CA 1
ATOM 2553 C C . ASN B 1 119 ? 3.893 -0.189 1.534 1 98.81 119 ASN B C 1
ATOM 2555 O O . ASN B 1 119 ? 4.227 -1.158 0.85 1 98.81 119 ASN B O 1
ATOM 2559 N N . MET B 1 120 ? 4.777 0.52 2.203 1 98.88 120 MET B N 1
ATOM 2560 C CA . MET B 1 120 ? 6.211 0.256 2.115 1 98.88 120 MET B CA 1
ATOM 2561 C C . MET B 1 120 ? 6.551 -1.101 2.723 1 98.88 120 MET B C 1
ATOM 2563 O O . MET B 1 120 ? 7.457 -1.787 2.248 1 98.88 120 MET B O 1
ATOM 2567 N N . ILE B 1 121 ? 5.812 -1.467 3.801 1 98.94 121 ILE B N 1
ATOM 2568 C CA . ILE B 1 121 ? 6.016 -2.809 4.34 1 98.94 121 ILE B CA 1
ATOM 2569 C C . ILE B 1 121 ? 5.793 -3.844 3.238 1 98.94 121 ILE B C 1
ATOM 2571 O O . ILE B 1 121 ? 6.621 -4.738 3.043 1 98.94 121 ILE B O 1
ATOM 2575 N N . GLY B 1 122 ? 4.664 -3.682 2.508 1 98.88 122 GLY B N 1
ATOM 2576 C CA . GLY B 1 122 ? 4.344 -4.613 1.438 1 98.88 122 GLY B CA 1
ATOM 2577 C C . GLY B 1 122 ? 5.379 -4.625 0.328 1 98.88 122 GLY B C 1
ATOM 2578 O O . GLY B 1 122 ? 5.734 -5.688 -0.187 1 98.88 122 GLY B O 1
ATOM 2579 N N . VAL B 1 123 ? 5.891 -3.438 -0.033 1 98.94 123 VAL B N 1
ATOM 2580 C CA . VAL B 1 123 ? 6.898 -3.322 -1.081 1 98.94 123 VAL B CA 1
ATOM 2581 C C . VAL B 1 123 ? 8.141 -4.117 -0.692 1 98.94 123 VAL B C 1
ATOM 2583 O O . VAL B 1 123 ? 8.617 -4.957 -1.463 1 98.94 123 VAL B O 1
ATOM 2586 N N . VAL B 1 124 ? 8.617 -3.947 0.479 1 98.94 124 VAL B N 1
ATOM 2587 C CA . VAL B 1 124 ? 9.859 -4.57 0.926 1 98.94 124 VAL B CA 1
ATOM 2588 C C . VAL B 1 124 ? 9.648 -6.074 1.096 1 98.94 124 VAL B C 1
ATOM 2590 O O . VAL B 1 124 ? 10.469 -6.875 0.646 1 98.94 124 VAL B O 1
ATOM 2593 N N . GLU B 1 125 ? 8.508 -6.473 1.734 1 98.94 125 GLU B N 1
ATOM 2594 C CA . GLU B 1 125 ? 8.219 -7.891 1.911 1 98.94 125 GLU B CA 1
ATOM 2595 C C . GLU B 1 125 ? 8.031 -8.586 0.566 1 98.94 125 GLU B C 1
ATOM 2597 O O . GLU B 1 125 ? 8.469 -9.727 0.382 1 98.94 125 GLU B O 1
ATOM 2602 N N . GLY B 1 126 ? 7.312 -7.879 -0.344 1 98.94 126 GLY B N 1
ATOM 2603 C CA . GLY B 1 126 ? 7.152 -8.438 -1.68 1 98.94 126 GLY B CA 1
ATOM 2604 C C . GLY B 1 126 ? 8.469 -8.664 -2.391 1 98.94 126 GLY B C 1
ATOM 2605 O O . GLY B 1 126 ? 8.664 -9.703 -3.031 1 98.94 126 GLY B O 1
ATOM 2606 N N . LEU B 1 127 ? 9.398 -7.73 -2.264 1 98.88 127 LEU B N 1
ATOM 2607 C CA . LEU B 1 127 ? 10.703 -7.848 -2.9 1 98.88 127 LEU B CA 1
ATOM 2608 C C . LEU B 1 127 ? 11.516 -8.969 -2.27 1 98.88 127 LEU B C 1
ATOM 2610 O O . LEU B 1 127 ? 12.211 -9.711 -2.971 1 98.88 127 LEU B O 1
ATOM 2614 N N . LEU B 1 128 ? 11.469 -9.07 -0.942 1 98.81 128 LEU B N 1
ATOM 2615 C CA . LEU B 1 128 ? 12.156 -10.164 -0.266 1 98.81 128 LEU B CA 1
ATOM 2616 C C . LEU B 1 128 ? 11.633 -11.516 -0.741 1 98.81 128 LEU B C 1
ATOM 2618 O O . LEU B 1 128 ? 12.414 -12.43 -1.02 1 98.81 128 LEU B O 1
ATOM 2622 N N . TYR B 1 129 ? 10.328 -11.648 -0.848 1 98.94 129 TYR B N 1
ATOM 2623 C CA . TYR B 1 129 ? 9.703 -12.875 -1.327 1 98.94 129 TYR B CA 1
ATOM 2624 C C . TYR B 1 129 ? 10.156 -13.203 -2.742 1 98.94 129 TYR B C 1
ATOM 2626 O O . TYR B 1 129 ? 10.523 -14.352 -3.035 1 98.94 129 TYR B O 1
ATOM 2634 N N . ALA B 1 130 ? 10.07 -12.164 -3.596 1 98.75 130 ALA B N 1
ATOM 2635 C CA . ALA B 1 130 ? 10.453 -12.352 -4.992 1 98.75 130 ALA B CA 1
ATOM 2636 C C . ALA B 1 130 ? 11.898 -12.836 -5.102 1 98.75 130 ALA B C 1
ATOM 2638 O O . ALA B 1 130 ? 12.188 -13.766 -5.855 1 98.75 130 ALA B O 1
ATOM 2639 N N . ARG B 1 131 ? 12.742 -12.242 -4.344 1 97.88 131 ARG B N 1
ATOM 2640 C CA . ARG B 1 131 ? 14.156 -12.617 -4.363 1 97.88 131 ARG B CA 1
ATOM 2641 C C . ARG B 1 131 ? 14.344 -14.055 -3.896 1 97.88 131 ARG B C 1
ATOM 2643 O O . ARG B 1 131 ? 15.023 -14.844 -4.562 1 97.88 131 ARG B O 1
ATOM 2650 N N . LYS B 1 132 ? 13.75 -14.383 -2.811 1 98 132 LYS B N 1
ATOM 2651 C CA . LYS B 1 132 ? 13.93 -15.703 -2.213 1 98 132 LYS B CA 1
ATOM 2652 C C . LYS B 1 132 ? 13.32 -16.797 -3.09 1 98 132 LYS B C 1
ATOM 2654 O O . LYS B 1 132 ? 13.789 -17.938 -3.09 1 98 132 LYS B O 1
ATOM 2659 N N . SER B 1 133 ? 12.289 -16.438 -3.846 1 98.12 133 SER B N 1
ATOM 2660 C CA . SER B 1 133 ? 11.594 -17.406 -4.688 1 98.12 133 SER B CA 1
ATOM 2661 C C . SER B 1 133 ? 12.273 -17.547 -6.047 1 98.12 133 SER B C 1
ATOM 2663 O O . SER B 1 133 ? 11.828 -18.312 -6.895 1 98.12 133 SER B O 1
ATOM 2665 N N . GLY B 1 134 ? 13.258 -16.719 -6.34 1 97.75 134 GLY B N 1
ATOM 2666 C CA . GLY B 1 134 ? 14.062 -16.891 -7.543 1 97.75 134 GLY B CA 1
ATOM 2667 C C . GLY B 1 134 ? 13.5 -16.141 -8.742 1 97.75 134 GLY B C 1
ATOM 2668 O O . GLY B 1 134 ? 13.891 -16.406 -9.883 1 97.75 134 GLY B O 1
ATOM 2669 N N . LEU B 1 135 ? 12.68 -15.234 -8.508 1 98.56 135 LEU B N 1
ATOM 2670 C CA . LEU B 1 135 ? 12.094 -14.461 -9.594 1 98.56 135 LEU B CA 1
ATOM 2671 C C . LEU B 1 135 ? 13.086 -13.422 -10.117 1 98.56 135 LEU B C 1
ATOM 2673 O O . LEU B 1 135 ? 13.992 -13 -9.391 1 98.56 135 LEU B O 1
ATOM 2677 N N . ASP B 1 136 ? 12.93 -13.07 -11.414 1 97.88 136 ASP B N 1
ATOM 2678 C CA . ASP B 1 136 ? 13.508 -11.82 -11.898 1 97.88 136 ASP B CA 1
ATOM 2679 C C . ASP B 1 136 ? 12.805 -10.609 -11.281 1 97.88 136 ASP B C 1
ATOM 2681 O O . ASP B 1 136 ? 11.695 -10.258 -11.695 1 97.88 136 ASP B O 1
ATOM 2685 N N . ILE B 1 137 ? 13.5 -10 -10.453 1 97.88 137 ILE B N 1
ATOM 2686 C CA . ILE B 1 137 ? 12.867 -9.016 -9.578 1 97.88 137 ILE B CA 1
ATOM 2687 C C . ILE B 1 137 ? 12.391 -7.828 -10.406 1 97.88 137 ILE B C 1
ATOM 2689 O O . ILE B 1 137 ? 11.305 -7.293 -10.172 1 97.88 137 ILE B O 1
ATOM 2693 N N . GLU B 1 138 ? 13.164 -7.387 -11.344 1 97.19 138 GLU B N 1
ATOM 2694 C CA . GLU B 1 138 ? 12.781 -6.246 -12.172 1 97.19 138 GLU B CA 1
ATOM 2695 C C . GLU B 1 138 ? 11.555 -6.566 -13.016 1 97.19 138 GLU B C 1
ATOM 2697 O O . GLU B 1 138 ? 10.656 -5.73 -13.156 1 97.19 138 GLU B O 1
ATOM 2702 N N . GLU B 1 139 ? 11.508 -7.758 -13.57 1 97.25 139 GLU B N 1
ATOM 2703 C CA . GLU B 1 139 ? 10.336 -8.18 -14.328 1 97.25 139 GLU B CA 1
ATOM 2704 C C . GLU B 1 139 ? 9.109 -8.289 -13.43 1 97.25 139 GLU B C 1
ATOM 2706 O O . GLU B 1 139 ? 8 -7.941 -13.836 1 97.25 139 GLU B O 1
ATOM 2711 N N . ALA B 1 140 ? 9.359 -8.797 -12.227 1 98.62 140 ALA B N 1
ATOM 2712 C CA . ALA B 1 140 ? 8.266 -8.906 -11.266 1 98.62 140 ALA B CA 1
ATOM 2713 C C . ALA B 1 140 ? 7.699 -7.535 -10.922 1 98.62 140 ALA B C 1
ATOM 2715 O O . ALA B 1 140 ? 6.484 -7.348 -10.875 1 98.62 140 ALA B O 1
ATOM 2716 N N . ILE B 1 141 ? 8.578 -6.531 -10.695 1 98.69 141 ILE B N 1
ATOM 2717 C CA . ILE B 1 141 ? 8.148 -5.172 -10.391 1 98.69 141 ILE B CA 1
ATOM 2718 C C . ILE B 1 141 ? 7.309 -4.625 -11.539 1 98.69 141 ILE B C 1
ATOM 2720 O O . ILE B 1 141 ? 6.246 -4.039 -11.312 1 98.69 141 ILE B O 1
ATOM 2724 N N . ARG B 1 142 ? 7.719 -4.855 -12.742 1 97.62 142 ARG B N 1
ATOM 2725 C CA . ARG B 1 142 ? 7.023 -4.34 -13.914 1 97.62 142 ARG B CA 1
ATOM 2726 C C . ARG B 1 142 ? 5.605 -4.891 -14 1 97.62 142 ARG B C 1
ATOM 2728 O O . ARG B 1 142 ? 4.648 -4.141 -14.203 1 97.62 142 ARG B O 1
ATOM 2735 N N . VAL B 1 143 ? 5.484 -6.16 -13.852 1 98.19 143 VAL B N 1
ATOM 2736 C CA . VAL B 1 143 ? 4.188 -6.789 -14.094 1 98.19 143 VAL B CA 1
ATOM 2737 C C . VAL B 1 143 ? 3.23 -6.461 -12.953 1 98.19 143 VAL B C 1
ATOM 2739 O O . VAL B 1 143 ? 2.047 -6.199 -13.18 1 98.19 143 VAL B O 1
ATOM 2742 N N . VAL B 1 144 ? 3.697 -6.422 -11.672 1 98.56 144 VAL B N 1
ATOM 2743 C CA . VAL B 1 144 ? 2.793 -6.164 -10.555 1 98.56 144 VAL B CA 1
ATOM 2744 C C . VAL B 1 144 ? 2.398 -4.688 -10.539 1 98.56 144 VAL B C 1
ATOM 2746 O O . VAL B 1 144 ? 1.283 -4.34 -10.148 1 98.56 144 VAL B O 1
ATOM 2749 N N . SER B 1 145 ? 3.328 -3.791 -10.984 1 98.25 145 SER B N 1
ATOM 2750 C CA . SER B 1 145 ? 3.051 -2.357 -11.023 1 98.25 145 SER B CA 1
ATOM 2751 C C . SER B 1 145 ? 1.947 -2.035 -12.023 1 98.25 145 SER B C 1
ATOM 2753 O O . SER B 1 145 ? 1.274 -1.01 -11.906 1 98.25 145 SER B O 1
ATOM 2755 N N . ALA B 1 146 ? 1.702 -2.91 -12.977 1 97 146 ALA B N 1
ATOM 2756 C CA . ALA B 1 146 ? 0.744 -2.67 -14.055 1 97 146 ALA B CA 1
ATOM 2757 C C . ALA B 1 146 ? -0.645 -3.174 -13.672 1 97 146 ALA B C 1
ATOM 2759 O O . ALA B 1 146 ? -1.62 -2.916 -14.383 1 97 146 ALA B O 1
ATOM 2760 N N . GLY B 1 147 ? -0.766 -3.869 -12.578 1 96.81 147 GLY B N 1
ATOM 2761 C CA . GLY B 1 147 ? -2.029 -4.43 -12.133 1 96.81 147 GLY B CA 1
ATOM 2762 C C . GLY B 1 147 ? -2.541 -3.801 -10.844 1 96.81 147 GLY B C 1
ATOM 2763 O O . GLY B 1 147 ? -2.252 -2.637 -10.562 1 96.81 147 GLY B O 1
ATOM 2764 N N . ALA B 1 148 ? -3.311 -4.559 -10.055 1 96.81 148 ALA B N 1
ATOM 2765 C CA . ALA B 1 148 ? -4 -4.059 -8.867 1 96.81 148 ALA B CA 1
ATOM 2766 C C . ALA B 1 148 ? -3.02 -3.832 -7.719 1 96.81 148 ALA B C 1
ATOM 2768 O O . ALA B 1 148 ? -3.348 -3.16 -6.738 1 96.81 148 ALA B O 1
ATOM 2769 N N . ALA B 1 149 ? -1.809 -4.359 -7.832 1 98.44 149 ALA B N 1
ATOM 2770 C CA . ALA B 1 149 ? -0.793 -4.164 -6.801 1 98.44 149 ALA B CA 1
ATOM 2771 C C . ALA B 1 149 ? -0.011 -2.875 -7.039 1 98.44 149 ALA B C 1
ATOM 2773 O O . ALA B 1 149 ? 0.876 -2.525 -6.258 1 98.44 149 ALA B O 1
ATOM 2774 N N . GLY B 1 150 ? -0.361 -2.172 -8.086 1 98.25 150 GLY B N 1
ATOM 2775 C CA . GLY B 1 150 ? 0.359 -0.964 -8.461 1 98.25 150 GLY B CA 1
ATOM 2776 C C . GLY B 1 150 ? 0.235 0.146 -7.434 1 98.25 150 GLY B C 1
ATOM 2777 O O . GLY B 1 150 ? -0.835 0.347 -6.855 1 98.25 150 GLY B O 1
ATOM 2778 N N . SER B 1 151 ? 1.331 0.823 -7.207 1 98.5 151 SER B N 1
ATOM 2779 C CA . SER B 1 151 ? 1.418 1.992 -6.34 1 98.5 151 SER B CA 1
ATOM 2780 C C . SER B 1 151 ? 2.621 2.859 -6.695 1 98.5 151 SER B C 1
ATOM 2782 O O . SER B 1 151 ? 3.537 2.404 -7.387 1 98.5 151 SER B O 1
ATOM 2784 N N . TRP B 1 152 ? 2.568 4.113 -6.277 1 97.44 152 TRP B N 1
ATOM 2785 C CA . TRP B 1 152 ? 3.732 4.984 -6.414 1 97.44 152 TRP B CA 1
ATOM 2786 C C . TRP B 1 152 ? 4.973 4.332 -5.809 1 97.44 152 TRP B C 1
ATOM 2788 O O . TRP B 1 152 ? 6.047 4.355 -6.41 1 97.44 152 TRP B O 1
ATOM 2798 N N . SER B 1 153 ? 4.836 3.725 -4.645 1 97.94 153 SER B N 1
ATOM 2799 C CA . SER B 1 153 ? 5.953 3.182 -3.877 1 97.94 153 SER B CA 1
ATOM 2800 C C . SER B 1 153 ? 6.641 2.049 -4.633 1 97.94 153 SER B C 1
ATOM 2802 O O . SER B 1 153 ? 7.867 2.033 -4.758 1 97.94 153 SER B O 1
ATOM 2804 N N . ILE B 1 154 ? 5.879 1.073 -5.156 1 98.69 154 ILE B N 1
ATOM 2805 C CA . ILE B 1 154 ? 6.52 -0.035 -5.855 1 98.69 154 ILE B CA 1
ATOM 2806 C C . ILE B 1 154 ? 7.148 0.467 -7.152 1 98.69 154 ILE B C 1
ATOM 2808 O O . ILE B 1 154 ? 8.242 0.04 -7.527 1 98.69 154 ILE B O 1
ATOM 2812 N N . SER B 1 155 ? 6.508 1.4 -7.789 1 97.12 155 SER B N 1
ATOM 2813 C CA . SER B 1 155 ? 6.977 1.9 -9.078 1 97.12 155 SER B CA 1
ATOM 2814 C C . SER B 1 155 ? 8.219 2.773 -8.914 1 97.12 155 SER B C 1
ATOM 2816 O O . SER B 1 155 ? 9.102 2.773 -9.773 1 97.12 155 SER B O 1
ATOM 2818 N N . ASN B 1 156 ? 8.305 3.502 -7.836 1 94.31 156 ASN B N 1
ATOM 2819 C CA . ASN B 1 156 ? 9.383 4.48 -7.707 1 94.31 156 ASN B CA 1
ATOM 2820 C C . ASN B 1 156 ? 10.484 3.98 -6.777 1 94.31 156 ASN B C 1
ATOM 2822 O O . ASN B 1 156 ? 11.656 4.32 -6.953 1 94.31 156 ASN B O 1
ATOM 2826 N N . MET B 1 157 ? 10.078 3.178 -5.805 1 96.62 157 MET B N 1
ATOM 2827 C CA . MET B 1 157 ? 11.055 2.77 -4.797 1 96.62 157 MET B CA 1
ATOM 2828 C C . MET B 1 157 ? 11.531 1.345 -5.047 1 96.62 157 MET B C 1
ATOM 2830 O O . MET B 1 157 ? 12.609 0.959 -4.59 1 96.62 157 MET B O 1
ATOM 2834 N N . GLY B 1 158 ? 10.734 0.515 -5.75 1 97.75 158 GLY B N 1
ATOM 2835 C CA . GLY B 1 158 ? 11.094 -0.874 -5.984 1 97.75 158 GLY B CA 1
ATOM 2836 C C . GLY B 1 158 ? 12.469 -1.037 -6.617 1 97.75 158 GLY B C 1
ATOM 2837 O O . GLY B 1 158 ? 13.336 -1.719 -6.066 1 97.75 158 GLY B O 1
ATOM 2838 N N . SER B 1 159 ? 12.648 -0.356 -7.738 1 96.19 159 SER B N 1
ATOM 2839 C CA . SER B 1 159 ? 13.906 -0.479 -8.461 1 96.19 159 SER B CA 1
ATOM 2840 C C . SER B 1 159 ? 15.07 0.089 -7.652 1 96.19 1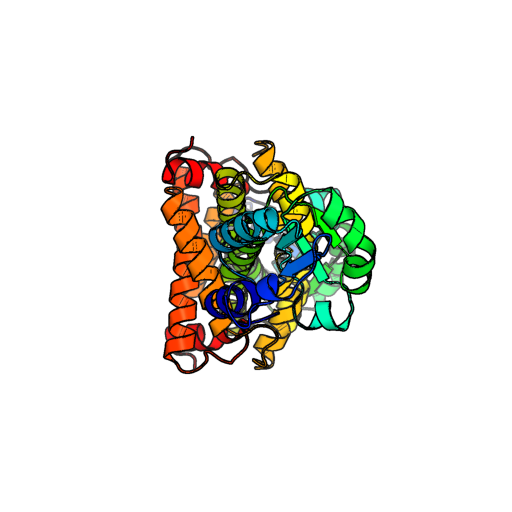59 SER B C 1
ATOM 2842 O O . SER B 1 159 ? 16.188 -0.424 -7.719 1 96.19 159 SER B O 1
ATOM 2844 N N . ARG B 1 160 ? 14.852 1.186 -6.91 1 96.44 160 ARG B N 1
ATOM 2845 C CA . ARG B 1 160 ? 15.883 1.76 -6.055 1 96.44 160 ARG B CA 1
ATOM 2846 C C . ARG B 1 160 ? 16.359 0.746 -5.02 1 96.44 160 ARG B C 1
ATOM 2848 O O . ARG B 1 160 ? 17.562 0.62 -4.777 1 96.44 160 ARG B O 1
ATOM 2855 N N . ILE B 1 161 ? 15.422 0.07 -4.453 1 98.5 161 ILE B N 1
ATOM 2856 C CA . ILE B 1 161 ? 15.734 -0.915 -3.422 1 98.5 161 ILE B CA 1
ATOM 2857 C C . ILE B 1 161 ? 16.578 -2.039 -4.023 1 98.5 161 ILE B C 1
ATOM 2859 O O . ILE B 1 161 ? 17.562 -2.461 -3.432 1 98.5 161 ILE B O 1
ATOM 2863 N N . VAL B 1 162 ? 16.188 -2.527 -5.203 1 97.56 162 VAL B N 1
ATOM 2864 C CA . VAL B 1 162 ? 16.875 -3.623 -5.879 1 97.56 162 VAL B CA 1
ATOM 2865 C C . VAL B 1 162 ? 18.312 -3.229 -6.172 1 97.56 162 VAL B C 1
ATOM 2867 O O . VAL B 1 162 ? 19.219 -4.051 -6.059 1 97.56 162 VAL B O 1
ATOM 2870 N N . LYS B 1 163 ? 18.516 -1.954 -6.473 1 97.75 163 LYS B N 1
ATOM 2871 C CA . LYS B 1 163 ? 19.844 -1.443 -6.816 1 97.75 163 LYS B CA 1
ATOM 2872 C C . LYS B 1 163 ? 20.594 -0.991 -5.574 1 97.75 163 LYS B C 1
ATOM 2874 O O . LYS B 1 163 ? 21.688 -0.414 -5.676 1 97.75 163 LYS B O 1
ATOM 2879 N N . ARG B 1 164 ? 20.047 -1.123 -4.434 1 97.94 164 ARG B N 1
ATOM 2880 C CA . ARG B 1 164 ? 20.625 -0.755 -3.146 1 97.94 164 ARG B CA 1
ATOM 2881 C C . ARG B 1 164 ? 20.859 0.749 -3.061 1 97.94 164 ARG B C 1
ATOM 2883 O O . ARG B 1 164 ? 21.875 1.193 -2.504 1 97.94 164 ARG B O 1
ATOM 2890 N N . ASP B 1 165 ? 20.031 1.436 -3.787 1 98.06 165 ASP B N 1
ATOM 2891 C CA . ASP B 1 165 ? 20.016 2.893 -3.684 1 98.06 165 ASP B CA 1
ATOM 2892 C C . ASP B 1 165 ? 19.109 3.355 -2.551 1 98.06 165 ASP B C 1
ATOM 2894 O O . ASP B 1 165 ? 17.891 3.445 -2.725 1 98.06 165 ASP B O 1
ATOM 2898 N N . PHE B 1 166 ? 19.75 3.73 -1.383 1 98.19 166 PHE B N 1
ATOM 2899 C CA . PHE B 1 166 ? 18.969 4.141 -0.212 1 98.19 166 PHE B CA 1
ATOM 2900 C C . PHE B 1 166 ? 19.156 5.629 0.06 1 98.19 166 PHE B C 1
ATOM 2902 O O . PHE B 1 166 ? 18.906 6.094 1.174 1 98.19 166 PHE B O 1
ATOM 2909 N N . ASP B 1 167 ? 19.625 6.375 -0.984 1 96.5 167 ASP B N 1
ATOM 2910 C CA . ASP B 1 167 ? 19.688 7.828 -0.86 1 96.5 167 ASP B CA 1
ATOM 2911 C C . ASP B 1 167 ? 18.312 8.422 -0.573 1 96.5 167 ASP B C 1
ATOM 2913 O O . ASP B 1 167 ? 17.312 7.988 -1.151 1 96.5 167 ASP B O 1
ATOM 2917 N N . PRO B 1 168 ? 18.344 9.414 0.283 1 94.88 168 PRO B N 1
ATOM 2918 C CA . PRO B 1 168 ? 17.031 9.875 0.78 1 94.88 168 PRO B CA 1
ATOM 2919 C C . PRO B 1 168 ? 16.344 10.828 -0.187 1 94.88 168 PRO B C 1
ATOM 2921 O O . PRO B 1 168 ? 16.969 11.766 -0.687 1 94.88 168 PRO B O 1
ATOM 2924 N N . GLY B 1 169 ? 15.188 10.516 -0.529 1 90 169 GLY B N 1
ATOM 2925 C CA . GLY B 1 169 ? 14.195 11.516 -0.92 1 90 169 GLY B CA 1
ATOM 2926 C C . GLY B 1 169 ? 13.344 11.992 0.237 1 90 169 GLY B C 1
ATOM 2927 O O . GLY B 1 169 ? 12.781 13.086 0.192 1 90 169 GLY B O 1
ATOM 2928 N N . PHE B 1 170 ? 13.266 11.18 1.153 1 93.69 170 PHE B N 1
ATOM 2929 C CA . PHE B 1 170 ? 12.586 11.352 2.43 1 93.69 170 PHE B CA 1
ATOM 2930 C C . PHE B 1 170 ? 13.258 10.531 3.521 1 93.69 170 PHE B C 1
ATOM 2932 O O . PHE B 1 170 ? 13.297 9.297 3.439 1 93.69 170 PHE B O 1
ATOM 2939 N N . PHE B 1 171 ? 13.727 11.18 4.586 1 96.81 171 PHE B N 1
ATOM 2940 C CA . PHE B 1 171 ? 14.516 10.531 5.621 1 96.81 171 PHE B CA 1
ATOM 2941 C C . PHE B 1 171 ? 13.648 9.617 6.477 1 96.81 171 PHE B C 1
ATOM 2943 O O . PHE B 1 171 ? 12.508 9.961 6.805 1 96.81 171 PHE B O 1
ATOM 2950 N N . VAL B 1 172 ? 14.258 8.508 6.906 1 98.69 172 VAL B N 1
ATOM 2951 C CA . VAL B 1 172 ? 13.633 7.613 7.875 1 98.69 172 VAL B CA 1
ATOM 2952 C C . VAL B 1 172 ? 13.281 8.391 9.148 1 98.69 172 VAL B C 1
ATOM 2954 O O . VAL B 1 172 ? 12.188 8.242 9.688 1 98.69 172 VAL B O 1
ATOM 2957 N N . ASP B 1 173 ? 14.18 9.242 9.602 1 98.44 173 ASP B N 1
ATOM 2958 C CA . ASP B 1 173 ? 13.953 10.016 10.812 1 98.44 173 ASP B CA 1
ATOM 2959 C C . ASP B 1 173 ? 12.695 10.883 10.688 1 98.44 173 ASP B C 1
ATOM 2961 O O . ASP B 1 173 ? 11.906 10.977 11.625 1 98.44 173 ASP B O 1
ATOM 2965 N N . HIS B 1 174 ? 12.547 11.516 9.57 1 97.69 174 HIS B N 1
ATOM 2966 C CA . HIS B 1 174 ? 11.375 12.359 9.352 1 97.69 174 HIS B CA 1
ATOM 2967 C C . HIS B 1 174 ? 10.109 11.516 9.234 1 97.69 174 HIS B C 1
ATOM 2969 O O . HIS B 1 174 ? 9.039 11.938 9.688 1 97.69 174 HIS B O 1
ATOM 2975 N N . PHE B 1 175 ? 10.281 10.367 8.648 1 98.62 175 PHE B N 1
ATOM 2976 C CA . PHE B 1 175 ? 9.133 9.477 8.5 1 98.62 175 PHE B CA 1
ATOM 2977 C C . PHE B 1 175 ? 8.672 8.961 9.859 1 98.62 175 PHE B C 1
ATOM 2979 O O . PHE B 1 175 ? 7.469 8.852 10.117 1 98.62 175 PHE B O 1
ATOM 2986 N N . LEU B 1 176 ? 9.641 8.625 10.688 1 98.81 176 LEU B N 1
ATOM 2987 C CA . LEU B 1 176 ? 9.336 8.227 12.055 1 98.81 176 LEU B CA 1
ATOM 2988 C C . LEU B 1 176 ? 8.594 9.344 12.789 1 98.81 176 LEU B C 1
ATOM 2990 O O . LEU B 1 176 ? 7.625 9.078 13.508 1 98.81 176 LEU B O 1
ATOM 2994 N N . LYS B 1 177 ? 9.055 10.539 12.617 1 98.44 177 LYS B N 1
ATOM 2995 C CA . LYS B 1 177 ? 8.359 11.688 13.195 1 98.44 177 LYS B CA 1
ATOM 2996 C C . LYS B 1 177 ? 6.914 11.758 12.719 1 98.44 177 LYS B C 1
ATOM 2998 O O . LYS B 1 177 ? 5.996 11.93 13.523 1 98.44 177 LYS B O 1
ATOM 3003 N N . ASP B 1 178 ? 6.684 11.641 11.453 1 98.69 178 ASP B N 1
ATOM 3004 C CA . ASP B 1 178 ? 5.34 11.734 10.891 1 98.69 178 ASP B CA 1
ATOM 3005 C C . ASP B 1 178 ? 4.441 10.617 11.414 1 98.69 178 ASP B C 1
ATOM 3007 O O . ASP B 1 178 ? 3.291 10.859 11.781 1 98.69 178 ASP B O 1
ATOM 3011 N N . MET B 1 179 ? 4.977 9.398 11.414 1 98.88 179 MET B N 1
ATOM 3012 C CA . MET B 1 179 ? 4.195 8.281 11.938 1 98.88 179 MET B CA 1
ATOM 3013 C C . MET B 1 179 ? 3.871 8.492 13.414 1 98.88 179 MET B C 1
ATOM 3015 O O . MET B 1 179 ? 2.785 8.133 13.875 1 98.88 179 MET B O 1
ATOM 3019 N N . GLY B 1 180 ? 4.844 9.016 14.109 1 98.81 180 GLY B N 1
ATOM 3020 C CA . GLY B 1 180 ? 4.605 9.336 15.508 1 98.81 180 GLY B CA 1
ATOM 3021 C C . GLY B 1 180 ? 3.479 10.336 15.703 1 98.81 180 GLY B C 1
ATOM 3022 O O . GLY B 1 180 ? 2.635 10.164 16.578 1 98.81 180 GLY B O 1
ATOM 3023 N N . ILE B 1 181 ? 3.414 11.375 14.938 1 98.81 181 ILE B N 1
ATOM 3024 C CA . ILE B 1 181 ? 2.344 12.367 14.992 1 98.81 181 ILE B CA 1
ATOM 3025 C C . ILE B 1 181 ? 1.006 11.695 14.688 1 98.81 181 ILE B C 1
ATOM 3027 O O . ILE B 1 181 ? 0.019 11.914 15.391 1 98.81 181 ILE B O 1
ATOM 3031 N N . ALA B 1 182 ? 0.969 10.852 13.641 1 98.88 182 ALA B N 1
ATOM 3032 C CA . ALA B 1 182 ? -0.26 10.164 13.258 1 98.88 182 ALA B CA 1
ATOM 3033 C C . ALA B 1 182 ? -0.761 9.266 14.391 1 98.88 182 ALA B C 1
ATOM 3035 O O . ALA B 1 182 ? -1.958 9.242 14.688 1 98.88 182 ALA B O 1
ATOM 3036 N N . LEU B 1 183 ? 0.164 8.531 15.023 1 98.94 183 LEU B N 1
ATOM 3037 C CA . LEU B 1 183 ? -0.212 7.641 16.109 1 98.94 183 LEU B CA 1
ATOM 3038 C C . LEU B 1 183 ? -0.702 8.43 17.328 1 98.94 183 LEU B C 1
ATOM 3040 O O . LEU B 1 183 ? -1.657 8.023 17.984 1 98.94 183 LEU B O 1
ATOM 3044 N N . LYS B 1 184 ? -0.049 9.523 17.609 1 98.81 184 LYS B N 1
ATOM 3045 C CA . LYS B 1 184 ? -0.479 10.383 18.719 1 98.81 184 LYS B CA 1
ATOM 3046 C C . LYS B 1 184 ? -1.886 10.922 18.469 1 98.81 184 LYS B C 1
ATOM 3048 O O . LYS B 1 184 ? -2.723 10.922 19.375 1 98.81 184 LYS B O 1
ATOM 3053 N N . GLU B 1 185 ? -2.145 11.445 17.281 1 98.75 185 GLU B N 1
ATOM 3054 C CA . GLU B 1 185 ? -3.471 11.938 16.938 1 98.75 185 GLU B CA 1
ATOM 3055 C C . GLU B 1 185 ? -4.512 10.828 17 1 98.75 185 GLU B C 1
ATOM 3057 O O . GLU B 1 185 ? -5.633 11.039 17.453 1 98.75 185 GLU B O 1
ATOM 3062 N N . ALA B 1 186 ? -4.16 9.648 16.5 1 98.81 186 ALA B N 1
ATOM 3063 C CA . ALA B 1 186 ? -5.062 8.5 16.562 1 98.81 186 ALA B CA 1
ATOM 3064 C C . ALA B 1 186 ? -5.426 8.164 18 1 98.81 186 ALA B C 1
ATOM 3066 O O . ALA B 1 186 ? -6.59 7.891 18.312 1 98.81 186 ALA B O 1
ATOM 3067 N N . LYS B 1 187 ? -4.453 8.18 18.844 1 98.5 187 LYS B N 1
ATOM 3068 C CA . LYS B 1 187 ? -4.691 7.914 20.266 1 98.5 187 LYS B CA 1
ATOM 3069 C C . LYS B 1 187 ? -5.676 8.922 20.844 1 98.5 187 LYS B C 1
ATOM 3071 O O . LYS B 1 187 ? -6.602 8.539 21.578 1 98.5 187 LYS B O 1
ATOM 3076 N N . LYS B 1 188 ? -5.496 10.172 20.5 1 98 188 LYS B N 1
ATOM 3077 C CA . LYS B 1 188 ? -6.398 11.219 20.969 1 98 188 LYS B CA 1
ATOM 3078 C C . LYS B 1 188 ? -7.832 10.938 20.531 1 98 188 LYS B C 1
ATOM 3080 O O . LYS B 1 188 ? -8.781 11.289 21.25 1 98 188 LYS B O 1
ATOM 3085 N N . MET B 1 189 ? -7.973 10.305 19.469 1 97.62 189 MET B N 1
ATOM 3086 C CA . MET B 1 189 ? -9.281 10.047 18.875 1 97.62 189 MET B CA 1
ATOM 3087 C C . MET B 1 189 ? -9.789 8.656 19.25 1 97.62 189 MET B C 1
ATOM 3089 O O . MET B 1 189 ? -10.805 8.195 18.719 1 97.62 189 MET B O 1
ATOM 3093 N N . ASN B 1 190 ? -9.055 7.902 20.094 1 97.94 190 ASN B N 1
ATOM 3094 C CA . ASN B 1 190 ? -9.375 6.531 20.469 1 97.94 190 ASN B CA 1
ATOM 3095 C C . ASN B 1 190 ? -9.469 5.621 19.234 1 97.94 190 ASN B C 1
ATOM 3097 O O . ASN B 1 190 ? -10.445 4.883 19.078 1 97.94 190 ASN B O 1
ATOM 3101 N N . LEU B 1 191 ? -8.5 5.758 18.391 1 98.5 191 LEU B N 1
ATOM 3102 C CA . LEU B 1 191 ? -8.438 5.004 17.156 1 98.5 191 LEU B CA 1
ATOM 3103 C C . LEU B 1 191 ? -7.23 4.074 17.141 1 98.5 191 LEU B C 1
ATOM 3105 O O . LEU B 1 191 ? -6.086 4.531 17.234 1 98.5 191 LEU B O 1
ATOM 3109 N N . SER B 1 192 ? -7.488 2.779 17.062 1 98.69 192 SER B N 1
ATOM 3110 C CA . SER B 1 192 ? -6.43 1.781 16.953 1 98.69 192 SER B CA 1
ATOM 3111 C C . SER B 1 192 ? -6.039 1.551 15.5 1 98.69 192 SER B C 1
ATOM 3113 O O . SER B 1 192 ? -6.891 1.251 14.656 1 98.69 192 SER B O 1
ATOM 3115 N N . LEU B 1 193 ? -4.754 1.725 15.203 1 98.81 193 LEU B N 1
ATOM 3116 C CA . LEU B 1 193 ? -4.215 1.535 13.859 1 98.81 193 LEU B CA 1
ATOM 3117 C C . LEU B 1 193 ? -3.094 0.5 13.867 1 98.81 193 LEU B C 1
ATOM 3119 O O . LEU B 1 193 ? -1.913 0.858 13.844 1 98.81 193 LEU B O 1
ATOM 3123 N N . PRO B 1 194 ? -3.424 -0.792 13.844 1 98.88 194 PRO B N 1
ATOM 3124 C CA . PRO B 1 194 ? -2.402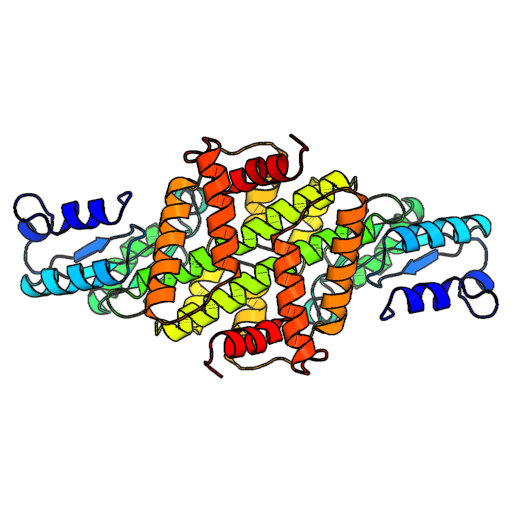 -1.837 13.961 1 98.88 194 PRO B CA 1
ATOM 3125 C C . PRO B 1 194 ? -1.401 -1.813 12.805 1 98.88 194 PRO B C 1
ATOM 3127 O O . PRO B 1 194 ? -0.218 -2.098 13.008 1 98.88 194 PRO B O 1
ATOM 3130 N N . GLY B 1 195 ? -1.839 -1.512 11.602 1 98.88 195 GLY B N 1
ATOM 3131 C CA . GLY B 1 195 ? -0.928 -1.427 10.469 1 98.88 195 GLY B CA 1
ATOM 3132 C C . GLY B 1 195 ? 0.123 -0.344 10.633 1 98.88 195 GLY B C 1
ATOM 3133 O O . GLY B 1 195 ? 1.316 -0.599 10.461 1 98.88 195 GLY B O 1
ATOM 3134 N N . LEU B 1 196 ? -0.329 0.872 10.992 1 98.94 196 LEU B N 1
ATOM 3135 C CA . LEU B 1 196 ? 0.602 1.972 11.211 1 98.94 196 LEU B CA 1
ATOM 3136 C C . LEU B 1 196 ? 1.545 1.657 12.367 1 98.94 196 LEU B C 1
ATOM 3138 O O . LEU B 1 196 ? 2.729 2.002 12.32 1 98.94 196 LEU B O 1
ATOM 3142 N N . SER B 1 197 ? 1.004 1.057 13.414 1 98.94 197 SER B N 1
ATOM 3143 C CA . SER B 1 197 ? 1.817 0.698 14.57 1 98.94 197 SER B CA 1
ATOM 3144 C C . SER B 1 197 ? 2.936 -0.263 14.188 1 98.94 197 SER B C 1
ATOM 3146 O O . SER B 1 197 ? 4.074 -0.115 14.641 1 98.94 197 SER B O 1
ATOM 3148 N N . LEU B 1 198 ? 2.631 -1.228 13.383 1 98.94 198 LEU B N 1
ATOM 3149 C CA . LEU B 1 198 ? 3.65 -2.162 12.914 1 98.94 198 LEU B CA 1
ATOM 3150 C C . LEU B 1 198 ? 4.707 -1.441 12.086 1 98.94 198 LEU B C 1
ATOM 3152 O O . LEU B 1 198 ? 5.906 -1.669 12.266 1 98.94 198 LEU B O 1
ATOM 3156 N N . ALA B 1 199 ? 4.277 -0.603 11.18 1 98.94 199 ALA B N 1
ATOM 3157 C CA . ALA B 1 199 ? 5.219 0.153 10.359 1 98.94 199 ALA B CA 1
ATOM 3158 C C . ALA B 1 199 ? 6.164 0.978 11.227 1 98.94 199 ALA B C 1
ATOM 3160 O O . ALA B 1 199 ? 7.379 0.971 11.016 1 98.94 199 ALA B O 1
ATOM 3161 N N . HIS B 1 200 ? 5.559 1.68 12.18 1 98.94 200 HIS B N 1
ATOM 3162 C CA . HIS B 1 200 ? 6.344 2.52 13.07 1 98.94 200 HIS B CA 1
ATOM 3163 C C . HIS B 1 200 ? 7.43 1.712 13.781 1 98.94 200 HIS B C 1
ATOM 3165 O O . HIS B 1 200 ? 8.586 2.141 13.844 1 98.94 200 HIS B O 1
ATOM 3171 N N . GLN B 1 201 ? 7.117 0.532 14.266 1 98.88 201 GLN B N 1
ATOM 3172 C CA . GLN B 1 201 ? 8.078 -0.303 14.977 1 98.88 201 GLN B CA 1
ATOM 3173 C C . GLN B 1 201 ? 9.188 -0.785 14.047 1 98.88 201 GLN B C 1
ATOM 3175 O O . GLN B 1 201 ? 10.352 -0.868 14.445 1 98.88 201 GLN B O 1
ATOM 3180 N N . LEU B 1 202 ? 8.844 -1.143 12.844 1 98.94 202 LEU B N 1
ATOM 3181 C CA . LEU B 1 202 ? 9.844 -1.601 11.883 1 98.94 202 LEU B CA 1
ATOM 3182 C C . LEU B 1 202 ? 10.797 -0.473 11.516 1 98.94 202 LEU B C 1
ATOM 3184 O O . LEU B 1 202 ? 12 -0.703 11.344 1 98.94 202 LEU B O 1
ATOM 3188 N N . TYR B 1 203 ? 10.273 0.726 11.414 1 98.94 203 TYR B N 1
ATOM 3189 C CA . TYR B 1 203 ? 11.148 1.849 11.094 1 98.94 203 TYR B CA 1
ATOM 3190 C C . TYR B 1 203 ? 11.992 2.242 12.305 1 98.94 203 TYR B C 1
ATOM 3192 O O . TYR B 1 203 ? 13.109 2.748 12.148 1 98.94 203 TYR B O 1
ATOM 3200 N N . VAL B 1 204 ? 11.461 2.059 13.516 1 98.88 204 VAL B N 1
ATOM 3201 C CA . VAL B 1 204 ? 12.305 2.217 14.703 1 98.88 204 VAL B CA 1
ATOM 3202 C C . VAL B 1 204 ? 13.516 1.292 14.602 1 98.88 204 VAL B C 1
ATOM 3204 O O . VAL B 1 204 ? 14.625 1.677 14.961 1 98.88 204 VAL B O 1
ATOM 3207 N N . ALA B 1 205 ? 13.289 0.12 14.117 1 98.81 205 ALA B N 1
ATOM 3208 C CA . ALA B 1 205 ? 14.383 -0.824 13.922 1 98.81 205 ALA B CA 1
ATOM 3209 C C . ALA B 1 205 ? 15.398 -0.286 12.922 1 98.81 205 ALA B C 1
ATOM 3211 O O . ALA B 1 205 ? 16.609 -0.437 13.109 1 98.81 205 ALA B O 1
ATOM 3212 N N . VAL B 1 206 ? 14.938 0.315 11.812 1 98.88 206 VAL B N 1
ATOM 3213 C CA . VAL B 1 206 ? 15.836 0.906 10.836 1 98.88 206 VAL B CA 1
ATOM 3214 C C . VAL B 1 206 ? 16.734 1.938 11.516 1 98.88 206 VAL B C 1
ATOM 3216 O O . VAL B 1 206 ? 17.953 1.935 11.32 1 98.88 206 VAL B O 1
ATOM 3219 N N . LYS B 1 207 ? 16.109 2.814 12.281 1 98.81 207 LYS B N 1
ATOM 3220 C CA . LYS B 1 207 ? 16.844 3.854 12.992 1 98.81 207 LYS B CA 1
ATOM 3221 C C . LYS B 1 207 ? 17.812 3.244 14.008 1 98.81 207 LYS B C 1
ATOM 3223 O O . LYS B 1 207 ? 18.953 3.684 14.117 1 98.81 207 LYS B O 1
ATOM 3228 N N . ALA B 1 208 ? 17.375 2.219 14.734 1 98.56 208 ALA B N 1
ATOM 3229 C CA . ALA B 1 208 ? 18.203 1.554 15.742 1 98.56 208 ALA B CA 1
ATOM 3230 C C . ALA B 1 208 ? 19.453 0.931 15.102 1 98.56 208 ALA B C 1
ATOM 3232 O O . ALA B 1 208 ? 20.5 0.821 15.742 1 98.56 208 ALA B O 1
ATOM 3233 N N . GLN B 1 209 ? 19.391 0.644 13.906 1 98.38 209 GLN B N 1
ATOM 3234 C CA . GLN B 1 209 ? 20.5 0.028 13.164 1 98.38 209 GLN B CA 1
ATOM 3235 C C . GLN B 1 209 ? 21.406 1.087 12.547 1 98.38 209 GLN B C 1
ATOM 3237 O O . GLN B 1 209 ? 22.344 0.759 11.828 1 98.38 209 GLN B O 1
ATOM 3242 N N . GLY B 1 210 ? 21.078 2.359 12.758 1 98.44 210 GLY B N 1
ATOM 3243 C CA . GLY B 1 210 ? 21.969 3.445 12.375 1 98.44 210 GLY B CA 1
ATOM 3244 C C . GLY B 1 210 ? 21.625 4.047 11.023 1 98.44 210 GLY B C 1
ATOM 3245 O O . GLY B 1 210 ? 22.438 4.742 10.422 1 98.44 210 GLY B O 1
ATOM 3246 N N . HIS B 1 211 ? 20.359 3.785 10.547 1 98.62 211 HIS B N 1
ATOM 3247 C CA . HIS B 1 211 ? 20.031 4.184 9.188 1 98.62 211 HIS B CA 1
ATOM 3248 C C . HIS B 1 211 ? 18.953 5.27 9.172 1 98.62 211 HIS B C 1
ATOM 3250 O O . HIS B 1 211 ? 18.141 5.324 8.25 1 98.62 211 HIS B O 1
ATOM 3256 N N . GLY B 1 212 ? 18.906 6.105 10.211 1 98.56 212 GLY B N 1
ATOM 3257 C CA . GLY B 1 212 ? 17.922 7.156 10.352 1 98.56 212 GLY B CA 1
ATOM 3258 C C . GLY B 1 212 ? 18 8.203 9.25 1 98.56 212 GLY B C 1
ATOM 3259 O O . GLY B 1 212 ? 16.984 8.828 8.906 1 98.56 212 GLY B O 1
ATOM 3260 N N . ARG B 1 213 ? 19.188 8.406 8.641 1 98.19 213 ARG B N 1
ATOM 3261 C CA . ARG B 1 213 ? 19.375 9.461 7.656 1 98.19 213 ARG B CA 1
ATOM 3262 C C . ARG B 1 213 ? 19.281 8.914 6.234 1 98.19 213 ARG B C 1
ATOM 3264 O O . ARG B 1 213 ? 19.469 9.656 5.266 1 98.19 213 ARG B O 1
ATOM 3271 N N . LEU B 1 214 ? 19 7.605 6.094 1 98.56 214 LEU B N 1
ATOM 3272 C CA . LEU B 1 214 ? 18.719 7.023 4.789 1 98.56 214 LEU B CA 1
ATOM 3273 C C . LEU B 1 214 ? 17.266 7.25 4.391 1 98.56 214 LEU B C 1
ATOM 3275 O O . LEU B 1 214 ? 16.484 7.789 5.172 1 98.56 214 LEU B O 1
ATOM 3279 N N . GLY B 1 215 ? 16.984 6.926 3.131 1 97.81 215 GLY B N 1
ATOM 3280 C CA . GLY B 1 215 ? 15.609 7.016 2.648 1 97.81 215 GLY B CA 1
ATOM 3281 C C . GLY B 1 215 ? 14.695 5.969 3.256 1 97.81 215 GLY B C 1
ATOM 3282 O O . GLY B 1 215 ? 15.164 4.973 3.807 1 97.81 215 GLY B O 1
ATOM 3283 N N . THR B 1 216 ? 13.43 6.195 3.156 1 98 216 THR B N 1
ATOM 3284 C CA . THR B 1 216 ? 12.438 5.328 3.775 1 98 216 THR B CA 1
ATOM 3285 C C . THR B 1 216 ? 12.531 3.912 3.211 1 98 216 THR B C 1
ATOM 3287 O O . THR B 1 216 ? 12.18 2.943 3.887 1 98 216 THR B O 1
ATOM 3290 N N . GLN B 1 217 ? 13.047 3.756 1.986 1 98.31 217 GLN B N 1
ATOM 3291 C CA . GLN B 1 217 ? 13.188 2.441 1.371 1 98.31 217 GLN B CA 1
ATOM 3292 C C . GLN B 1 217 ? 14.266 1.619 2.078 1 98.31 217 GLN B C 1
ATOM 3294 O O . GLN B 1 217 ? 14.383 0.415 1.844 1 98.31 217 GLN B O 1
ATOM 3299 N N . ALA B 1 218 ? 14.992 2.209 3.021 1 98.75 218 ALA B N 1
ATOM 3300 C CA . ALA B 1 218 ? 15.984 1.498 3.83 1 98.75 218 ALA B CA 1
ATOM 3301 C C . ALA B 1 218 ? 15.312 0.487 4.754 1 98.75 218 ALA B C 1
ATOM 3303 O O . ALA B 1 218 ? 15.984 -0.33 5.387 1 98.75 218 ALA B O 1
ATOM 3304 N N . LEU B 1 219 ? 14.008 0.51 4.805 1 98.88 219 LEU B N 1
ATOM 3305 C CA . LEU B 1 219 ? 13.266 -0.535 5.5 1 98.88 219 LEU B CA 1
ATOM 3306 C C . LEU B 1 219 ? 13.734 -1.919 5.062 1 98.88 219 LEU B C 1
ATOM 3308 O O . LEU B 1 219 ? 13.742 -2.859 5.859 1 98.88 219 LEU B O 1
ATOM 3312 N N . MET B 1 220 ? 14.172 -2.057 3.838 1 98.88 220 MET B N 1
ATOM 3313 C CA . MET B 1 220 ? 14.695 -3.311 3.303 1 98.88 220 MET B CA 1
ATOM 3314 C C . MET B 1 220 ? 15.844 -3.828 4.16 1 98.88 220 MET B C 1
ATOM 3316 O O . MET B 1 220 ? 15.922 -5.027 4.441 1 98.88 220 MET B O 1
ATOM 3320 N N . ILE B 1 221 ? 16.719 -2.906 4.625 1 98.5 221 ILE B N 1
ATOM 3321 C CA . ILE B 1 221 ? 17.891 -3.293 5.414 1 98.5 221 ILE B CA 1
ATOM 3322 C C . ILE B 1 221 ? 17.438 -3.936 6.723 1 98.5 221 ILE B C 1
ATOM 3324 O O . ILE B 1 221 ? 17.938 -4.988 7.109 1 98.5 221 ILE B O 1
ATOM 3328 N N . ALA B 1 222 ? 16.453 -3.35 7.352 1 98.38 222 ALA B N 1
ATOM 3329 C CA . ALA B 1 222 ? 15.953 -3.859 8.625 1 98.38 222 ALA B CA 1
ATOM 3330 C C . ALA B 1 222 ? 15.289 -5.219 8.453 1 98.38 222 ALA B C 1
ATOM 3332 O O . ALA B 1 222 ? 15.453 -6.117 9.281 1 98.38 222 ALA B O 1
ATOM 3333 N N . LEU B 1 223 ? 14.539 -5.379 7.375 1 98.62 223 LEU B N 1
ATOM 3334 C CA . LEU B 1 223 ? 13.828 -6.637 7.188 1 98.62 223 LEU B CA 1
ATOM 3335 C C . LEU B 1 223 ? 14.773 -7.734 6.719 1 98.62 223 LEU B C 1
ATOM 3337 O O . LEU B 1 223 ? 14.57 -8.914 7.023 1 98.62 223 LEU B O 1
ATOM 3341 N N . GLU B 1 224 ? 15.82 -7.371 5.973 1 98.44 224 GLU B N 1
ATOM 3342 C CA . GLU B 1 224 ? 16.859 -8.344 5.664 1 98.44 224 GLU B CA 1
ATOM 3343 C C . GLU B 1 224 ? 17.531 -8.852 6.938 1 98.44 224 GLU B C 1
ATOM 3345 O O . GLU B 1 224 ? 17.797 -10.047 7.074 1 98.44 224 GLU B O 1
ATOM 3350 N N . GLN B 1 225 ? 17.797 -7.902 7.848 1 97.94 225 GLN B N 1
ATOM 3351 C CA . GLN B 1 225 ? 18.406 -8.289 9.117 1 97.94 225 GLN B CA 1
ATOM 3352 C C . GLN B 1 225 ? 17.469 -9.18 9.922 1 97.94 225 GLN B C 1
ATOM 3354 O O . GLN B 1 225 ? 17.906 -10.188 10.5 1 97.94 225 GLN B O 1
ATOM 3359 N N . LEU B 1 226 ? 16.234 -8.82 9.945 1 97.5 226 LEU B N 1
ATOM 3360 C CA . LEU B 1 226 ? 15.227 -9.609 10.633 1 97.5 226 LEU B CA 1
ATOM 3361 C C . LEU B 1 226 ? 15.18 -11.031 10.086 1 97.5 226 LEU B C 1
ATOM 3363 O O . LEU B 1 226 ? 14.969 -11.984 10.836 1 97.5 226 LEU B O 1
ATOM 3367 N N . ASN B 1 227 ? 15.461 -11.172 8.75 1 98 227 ASN B N 1
ATOM 3368 C CA . ASN B 1 227 ? 15.328 -12.461 8.078 1 98 227 ASN B CA 1
ATOM 3369 C C . ASN B 1 227 ? 16.672 -13.156 7.93 1 98 227 ASN B C 1
ATOM 3371 O O . ASN B 1 227 ? 16.766 -14.219 7.305 1 98 227 ASN B O 1
ATOM 3375 N N . GLY B 1 228 ? 17.75 -12.586 8.422 1 96.25 228 GLY B N 1
ATOM 3376 C CA . GLY B 1 228 ? 19.078 -13.188 8.398 1 96.25 228 GLY B CA 1
ATOM 3377 C C . GLY B 1 228 ? 19.656 -13.32 7 1 96.25 228 GLY B C 1
ATOM 3378 O O . GLY B 1 228 ? 20.344 -14.289 6.695 1 96.25 228 GLY B O 1
ATOM 3379 N N . THR B 1 229 ? 19.297 -12.508 6.082 1 89.88 229 THR B N 1
ATOM 3380 C CA . THR B 1 229 ? 19.766 -12.648 4.707 1 89.88 229 THR B CA 1
ATOM 3381 C C . THR B 1 229 ? 20.859 -11.641 4.398 1 89.88 229 THR B C 1
ATOM 3383 O O . THR B 1 229 ? 21.516 -11.734 3.361 1 89.88 229 THR B O 1
ATOM 3386 N N . LYS B 1 230 ? 20.969 -10.648 5.117 1 76.5 230 LYS B N 1
ATOM 3387 C CA . LYS B 1 230 ? 22.109 -9.75 4.996 1 76.5 230 LYS B CA 1
ATOM 3388 C C . LYS B 1 230 ? 22.547 -9.234 6.359 1 76.5 230 LYS B C 1
ATOM 3390 O O . LYS B 1 230 ? 21.734 -9.094 7.273 1 76.5 230 LYS B O 1
#

Nearest PDB structures (foldseek):
  3w6z-assembly1_A  TM=9.599E-01  e=6.182E-23  Pyrobaculum calidifontis JCM 11548
  1vpd-assembly1_A  TM=9.745E-01  e=4.958E-22  Salmonella enterica subsp. enterica serovar Typhimurium
  3doj-assembly1_A  TM=9.596E-01  e=1.576E-21  Arabidopsis thaliana
  3pef-assembly2_G  TM=9.412E-01  e=7.960E-21  Geobacter metallireducens
  2uyy-assembly1_D  TM=9.457E-01  e=3.189E-20  Homo sapiens

pLDDT: mean 97.35, std 2.74, range [76.5, 98.94]

InterPro domains:
  IPR006115 6-phosphogluconate dehydrogenase, NADP-binding [PF03446] (1-100)
  IPR008927 6-phosphogluconate dehydrogenase-like, C-terminal domain superfamily [SSF48179] (102-225)
  IPR013328 6-phosphogluconate dehydrogenase, domain 2 [G3DSA:1.10.1040.10] (101-230)
  IPR029154 3-hydroxyisobutyrate dehydrogenase-like, NAD-binding domain [PF14833] (103-220)
  IPR036291 NAD(P)-binding domain superfamily [SSF51735] (1-101)

Solvent-accessible surface area (backbone atoms only — not comparable to full-atom values): 22617 Å² total; per-residue (Å²): 115,61,83,42,50,68,50,50,49,43,52,39,60,29,79,86,77,7,48,63,63,71,56,55,65,74,40,75,48,75,42,45,37,75,42,52,34,66,56,37,35,50,51,33,57,58,30,49,77,57,46,24,47,45,32,30,35,18,69,34,28,56,49,64,16,57,77,67,30,40,14,13,34,31,28,4,21,60,66,63,64,49,61,71,44,41,71,63,50,52,66,43,18,72,42,75,45,84,43,41,51,52,17,31,5,31,52,48,48,33,29,32,49,33,26,38,42,17,29,48,47,11,44,42,48,21,49,53,49,30,52,76,72,65,43,54,55,69,60,46,50,54,50,34,45,63,19,49,40,13,30,42,52,49,66,65,42,45,61,32,48,77,69,68,52,39,73,55,63,48,36,30,50,58,48,51,49,49,49,48,49,39,52,53,53,29,52,76,67,61,44,80,49,70,51,49,53,51,35,48,53,51,48,50,47,22,38,73,73,71,42,30,77,26,8,57,68,38,48,46,58,39,53,29,44,73,45,69,73,94,115,60,83,42,51,68,49,49,48,43,53,39,61,29,79,84,79,6,49,61,63,70,55,55,65,73,41,74,48,75,42,44,36,73,45,52,34,68,54,37,35,52,50,36,57,58,31,49,78,57,45,24,47,46,32,28,35,18,69,35,28,55,50,64,16,56,75,66,31,40,15,13,33,31,28,4,22,59,66,65,64,49,62,70,44,41,70,64,50,53,67,43,18,71,42,77,44,83,44,40,51,52,17,31,4,31,51,48,46,34,28,32,48,33,25,37,44,17,30,49,46,11,44,42,48,19,50,52,49,31,53,75,70,65,43,53,54,70,62,48,50,55,49,33,44,62,19,50,41,13,28,42,51,50,66,64,44,44,62,33,49,77,69,68,51,40,72,54,59,47,36,30,50,57,47,50,51,49,48,48,49,38,52,53,54,29,52,75,66,62,44,80,49,70,51,49,52,52,36,48,53,51,48,50,47,22,38,73,73,70,42,30,78,27,9,57,67,38,47,44,59,37,51,30,46,75,44,69,75,95

Sequence (460 aa):
MVGYPSDVKSVVLDPDSGLLSRMKAGGIIVDMTTSEPALAKKIYDAAKLKGVSTLDAPVSGGDVGARDATLSIMVGGDVDPVYVTMPFFSVMGKTVRHMGHAGAGQHTKMMNQILIATNMIGVVEGLLYARKSGLDIEEAIRVVSAGAAGSWSISNMGSRIVKRDFDPGFFVDHFLKDMGIALKEAKKMNLSLPGLSLAHQLYVAVKAQGHGRLGTQALMIALEQLNGTKMVGYPSDVKSVVLDPDSGLLSRMKAGGIIVDMTTSEPALAKKIYDAAKLKGVSTLDAPVSGGDVGARDATLSIMVGGDVDPVYVTMPFFSVMGKTVRHMGHAGAGQHTKMMNQILIATNMIGVVEGLLYARKSGLDIEEAIRVVSAGAAGSWSISNMGSRIVKRDFDPGFFVDHFLKDMGIALKEAKKMNLSLPGLSLAHQLYVAVKAQGHGRLGTQALMIALEQLNGTK

Radius of gyration: 24.15 Å; Cα contacts (8 Å, |Δi|>4): 957; chains: 2; bounding box: 42×84×50 Å